Protein AF-0000000086032055 (afdb_homodimer)

pLDDT: mean 93.29, std 10.6, range [20.44, 98.81]

Solvent-accessible surface area (backbone atoms only — not comparable to full-atom values): 37393 Å² total; per-residue (Å²): 134,77,70,76,69,76,74,79,64,51,73,66,53,48,49,50,51,36,50,23,49,35,52,49,50,32,44,54,49,27,35,54,56,18,39,50,51,48,25,41,56,74,62,39,44,46,43,54,33,59,72,63,78,44,63,32,33,60,69,52,49,28,63,77,60,63,30,40,73,85,45,48,69,61,51,45,51,54,52,50,45,40,24,74,73,52,40,28,38,76,44,68,43,96,88,68,43,61,24,33,37,74,25,78,33,32,54,38,47,16,77,75,50,81,94,48,55,35,45,44,45,34,53,50,37,62,62,29,64,82,63,50,57,18,50,80,32,47,47,63,49,53,61,44,69,64,70,87,61,27,23,26,23,72,66,69,75,40,50,52,69,60,42,36,72,71,32,65,70,56,33,50,35,48,50,46,12,54,42,31,49,32,52,41,50,52,59,48,26,74,75,41,70,49,72,81,60,61,90,53,52,31,34,29,30,46,67,32,53,64,27,54,51,48,52,50,48,33,66,73,36,79,77,35,42,30,32,28,30,20,45,48,74,47,40,70,69,30,72,84,54,91,85,50,44,74,44,59,42,48,64,79,72,54,55,76,73,28,37,26,38,34,34,59,76,45,61,42,54,33,33,72,71,54,36,28,47,35,47,38,27,45,54,71,23,24,50,54,43,95,74,63,9,34,36,40,35,39,40,50,34,50,84,51,60,56,88,46,69,57,42,49,49,30,47,45,46,51,23,51,48,22,43,36,45,30,61,17,38,62,34,34,63,68,58,48,50,50,44,41,48,74,34,63,35,74,48,71,47,79,45,57,66,62,40,77,28,23,43,32,41,35,27,82,135,78,69,77,70,77,73,78,65,50,71,68,54,48,49,50,52,36,51,24,49,35,52,48,51,32,43,54,50,28,35,52,56,19,41,49,53,47,25,41,56,75,62,38,45,47,42,55,33,59,71,64,78,46,64,32,33,61,69,53,49,28,63,77,61,65,30,41,74,87,44,48,68,61,53,46,50,54,51,49,45,39,25,73,73,52,40,28,37,74,46,69,44,95,88,68,44,61,23,33,35,76,25,77,35,31,53,38,46,17,76,75,49,82,91,48,54,34,44,44,44,35,53,48,37,62,62,29,66,82,63,49,57,18,51,80,32,48,48,63,48,53,60,44,68,63,69,87,61,28,25,26,24,72,65,68,74,40,49,52,70,61,44,36,72,71,33,65,70,56,33,50,35,46,50,46,12,54,41,31,49,32,51,41,52,54,58,50,26,75,74,40,69,49,72,80,60,61,90,51,53,31,34,28,29,47,66,32,55,65,27,56,50,47,51,50,49,34,67,74,37,79,77,34,42,30,31,28,29,21,45,46,75,49,39,71,69,29,71,84,53,90,85,51,43,74,45,61,43,48,62,80,72,54,54,74,72,26,38,25,38,35,34,60,76,43,61,42,54,34,35,71,70,54,37,26,47,34,48,37,28,45,55,72,21,24,50,54,42,93,72,63,10,33,37,38,35,40,40,51,33,49,85,52,62,57,87,46,69,59,43,47,50,30,47,45,45,50,23,52,48,22,43,35,46,31,60,18,37,63,34,35,62,67,56,48,51,52,43,40,49,73,36,64,36,75,48,70,49,80,46,58,67,62,39,77,28,24,42,32,43,35,28,81

Organism: Dendrobium nobile (NCBI:txid94219)

Nearest PDB structures (foldseek):
  6cig-assembly1_A  TM=9.105E-01  e=5.305E-37  Medicago sativa
  5icc-assembly1_A  TM=9.388E-01  e=2.734E-35  Thalictrum flavum subsp. glaucum
  2qyo-assembly1_B  TM=8.296E-01  e=1.401E-36  unclassified
  1zg3-assembly1_A  TM=7.727E-01  e=5.125E-35  Medicago truncatula
  4pgh-assembly2_C  TM=8.711E-01  e=6.737E-31  Sorghum bicolor

Foldseek 3Di:
DPPPPPPPDDPVRVVVVVVVVVVVVCVVCCVVVLVLVLVCLVLQVLQQQVVVVDFAALVSSCVSSVPDPVCSVVVVVSQVVCCVVQQWPWDADPVRGITIHGGPNSVLQHPPDPQRQHQSLLSNLCSPCLLVVLVVCVVVQVPDPDLQDFSSCVVPVDAQVVVLVVDVVSVVSVLVNVLSVLSNLLSVCLPFVVVVCPPFQEEEEAQCFLCNNVVSSCVSDPNYQYEYEEAPVRQVPHDDDPRYHYDHDDLLPADAAGQEYEAEPHQQLADLVSLLSSVLRQVVRHDAVVVNHKYKYKFAAAPPLDDDPVLNVVQVVVQVSSRRRHSGGHHHPVSVVVSLVSSPWDDKDWANDSRRIIIMITGD/DPPPPPPPDDPVRVVVVVVVVVVVVCVVCCVVLLVLVLVCLVLQVLQQQVVVVDFAALVSSCVSSVPDPVCSVVVVVSQVVCCVVPQWPWDADPVRGITIHGGPNSVLQHPPDPQRQHQSLQSNLCSPCLLVVLVVCVVVQVPDPDLQDFSSCVVPVDAQVVVLVVDVVSVVSVLVNVLSVLSNLLVVCLPFVVVVCPPFQEEEEAQCFLCNNVVSSCVSDPNYQYEYEEAPVRQVVHDDDPRYHYDHDDLLPADAAGQEYEAEPHQQLADLVSLLSSVLRQVVRHDAVVVNHKYKYKFAAAP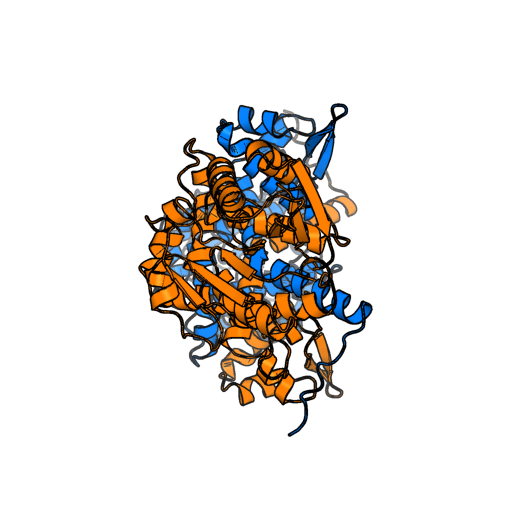PLDDDPVLNVVQVVVQVSSRRRHSGGHHHPVSVVVSLVSSPWDDKDWANDRRRIIIMITGD

Secondary structure (DSSP, 8-state):
----------HHHHHHHHHHHHHHHHHHTHHHHHHHHHHHHHTTHHHHHHHHSSPEEHHHHHHHHT--GGGHHHHHHHHHHHHHTTSEEEEE-TTS-EEEEE-HHHHTT-S-STTS---HHHHHHHTSHHHHGGGGGHHHHHHSS--SS-HHHHHHSS-HHHHHHH-HHHHHHHHHHHHHHHHHHHHHHTTSSGGGGTT--EEEEET-TTSHHHHHHHHHSTT-EEEEEE-HHHHHHSPPPTT-EEEE--TTT-----SEEEEES-GGGS-HHHHHHHHHHHHHHS--GGGT-EEEEEE-EETSS--SHHHHHHHHHHHHHHHHHSS---EEHHHHHHHHHHTT--EEEEEEEETTEEEEEEE-/----------HHHHHHHHHHHHHHHHHHTHHHHHHHHHHHHHTTHHHHHHHHSSPEEHHHHHHHHT--GGGHHHHHHHHHHHHHTTSEEEEE-TTS-EEEEE-HHHHTT-S-STTSPP-HHHHHHHTSHHHHGGGGGHHHHHHSS-SSS-HHHHHHSS-HHHHHHH-HHHHHHHHHHHHHHHHHHHHHHTTSSGGGGTT--EEEEET-TTSHHHHHHHHHSTT-EEEEEE-HHHHHHSPPPTT-EEEE--TTT-----SEEEEES-GGGS-HHHHHHHHHHHHHHS--GGGT-EEEEEE-EETSS--SHHHHHHHHHHHHHHHHHSS---EEHHHHHHHHHHTT--EEEEEEEETTEEEEEEE-

InterPro domains:
  IPR001077 O-methyltransferase, C-terminal domain [PF00891] (137-346)
  IPR012967 Caffeic acid 3-O-methyltransferase-like, dimerisation domain [PF08100] (25-111)
  IPR016461 O-methyltransferase-like [PIRSF005739] (13-364)
  IPR016461 O-methyltransferase-like [PS51683] (25-364)
  IPR016461 O-methyltransferase-like [PTHR11746] (20-349)
  IPR029063 S-adenosyl-L-methionine-dependent methyltransferase superfamily [G3DSA:3.40.50.150] (116-364)
  IPR029063 S-adenosyl-L-methionine-dependent methyltransferase superfamily [SSF53335] (116-363)
  IPR036388 Winged helix-like DNA-binding domain superfamily [G3DSA:1.10.10.10] (7-109)
  IPR036390 Winged helix DNA-binding domain superfamily [SSF46785] (15-111)

Structure (mmCIF, N/CA/C/O backbone):
data_AF-0000000086032055-model_v1
#
loop_
_entity.id
_entity.type
_entity.pdbx_description
1 polymer 'Uncharacterized protein'
#
loop_
_atom_site.group_PDB
_atom_site.id
_atom_site.type_symbol
_atom_site.label_atom_id
_atom_site.label_alt_id
_atom_site.label_comp_id
_atom_site.label_asym_id
_atom_site.label_entity_id
_atom_site.label_seq_id
_atom_site.pdbx_PDB_ins_code
_atom_site.Cartn_x
_atom_site.Cartn_y
_atom_site.Cartn_z
_atom_site.occupancy
_atom_site.B_iso_or_equiv
_atom_site.auth_seq_id
_atom_site.auth_comp_id
_atom_site.auth_asym_id
_atom_site.auth_atom_id
_atom_site.pdbx_PDB_model_num
ATOM 1 N N . MET A 1 1 ? -34 18.812 24.438 1 20.88 1 MET A N 1
ATOM 2 C CA . MET A 1 1 ? -32.844 19.719 24.406 1 20.88 1 MET A CA 1
ATOM 3 C C . MET A 1 1 ? -31.578 19 24.891 1 20.88 1 MET A C 1
ATOM 5 O O . MET A 1 1 ? -31.219 19.109 26.047 1 20.88 1 MET A O 1
ATOM 9 N N . THR A 1 2 ? -31.5 17.688 24.641 1 24.89 2 THR A N 1
ATOM 10 C CA . THR A 1 2 ? -30.547 16.734 25.188 1 24.89 2 THR A CA 1
ATOM 11 C C . THR A 1 2 ? -29.109 17.156 24.875 1 24.89 2 THR A C 1
ATOM 13 O O . THR A 1 2 ? -28.75 17.312 23.703 1 24.89 2 THR A O 1
ATOM 16 N N . THR A 1 3 ? -28.609 17.984 25.781 1 28.03 3 THR A N 1
ATOM 17 C CA . THR A 1 3 ? -27.234 18.484 25.812 1 28.03 3 THR A CA 1
ATOM 18 C C . THR A 1 3 ? -26.25 17.391 25.391 1 28.03 3 THR A C 1
ATOM 20 O O . THR A 1 3 ? -26.219 16.312 26 1 28.03 3 THR A O 1
ATOM 23 N N . LEU A 1 4 ? -26.125 17.25 24.094 1 32.19 4 LEU A N 1
ATOM 24 C CA . LEU A 1 4 ? -25.172 16.266 23.609 1 32.19 4 LEU A CA 1
ATOM 25 C C . LEU A 1 4 ? -23.938 16.219 24.516 1 32.19 4 LEU A C 1
ATOM 27 O O . LEU A 1 4 ? -23.219 17.203 24.656 1 32.19 4 LEU A O 1
ATOM 31 N N . ALA A 1 5 ? -24.141 15.523 25.516 1 39.66 5 ALA A N 1
ATOM 32 C CA . ALA A 1 5 ? -23.172 15.227 26.562 1 39.66 5 ALA A CA 1
ATOM 33 C C . ALA A 1 5 ? -21.766 15.055 25.969 1 39.66 5 ALA A C 1
ATOM 35 O O . ALA A 1 5 ? -21.547 14.164 25.141 1 39.66 5 ALA A O 1
ATOM 36 N N . SER A 1 6 ? -21 16.188 25.656 1 43.88 6 SER A N 1
ATOM 37 C CA . SER A 1 6 ? -19.578 16.109 25.359 1 43.88 6 SER A CA 1
ATOM 38 C C . SER A 1 6 ? -18.906 14.969 26.125 1 43.88 6 SER A C 1
ATOM 40 O O . SER A 1 6 ? -18.922 14.953 27.359 1 43.88 6 SER A O 1
ATOM 42 N N . ILE A 1 7 ? -18.969 13.852 25.734 1 47.12 7 ILE A N 1
ATOM 43 C CA . ILE A 1 7 ? -18.406 12.711 26.438 1 47.12 7 ILE A CA 1
ATOM 44 C C . ILE A 1 7 ? -16.953 12.984 26.797 1 47.12 7 ILE A C 1
ATOM 46 O O . ILE A 1 7 ? -16.125 13.219 25.906 1 47.12 7 ILE A O 1
ATOM 50 N N . ASN A 1 8 ? -16.641 13.492 27.953 1 58.19 8 ASN A N 1
ATOM 51 C CA . ASN A 1 8 ? -15.328 13.664 28.547 1 58.19 8 ASN A CA 1
ATOM 52 C C . ASN A 1 8 ? -14.492 12.391 28.453 1 58.19 8 ASN A C 1
ATOM 54 O O . ASN A 1 8 ? -14.781 11.398 29.125 1 58.19 8 ASN A O 1
ATOM 58 N N . LEU A 1 9 ? -13.781 12.281 27.391 1 68.5 9 LEU A N 1
ATOM 59 C CA . LEU A 1 9 ? -12.914 11.117 27.234 1 68.5 9 LEU A CA 1
ATOM 60 C C . LEU A 1 9 ? -11.797 11.133 28.281 1 68.5 9 LEU A C 1
ATOM 62 O O . LEU A 1 9 ? -11.297 12.203 28.641 1 68.5 9 LEU A O 1
ATOM 66 N N . THR A 1 10 ? -11.633 10.047 28.953 1 78.38 10 THR A N 1
ATOM 67 C CA . THR A 1 10 ? -10.461 9.891 29.812 1 78.38 10 THR A CA 1
ATOM 68 C C . THR A 1 10 ? -9.172 9.969 28.984 1 78.38 10 THR A C 1
ATOM 70 O O . THR A 1 10 ? -9.211 9.859 27.766 1 78.38 10 THR A O 1
ATOM 73 N N . ASP A 1 11 ? -8.102 10.227 29.609 1 78.69 11 ASP A N 1
ATOM 74 C CA . ASP A 1 11 ? -6.793 10.281 28.969 1 78.69 11 ASP A CA 1
ATOM 75 C C . ASP A 1 11 ? -6.504 8.992 28.203 1 78.69 11 ASP A C 1
ATOM 77 O O . ASP A 1 11 ? -5.953 9.023 27.109 1 78.69 11 ASP A O 1
ATOM 81 N N . GLY A 1 12 ? -6.922 7.906 28.844 1 80.62 12 GLY A N 1
ATOM 82 C CA . GLY A 1 12 ? -6.711 6.613 28.219 1 80.62 12 GLY A CA 1
ATOM 83 C C . GLY A 1 12 ? -7.516 6.438 26.938 1 80.62 12 GLY A C 1
ATOM 84 O O . GLY A 1 12 ? -7.008 5.91 25.953 1 80.62 12 GLY A O 1
ATOM 85 N N . GLU A 1 13 ? -8.703 6.969 26.969 1 85.06 13 GLU A N 1
ATOM 86 C CA . GLU A 1 13 ? -9.578 6.859 25.797 1 85.06 13 GLU A CA 1
ATOM 87 C C . GLU A 1 13 ? -9.07 7.723 24.641 1 85.06 13 GLU A C 1
ATOM 89 O O . GLU A 1 13 ? -9.141 7.32 23.484 1 85.06 13 GLU A O 1
ATOM 94 N N . VAL A 1 14 ? -8.57 8.867 25.047 1 87.38 14 VAL A N 1
ATOM 95 C CA . VAL A 1 14 ? -8.031 9.758 24.031 1 87.38 14 VAL A CA 1
ATOM 96 C C . VAL A 1 14 ? -6.816 9.109 23.375 1 87.38 14 VAL A C 1
ATOM 98 O O . VAL A 1 14 ? -6.672 9.148 22.156 1 87.38 14 VAL A O 1
ATOM 101 N N . GLN A 1 15 ? -6.023 8.477 24.172 1 87.88 15 GLN A N 1
ATOM 102 C CA . GLN A 1 15 ? -4.84 7.801 23.656 1 87.88 15 GLN A CA 1
ATOM 103 C C . GLN A 1 15 ? -5.219 6.664 22.719 1 87.88 15 GLN A C 1
ATOM 105 O O . GLN A 1 15 ? -4.559 6.445 21.688 1 87.88 15 GLN A O 1
ATOM 110 N N . ASP A 1 16 ? -6.266 5.98 23.094 1 89.38 16 ASP A N 1
ATOM 111 C CA . ASP A 1 16 ? -6.738 4.883 22.25 1 89.38 16 ASP A CA 1
ATOM 112 C C . ASP A 1 16 ? -7.203 5.391 20.891 1 89.38 16 ASP A C 1
ATOM 114 O O . ASP A 1 16 ? -6.938 4.762 19.859 1 89.38 16 ASP A O 1
ATOM 118 N N . ILE A 1 17 ? -7.883 6.492 20.922 1 90.5 17 ILE A N 1
ATOM 119 C CA . ILE A 1 17 ? -8.398 7.082 19.688 1 90.5 17 ILE A CA 1
ATOM 120 C C . ILE A 1 17 ? -7.242 7.555 18.812 1 90.5 17 ILE A C 1
ATOM 122 O O . ILE A 1 17 ? -7.258 7.367 17.594 1 90.5 17 ILE A O 1
ATOM 126 N N . LEU A 1 18 ? -6.238 8.109 19.453 1 91.38 18 LEU A N 1
ATOM 127 C CA . LEU A 1 18 ? -5.074 8.602 18.719 1 91.38 18 LEU A CA 1
ATOM 128 C C . LEU A 1 18 ? -4.285 7.445 18.109 1 91.38 18 LEU A C 1
ATOM 130 O O . LEU A 1 18 ? -3.781 7.551 17 1 91.38 18 LEU A O 1
ATOM 134 N N . GLU A 1 19 ? -4.211 6.395 18.844 1 92 19 GLU A N 1
ATOM 135 C CA . GLU A 1 19 ? -3.539 5.207 18.328 1 92 19 GLU A CA 1
ATOM 136 C C . GLU A 1 19 ? -4.309 4.605 17.156 1 92 19 GLU A C 1
ATOM 138 O O . GLU A 1 19 ? -3.705 4.168 16.172 1 92 19 GLU A O 1
ATOM 143 N N . ALA A 1 20 ? -5.637 4.562 17.266 1 93.62 20 ALA A N 1
ATOM 144 C CA . ALA A 1 20 ? -6.48 4.07 16.188 1 93.62 20 ALA A CA 1
ATOM 145 C C . ALA A 1 20 ? -6.301 4.914 14.922 1 93.62 20 ALA A C 1
ATOM 147 O O . ALA A 1 20 ? -6.25 4.383 13.812 1 93.62 20 ALA A O 1
ATOM 148 N N . GLN A 1 21 ? -6.203 6.207 15.094 1 93.62 21 GLN A N 1
ATOM 149 C CA . GLN A 1 21 ? -5.996 7.105 13.961 1 93.62 21 GLN A CA 1
ATOM 150 C C . GLN A 1 21 ? -4.652 6.852 13.297 1 93.62 21 GLN A C 1
ATOM 152 O O . GLN A 1 21 ? -4.547 6.883 12.062 1 93.62 21 GLN A O 1
ATOM 157 N N . ALA A 1 22 ? -3.602 6.617 14.133 1 94.81 22 ALA A N 1
ATOM 158 C CA . ALA A 1 22 ? -2.277 6.324 13.586 1 94.81 22 ALA A CA 1
ATOM 159 C C . ALA A 1 22 ? -2.305 5.062 12.727 1 94.81 22 ALA A C 1
ATOM 161 O O . ALA A 1 22 ? -1.715 5.027 11.648 1 94.81 22 ALA A O 1
ATOM 162 N N . VAL A 1 23 ? -2.996 4.051 13.18 1 95.69 23 VAL A N 1
ATOM 163 C CA . VAL A 1 23 ? -3.117 2.793 12.453 1 95.69 23 VAL A CA 1
ATOM 164 C C . VAL A 1 23 ? -3.885 3.02 11.148 1 95.69 23 VAL A C 1
ATOM 166 O O . VAL A 1 23 ? -3.488 2.523 10.094 1 95.69 23 VAL A O 1
ATOM 169 N N . LEU A 1 24 ? -4.977 3.781 11.242 1 97.12 24 LEU A N 1
ATOM 170 C CA . LEU A 1 24 ? -5.793 4.082 10.07 1 97.12 24 LEU A CA 1
ATOM 171 C C . LEU A 1 24 ? -4.969 4.793 9.008 1 97.12 24 LEU A C 1
ATOM 173 O O . LEU A 1 24 ? -4.996 4.41 7.832 1 97.12 24 LEU A O 1
ATOM 17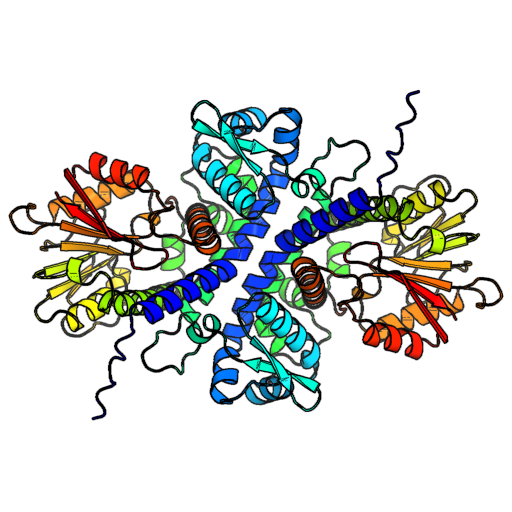7 N N . TRP A 1 25 ? -4.219 5.812 9.43 1 97.44 25 TRP A N 1
ATOM 178 C CA . TRP A 1 25 ? -3.412 6.578 8.492 1 97.44 25 TRP A CA 1
ATOM 179 C C . TRP A 1 25 ? -2.279 5.727 7.926 1 97.44 25 TRP A C 1
ATOM 181 O O . TRP A 1 25 ? -1.915 5.867 6.754 1 97.44 25 TRP A O 1
ATOM 191 N N . ASN A 1 26 ? -1.726 4.848 8.766 1 97.44 26 ASN A N 1
ATOM 192 C CA . ASN A 1 26 ? -0.678 3.939 8.312 1 97.44 26 ASN A CA 1
ATOM 193 C C . ASN A 1 26 ? -1.163 3.053 7.168 1 97.44 26 ASN A C 1
ATOM 195 O O . ASN A 1 26 ? -0.497 2.941 6.137 1 97.44 26 ASN A O 1
ATOM 199 N N . HIS A 1 27 ? -2.322 2.492 7.324 1 97.12 27 HIS A N 1
ATOM 200 C CA . HIS A 1 27 ? -2.887 1.618 6.301 1 97.12 27 HIS A CA 1
ATOM 201 C C . HIS A 1 27 ? -3.291 2.408 5.062 1 97.12 27 HIS A C 1
ATOM 203 O O . HIS A 1 27 ? -3.166 1.917 3.939 1 97.12 27 HIS A O 1
ATOM 209 N N . SER A 1 28 ? -3.781 3.623 5.273 1 98.12 28 SER A N 1
ATOM 210 C CA . SER A 1 28 ? -4.156 4.469 4.145 1 98.12 28 SER A CA 1
ATOM 211 C C . SER A 1 28 ? -2.949 4.777 3.262 1 98.12 28 SER A C 1
ATOM 213 O O . SER A 1 28 ? -3.035 4.695 2.033 1 98.12 28 SER A O 1
ATOM 215 N N . LEU A 1 29 ? -1.841 5.039 3.881 1 98.31 29 LEU A N 1
ATOM 216 C CA . LEU A 1 29 ? -0.67 5.48 3.133 1 98.31 29 LEU A CA 1
ATOM 217 C C . LEU A 1 29 ? 0.244 4.305 2.807 1 98.31 29 LEU A C 1
ATOM 219 O O . LEU A 1 29 ? 1.358 4.496 2.316 1 98.31 29 LEU A O 1
ATOM 223 N N . SER A 1 30 ? -0.226 3.066 2.994 1 97.12 30 SER A N 1
ATOM 224 C CA . SER A 1 30 ? 0.607 1.884 2.803 1 97.12 30 SER A CA 1
ATOM 225 C C . SER A 1 30 ? 1 1.715 1.34 1 97.12 30 SER A C 1
ATOM 227 O O . SER A 1 30 ? 1.981 1.036 1.029 1 97.12 30 SER A O 1
ATOM 229 N N . TYR A 1 31 ? 0.226 2.316 0.389 1 98.12 31 TYR A N 1
ATOM 230 C CA . TYR A 1 31 ? 0.587 2.232 -1.021 1 98.12 31 TYR A CA 1
ATOM 231 C C . TYR A 1 31 ? 1.96 2.848 -1.271 1 98.12 31 TYR A C 1
ATOM 233 O O . TYR A 1 31 ? 2.684 2.422 -2.174 1 98.12 31 TYR A O 1
ATOM 241 N N . ILE A 1 32 ? 2.381 3.787 -0.444 1 98.56 32 ILE A N 1
ATOM 242 C CA . ILE A 1 32 ? 3.678 4.438 -0.591 1 98.56 32 ILE A CA 1
ATOM 243 C C . ILE A 1 32 ? 4.793 3.439 -0.297 1 98.56 32 ILE A C 1
ATOM 245 O O . ILE A 1 32 ? 5.855 3.482 -0.924 1 98.56 32 ILE A O 1
ATOM 249 N N . LYS A 1 33 ? 4.559 2.469 0.644 1 98.06 33 LYS A N 1
ATOM 250 C CA . LYS A 1 33 ? 5.543 1.433 0.941 1 98.06 33 LYS A CA 1
ATOM 251 C C . LYS A 1 33 ? 5.855 0.597 -0.298 1 98.06 33 LYS A C 1
ATOM 253 O O . LYS A 1 33 ? 7.02 0.35 -0.61 1 98.06 33 LYS A O 1
ATOM 258 N N . SER A 1 34 ? 4.793 0.208 -1.018 1 98.5 34 SER A N 1
ATOM 259 C CA . SER A 1 34 ? 4.965 -0.559 -2.246 1 98.5 34 SER A CA 1
ATOM 260 C C . SER A 1 34 ? 5.762 0.229 -3.281 1 98.5 34 SER A C 1
ATOM 262 O O . SER A 1 34 ? 6.676 -0.309 -3.912 1 98.5 34 SER A O 1
ATOM 264 N N . MET A 1 35 ? 5.426 1.493 -3.393 1 98.62 35 MET A N 1
ATOM 265 C CA . MET A 1 35 ? 6.02 2.289 -4.465 1 98.62 35 MET A CA 1
ATOM 266 C C . MET A 1 35 ? 7.449 2.688 -4.121 1 98.62 35 MET A C 1
ATOM 268 O O . MET A 1 35 ? 8.289 2.836 -5.012 1 98.62 35 MET A O 1
ATOM 272 N N . CYS A 1 36 ? 7.727 2.846 -2.805 1 98.69 36 CYS A N 1
ATOM 273 C CA . CYS A 1 36 ? 9.109 3.045 -2.389 1 98.69 36 CYS A CA 1
ATOM 274 C C . CYS A 1 36 ? 9.953 1.812 -2.688 1 98.69 36 CYS A C 1
ATOM 276 O O . CYS A 1 36 ? 11.109 1.929 -3.084 1 98.69 36 CYS A O 1
ATOM 278 N N . LEU A 1 37 ? 9.359 0.645 -2.469 1 98.56 37 LEU A N 1
ATOM 279 C CA . LEU A 1 37 ? 10.047 -0.597 -2.809 1 98.56 37 LEU A CA 1
ATOM 280 C C . LEU A 1 37 ? 10.367 -0.649 -4.301 1 98.56 37 LEU A C 1
ATOM 282 O O . LEU A 1 37 ? 11.484 -1.004 -4.688 1 98.56 37 LEU A O 1
ATOM 286 N N . LYS A 1 38 ? 9.406 -0.312 -5.121 1 98.5 38 LYS A N 1
ATOM 287 C CA . LYS A 1 38 ? 9.625 -0.229 -6.562 1 98.5 38 LYS A CA 1
ATOM 288 C C . LYS A 1 38 ? 10.758 0.737 -6.887 1 98.5 38 LYS A C 1
ATOM 290 O O . LYS A 1 38 ? 11.625 0.427 -7.707 1 98.5 38 LYS A O 1
ATOM 295 N N . CYS A 1 39 ? 10.773 1.853 -6.242 1 98.56 39 CYS A N 1
ATOM 296 C CA . CYS A 1 39 ? 11.75 2.902 -6.488 1 98.56 39 CYS A CA 1
ATOM 297 C C . CYS A 1 39 ? 13.164 2.424 -6.152 1 98.56 39 CYS A C 1
ATOM 299 O O . CYS A 1 39 ? 14.094 2.631 -6.934 1 98.56 39 CYS A O 1
ATOM 301 N N . VAL A 1 40 ? 13.359 1.759 -5.008 1 98.25 40 VAL A N 1
ATOM 302 C CA . VAL A 1 40 ? 14.695 1.344 -4.598 1 98.25 40 VAL A CA 1
ATOM 303 C C . VAL A 1 40 ? 15.219 0.275 -5.555 1 98.25 40 VAL A C 1
ATOM 305 O O . VAL A 1 40 ? 16.422 0.199 -5.812 1 98.25 40 VAL A O 1
ATOM 308 N N . ILE A 1 41 ? 14.32 -0.561 -6.078 1 97.62 41 ILE A N 1
ATOM 309 C CA . ILE A 1 41 ? 14.711 -1.572 -7.055 1 97.62 41 ILE A CA 1
ATOM 310 C C . ILE A 1 41 ? 15.141 -0.895 -8.352 1 97.62 41 ILE A C 1
ATOM 312 O O . ILE A 1 41 ? 16.203 -1.206 -8.898 1 97.62 41 ILE A O 1
ATOM 316 N N . GLU A 1 42 ? 14.336 0.063 -8.82 1 97.81 42 GLU A N 1
ATOM 317 C CA . GLU A 1 42 ? 14.625 0.757 -10.07 1 97.81 42 GLU A CA 1
ATOM 318 C C . GLU A 1 42 ? 15.914 1.566 -9.977 1 97.81 42 GLU A C 1
ATOM 320 O O . GLU A 1 42 ? 16.641 1.71 -10.961 1 97.81 42 GLU A O 1
ATOM 325 N N . LEU A 1 43 ? 16.203 2.07 -8.805 1 97.94 43 LEU A N 1
ATOM 326 C CA . LEU A 1 43 ? 17.422 2.84 -8.586 1 97.94 43 LEU A CA 1
ATOM 327 C C . LEU A 1 43 ? 18.609 1.918 -8.344 1 97.94 43 LEU A C 1
ATOM 329 O O . LEU A 1 43 ? 19.75 2.377 -8.273 1 97.94 43 LEU A O 1
ATOM 333 N N . ARG A 1 44 ? 18.359 0.603 -8.109 1 96.88 44 ARG A N 1
ATOM 334 C CA . ARG A 1 44 ? 19.375 -0.422 -7.895 1 96.88 44 ARG A CA 1
ATOM 335 C C . ARG A 1 44 ? 20.078 -0.229 -6.555 1 96.88 44 ARG A C 1
ATOM 337 O O . ARG A 1 44 ? 21.281 -0.455 -6.441 1 96.88 44 ARG A O 1
ATOM 344 N N . ILE A 1 45 ? 19.359 0.203 -5.602 1 98 45 ILE A N 1
ATOM 345 C CA . ILE A 1 45 ? 19.906 0.491 -4.281 1 98 45 ILE A CA 1
ATOM 346 C C . ILE A 1 45 ? 20.391 -0.803 -3.629 1 98 45 ILE A C 1
ATOM 348 O O . ILE A 1 45 ? 21.453 -0.839 -3.027 1 98 45 ILE A O 1
ATOM 352 N N . PRO A 1 46 ? 19.609 -1.978 -3.699 1 96.94 46 PRO A N 1
ATOM 353 C CA . PRO A 1 46 ? 20.125 -3.217 -3.113 1 96.94 46 PRO A CA 1
ATOM 354 C C . PRO A 1 46 ? 21.484 -3.605 -3.662 1 96.94 46 PRO A C 1
ATOM 356 O O . PRO A 1 46 ? 22.375 -3.998 -2.898 1 96.94 46 PRO A O 1
ATOM 359 N N . ASP A 1 47 ? 21.688 -3.443 -4.938 1 95.75 47 ASP A N 1
ATOM 360 C CA . ASP A 1 47 ? 22.969 -3.754 -5.551 1 95.75 47 ASP A CA 1
ATOM 361 C C . ASP A 1 47 ? 24.062 -2.799 -5.066 1 95.75 47 ASP A C 1
ATOM 363 O O . ASP A 1 47 ? 25.203 -3.211 -4.844 1 95.75 47 ASP A O 1
ATOM 367 N N . ALA A 1 48 ? 23.719 -1.524 -5.004 1 96.75 48 ALA A N 1
ATOM 368 C CA . ALA A 1 48 ? 24.656 -0.526 -4.52 1 96.75 48 ALA A CA 1
ATOM 369 C C . ALA A 1 48 ? 25.141 -0.862 -3.109 1 96.75 48 ALA A C 1
ATOM 371 O O . ALA A 1 48 ? 26.328 -0.78 -2.814 1 96.75 48 ALA A O 1
ATOM 372 N N . ILE A 1 49 ? 24.203 -1.229 -2.227 1 96.81 49 ILE A N 1
ATOM 373 C CA . ILE A 1 49 ? 24.547 -1.581 -0.854 1 96.81 49 ILE A CA 1
ATOM 374 C C . ILE A 1 49 ? 25.438 -2.82 -0.847 1 96.81 49 ILE A C 1
ATOM 376 O O . ILE A 1 49 ? 26.453 -2.861 -0.143 1 96.81 49 ILE A O 1
ATOM 380 N N . HIS A 1 50 ? 25.062 -3.838 -1.609 1 94.06 50 HIS A N 1
ATOM 381 C CA . HIS A 1 50 ? 25.844 -5.066 -1.687 1 94.06 50 HIS A CA 1
ATOM 382 C C . HIS A 1 50 ? 27.281 -4.781 -2.121 1 94.06 50 HIS A C 1
ATOM 384 O O . HIS A 1 50 ? 28.219 -5.367 -1.584 1 94.06 50 HIS A O 1
ATOM 390 N N . SER A 1 51 ? 27.453 -3.922 -3.057 1 93.12 51 SER A N 1
ATOM 391 C CA . SER A 1 51 ? 28.75 -3.619 -3.641 1 93.12 51 SER A CA 1
ATOM 392 C C . SER A 1 51 ? 29.672 -2.943 -2.625 1 93.12 51 SER A C 1
ATOM 394 O O . SER A 1 51 ? 30.891 -3.033 -2.732 1 93.12 51 SER A O 1
ATOM 396 N N . GLN A 1 52 ? 29.094 -2.254 -1.677 1 91.62 52 GLN A N 1
ATOM 397 C CA . GLN A 1 52 ? 29.891 -1.571 -0.663 1 91.62 52 GLN A CA 1
ATOM 398 C C . GLN A 1 52 ? 30.531 -2.568 0.301 1 91.62 52 GLN A C 1
ATOM 400 O O . GLN A 1 52 ? 31.578 -2.297 0.877 1 91.62 52 GLN A O 1
ATOM 405 N N . GLY A 1 53 ? 29.891 -3.748 0.562 1 89.81 53 GLY A N 1
ATOM 406 C CA . GLY A 1 53 ? 30.406 -4.762 1.468 1 89.81 53 GLY A CA 1
ATOM 407 C C . GLY A 1 53 ? 30.219 -4.414 2.93 1 89.81 53 GLY A C 1
ATOM 408 O O . GLY A 1 53 ? 30.562 -5.199 3.814 1 89.81 53 GLY A O 1
ATOM 409 N N . MET A 1 54 ? 29.859 -3.256 3.232 1 91.94 54 MET A N 1
ATOM 410 C CA . MET A 1 54 ? 29.516 -2.742 4.555 1 91.94 54 MET A CA 1
ATOM 411 C C . MET A 1 54 ? 28.266 -1.881 4.5 1 91.94 54 MET A C 1
ATOM 413 O O . MET A 1 54 ? 27.797 -1.52 3.414 1 91.94 54 MET A O 1
ATOM 417 N N . PRO A 1 55 ? 27.641 -1.639 5.648 1 96.62 55 PRO A N 1
ATOM 418 C CA . PRO A 1 55 ? 26.484 -0.749 5.613 1 96.62 55 PRO A CA 1
ATOM 419 C C . PRO A 1 55 ? 26.766 0.567 4.895 1 96.62 55 PRO A C 1
ATOM 421 O O . PRO A 1 55 ? 27.812 1.191 5.129 1 96.62 55 PRO A O 1
ATOM 424 N N . ALA A 1 56 ? 25.953 0.944 4.02 1 97.62 56 ALA A N 1
ATOM 425 C CA . ALA A 1 56 ? 26.125 2.115 3.166 1 97.62 56 ALA A CA 1
ATOM 426 C C . ALA A 1 56 ? 25.453 3.342 3.766 1 97.62 56 ALA A C 1
ATOM 428 O O . ALA A 1 56 ? 24.297 3.27 4.203 1 97.62 56 ALA A O 1
ATOM 429 N N . THR A 1 57 ? 26.141 4.457 3.781 1 97.5 57 THR A N 1
ATOM 430 C CA . THR A 1 57 ? 25.531 5.723 4.164 1 97.5 57 THR A CA 1
ATOM 431 C C . THR A 1 57 ? 24.75 6.32 3.002 1 97.5 57 THR A C 1
ATOM 433 O O . THR A 1 57 ? 24.859 5.848 1.867 1 97.5 57 THR A O 1
ATOM 436 N N . ILE A 1 58 ? 23.969 7.355 3.316 1 97.62 58 ILE A N 1
ATOM 437 C CA . ILE A 1 58 ? 23.234 8.047 2.27 1 97.62 58 ILE A CA 1
ATOM 438 C C . ILE A 1 58 ? 24.203 8.656 1.264 1 97.62 58 ILE A C 1
ATOM 440 O O . ILE A 1 58 ? 23.969 8.586 0.053 1 97.62 58 ILE A O 1
ATOM 444 N N . SER A 1 59 ? 25.266 9.234 1.771 1 96.94 59 SER A N 1
ATOM 445 C CA . SER A 1 59 ? 26.266 9.836 0.904 1 96.94 59 SER A CA 1
ATOM 446 C C . SER A 1 59 ? 26.891 8.797 -0.027 1 96.94 59 SER A C 1
ATOM 448 O O . SER A 1 59 ? 27.141 9.078 -1.2 1 96.94 59 SER A O 1
ATOM 450 N N . ASP A 1 60 ? 27.156 7.566 0.482 1 97 60 ASP A N 1
ATOM 451 C CA . ASP A 1 60 ? 27.656 6.477 -0.341 1 97 60 ASP A CA 1
ATOM 452 C C . ASP A 1 60 ? 26.703 6.152 -1.482 1 97 60 ASP A C 1
ATOM 454 O O . ASP A 1 60 ? 27.125 5.996 -2.631 1 97 60 ASP A O 1
ATOM 458 N N . LEU A 1 61 ? 25.453 6.07 -1.172 1 97.94 61 LEU A N 1
ATOM 459 C CA . LEU A 1 61 ? 24.438 5.688 -2.146 1 97.94 61 LEU A CA 1
ATOM 460 C C . LEU A 1 61 ? 24.266 6.77 -3.211 1 97.94 61 LEU A C 1
ATOM 462 O O . LEU A 1 61 ? 24.188 6.461 -4.402 1 97.94 61 LEU A O 1
ATOM 466 N N . LEU A 1 62 ? 24.25 8.07 -2.779 1 97.62 62 LEU A N 1
ATOM 467 C CA . LEU A 1 62 ? 24.141 9.172 -3.725 1 97.62 62 LEU A CA 1
ATOM 468 C C . LEU A 1 62 ? 25.281 9.156 -4.734 1 97.62 62 LEU A C 1
ATOM 470 O O . LEU A 1 62 ? 25.047 9.281 -5.941 1 97.62 62 LEU A O 1
ATOM 474 N N . SER A 1 63 ? 26.438 8.961 -4.23 1 97.12 63 SER A N 1
ATOM 475 C CA . SER A 1 63 ? 27.625 8.969 -5.074 1 97.12 63 SER A CA 1
ATOM 476 C C . SER A 1 63 ? 27.641 7.777 -6.02 1 97.12 63 SER A C 1
ATOM 478 O O . SER A 1 63 ? 27.844 7.934 -7.227 1 97.12 63 SER A O 1
ATOM 480 N N . PHE A 1 64 ? 27.391 6.574 -5.52 1 96.38 64 PHE A N 1
ATOM 481 C CA . PHE A 1 64 ? 27.453 5.34 -6.297 1 96.38 64 PHE A CA 1
ATOM 482 C C . PHE A 1 64 ? 26.391 5.34 -7.398 1 96.38 64 PHE A C 1
ATOM 484 O O . PHE A 1 64 ? 26.641 4.84 -8.5 1 96.38 64 PHE A O 1
ATOM 491 N N . LEU A 1 65 ? 25.234 5.926 -7.121 1 97.12 65 LEU A N 1
ATOM 492 C CA . LEU A 1 65 ? 24.094 5.824 -8.023 1 97.12 65 LEU A CA 1
ATOM 493 C C . LEU A 1 65 ? 23.938 7.105 -8.836 1 97.12 65 LEU A C 1
ATOM 495 O O . LEU A 1 65 ? 23.016 7.219 -9.641 1 97.12 65 LEU A O 1
ATOM 499 N N . SER A 1 66 ? 24.766 8.094 -8.609 1 96.88 66 SER A N 1
ATOM 500 C CA . SER A 1 66 ? 24.719 9.383 -9.281 1 96.88 66 SER A CA 1
ATOM 501 C C . SER A 1 66 ? 23.359 10.07 -9.062 1 96.88 66 SER A C 1
ATOM 503 O O . SER A 1 66 ? 22.766 10.57 -10.008 1 96.88 66 SER A O 1
ATOM 505 N N . ILE A 1 67 ? 22.844 9.898 -7.875 1 97.25 67 ILE A N 1
ATOM 506 C CA . ILE A 1 67 ? 21.656 10.648 -7.449 1 97.25 67 ILE A CA 1
ATOM 507 C C . ILE A 1 67 ? 22.078 12.023 -6.938 1 97.25 67 ILE A C 1
ATOM 509 O O . ILE A 1 67 ? 23.031 12.133 -6.156 1 97.25 67 ILE A O 1
ATOM 513 N N . PRO A 1 68 ? 21.438 13.07 -7.402 1 97.12 68 PRO A N 1
ATOM 514 C CA . PRO A 1 68 ? 21.828 14.422 -6.992 1 97.12 68 PRO A CA 1
ATOM 515 C C . PRO A 1 68 ? 21.812 14.609 -5.477 1 97.12 68 PRO A C 1
ATOM 517 O O . PRO A 1 68 ? 20.906 14.109 -4.805 1 97.12 68 PRO A O 1
ATOM 520 N N . GLU A 1 69 ? 22.672 15.391 -4.957 1 96.19 69 GLU A N 1
ATOM 521 C CA . GLU A 1 69 ? 22.812 15.664 -3.529 1 96.19 69 GLU A CA 1
ATOM 522 C C . GLU A 1 69 ? 21.562 16.328 -2.975 1 96.19 69 GLU A C 1
ATOM 524 O O . GLU A 1 69 ? 21.234 16.172 -1.794 1 96.19 69 GLU A O 1
ATOM 529 N N . THR A 1 70 ? 20.859 17.047 -3.824 1 94.38 70 THR A N 1
ATOM 530 C CA . THR A 1 70 ? 19.656 17.75 -3.41 1 94.38 70 THR A CA 1
ATOM 531 C C . THR A 1 70 ? 18.578 16.766 -2.969 1 94.38 70 THR A C 1
ATOM 533 O O . THR A 1 70 ? 17.609 17.156 -2.326 1 94.38 70 THR A O 1
ATOM 536 N N . LYS A 1 71 ? 18.766 15.461 -3.301 1 96.19 71 LYS A N 1
ATOM 537 C CA . LYS A 1 71 ? 17.781 14.438 -2.957 1 96.19 71 LYS A CA 1
ATOM 538 C C . LYS A 1 71 ? 18.172 13.703 -1.677 1 96.19 71 LYS A C 1
ATOM 540 O O . LYS A 1 71 ? 17.453 12.797 -1.232 1 96.19 71 LYS A O 1
ATOM 545 N N . SER A 1 72 ? 19.266 14.102 -1.062 1 96.38 72 SER A N 1
ATOM 546 C CA . SER A 1 72 ? 19.859 13.383 0.058 1 96.38 72 SER A CA 1
ATOM 547 C C . SER A 1 72 ? 18.859 13.148 1.174 1 96.38 72 SER A C 1
ATOM 549 O O . SER A 1 72 ? 18.688 12.016 1.637 1 96.38 72 SER A O 1
ATOM 551 N N . ARG A 1 73 ? 18.141 14.164 1.587 1 95.12 73 ARG A N 1
ATOM 552 C CA . ARG A 1 73 ? 17.188 14.07 2.693 1 95.12 73 ARG A CA 1
ATOM 553 C C . ARG A 1 73 ? 16.047 13.133 2.348 1 95.12 73 ARG A C 1
ATOM 555 O O . ARG A 1 73 ? 15.617 12.328 3.18 1 95.12 73 ARG A O 1
ATOM 562 N N . HIS A 1 74 ? 15.539 13.234 1.146 1 95.81 74 HIS A N 1
ATOM 563 C CA . HIS A 1 74 ? 14.414 12.414 0.715 1 95.81 74 HIS A CA 1
ATOM 564 C C . HIS A 1 74 ? 14.805 10.945 0.615 1 95.81 74 HIS A C 1
ATOM 566 O O . HIS A 1 74 ? 14.031 10.062 0.984 1 95.81 74 HIS A O 1
ATOM 572 N N . LEU A 1 75 ? 16.031 10.703 0.082 1 97.81 75 LEU A N 1
ATOM 573 C CA . LEU A 1 75 ? 16.516 9.336 0.033 1 97.81 75 LEU A CA 1
ATOM 574 C C . LEU A 1 75 ? 16.641 8.75 1.437 1 97.81 75 LEU A C 1
ATOM 576 O O . LEU A 1 75 ? 16.297 7.59 1.664 1 97.81 75 LEU A O 1
ATOM 580 N N . ARG A 1 76 ? 17.125 9.531 2.373 1 97.62 76 ARG A N 1
ATOM 581 C CA . ARG A 1 76 ? 17.281 9.086 3.754 1 97.62 76 ARG A CA 1
ATOM 582 C C . ARG A 1 76 ? 15.945 8.656 4.34 1 97.62 76 ARG A C 1
ATOM 584 O O . ARG A 1 76 ? 15.852 7.609 4.984 1 97.62 76 ARG A O 1
ATOM 591 N N . ILE A 1 77 ? 14.891 9.461 4.133 1 97.94 77 ILE A N 1
ATOM 592 C CA . ILE A 1 77 ? 13.57 9.18 4.688 1 97.94 77 ILE A CA 1
ATOM 593 C C . ILE A 1 77 ? 13.023 7.891 4.078 1 97.94 77 ILE A C 1
ATOM 595 O O . ILE A 1 77 ? 12.445 7.062 4.785 1 97.94 77 ILE A O 1
ATOM 599 N N . MET A 1 78 ? 13.195 7.707 2.766 1 98.38 78 MET A N 1
ATOM 600 C CA . MET A 1 78 ? 12.742 6.492 2.098 1 98.38 78 MET A CA 1
ATOM 601 C C . MET A 1 78 ? 13.453 5.266 2.658 1 98.38 78 MET A C 1
ATOM 603 O O . MET A 1 78 ? 12.812 4.25 2.943 1 98.38 78 MET A O 1
ATOM 607 N N . MET A 1 79 ? 14.789 5.387 2.832 1 98.5 79 MET A N 1
ATOM 608 C CA . MET A 1 79 ? 15.57 4.277 3.367 1 98.5 79 MET A CA 1
ATOM 609 C C . MET A 1 79 ? 15.172 3.975 4.809 1 98.5 79 MET A C 1
ATOM 611 O O . MET A 1 79 ? 15.102 2.812 5.207 1 98.5 79 MET A O 1
ATOM 615 N N . ARG A 1 80 ? 14.898 5.008 5.594 1 97.19 80 ARG A N 1
ATOM 616 C CA . ARG A 1 80 ? 14.445 4.828 6.969 1 97.19 80 ARG A CA 1
ATOM 617 C C . ARG A 1 80 ? 13.117 4.09 7.016 1 97.19 80 ARG A C 1
ATOM 619 O O . ARG A 1 80 ? 12.93 3.178 7.824 1 97.19 80 ARG A O 1
ATOM 626 N N . LEU A 1 81 ? 12.172 4.508 6.207 1 97.94 81 LEU A N 1
ATOM 627 C CA . LEU A 1 81 ? 10.867 3.848 6.16 1 97.94 81 LEU A CA 1
ATOM 628 C C . LEU A 1 81 ? 11.023 2.365 5.844 1 97.94 81 LEU A C 1
ATOM 630 O O . LEU A 1 81 ? 10.469 1.515 6.539 1 97.94 81 LEU A O 1
ATOM 634 N N . LEU A 1 82 ? 11.82 2.053 4.777 1 98.31 82 LEU A N 1
ATOM 635 C CA . LEU A 1 82 ? 11.969 0.675 4.324 1 98.31 82 LEU A CA 1
ATOM 636 C C . LEU A 1 82 ? 12.75 -0.152 5.336 1 98.31 82 LEU A C 1
ATOM 638 O O . LEU A 1 82 ? 12.602 -1.375 5.391 1 98.31 82 LEU A O 1
ATOM 642 N N . SER A 1 83 ? 13.602 0.498 6.16 1 97.62 83 SER A N 1
ATOM 643 C CA . SER A 1 83 ? 14.258 -0.194 7.266 1 97.62 83 SER A CA 1
ATOM 644 C C . SER A 1 83 ? 13.281 -0.471 8.406 1 97.62 83 SER A C 1
ATOM 646 O O . SER A 1 83 ? 13.328 -1.532 9.031 1 97.62 83 SER A O 1
ATOM 648 N N . CYS A 1 84 ? 12.375 0.506 8.664 1 95 84 CYS A N 1
ATOM 649 C CA . CYS A 1 84 ? 11.375 0.346 9.719 1 95 84 CYS A CA 1
ATOM 650 C C . CYS A 1 84 ? 10.484 -0.857 9.445 1 95 84 CYS A C 1
ATOM 652 O O . CYS A 1 84 ? 10.047 -1.534 10.375 1 95 84 CYS A O 1
ATOM 654 N N . VAL A 1 85 ? 10.289 -1.162 8.148 1 94.81 85 VAL A N 1
ATOM 655 C CA . VAL A 1 85 ? 9.359 -2.238 7.832 1 94.81 85 VAL A CA 1
ATOM 656 C C . VAL A 1 85 ? 10.133 -3.512 7.496 1 94.81 85 VAL A C 1
ATOM 658 O O . VAL A 1 85 ? 9.57 -4.465 6.961 1 94.81 85 VAL A O 1
ATOM 661 N N . GLY A 1 86 ? 11.453 -3.486 7.645 1 95.62 86 GLY A N 1
ATOM 662 C CA . GLY A 1 86 ? 12.234 -4.711 7.629 1 95.62 86 GLY A CA 1
ATOM 663 C C . GLY A 1 86 ? 12.812 -5.035 6.262 1 95.62 86 GLY A C 1
ATOM 664 O O . GLY A 1 86 ? 13.336 -6.125 6.047 1 95.62 86 GLY A O 1
ATOM 665 N N . ILE A 1 87 ? 12.727 -4.133 5.281 1 97.88 87 ILE A N 1
ATOM 666 C CA . ILE A 1 87 ? 13.281 -4.363 3.951 1 97.88 87 ILE A CA 1
ATOM 667 C C . ILE A 1 87 ? 14.805 -4.199 3.99 1 97.88 87 ILE A C 1
ATOM 669 O O . ILE A 1 87 ? 15.531 -4.965 3.355 1 97.88 87 ILE A O 1
ATOM 673 N N . PHE A 1 88 ? 15.258 -3.176 4.707 1 98.31 88 PHE A N 1
ATOM 674 C CA . PHE A 1 88 ? 16.672 -2.965 4.969 1 98.31 88 PHE A CA 1
ATOM 675 C C . PHE A 1 88 ? 16.953 -2.955 6.469 1 98.31 88 PHE A C 1
ATOM 677 O O . PHE A 1 88 ? 16.016 -3.012 7.277 1 98.31 88 PHE A O 1
ATOM 684 N N . LYS A 1 89 ? 18.172 -2.977 6.836 1 97.88 89 LYS A N 1
ATOM 685 C CA . LYS A 1 89 ? 18.609 -2.785 8.211 1 97.88 89 LYS A CA 1
ATOM 686 C C . LYS A 1 89 ? 19.297 -1.43 8.391 1 97.88 89 LYS A C 1
ATOM 688 O O . LYS A 1 89 ? 20.047 -0.99 7.523 1 97.88 89 LYS A O 1
ATOM 693 N N . SER A 1 90 ? 18.922 -0.802 9.43 1 96.81 90 SER A N 1
ATOM 694 C CA . SER A 1 90 ? 19.531 0.49 9.734 1 96.81 90 SER A CA 1
ATOM 695 C C . SER A 1 90 ? 20.578 0.363 10.828 1 96.81 90 SER A C 1
ATOM 697 O O . SER A 1 90 ? 20.406 -0.407 11.773 1 96.81 90 SER A O 1
ATOM 699 N N . HIS A 1 91 ? 21.641 1.105 10.641 1 96.06 91 HIS A N 1
ATOM 700 C CA . HIS A 1 91 ? 22.75 1.182 11.578 1 96.06 91 HIS A CA 1
ATOM 701 C C . HIS A 1 91 ? 23.141 2.629 11.852 1 96.06 91 HIS A C 1
ATOM 703 O O . HIS A 1 91 ? 22.781 3.529 11.094 1 96.06 91 HIS A O 1
ATOM 709 N N . ILE A 1 92 ? 23.781 2.789 12.961 1 94.62 92 ILE A N 1
ATOM 710 C CA . ILE A 1 92 ? 24.422 4.066 13.242 1 94.62 92 ILE A CA 1
ATOM 711 C C . ILE A 1 92 ? 25.938 3.889 13.234 1 94.62 92 ILE A C 1
ATOM 713 O O . ILE A 1 92 ? 26.484 3.064 13.969 1 94.62 92 ILE A O 1
ATOM 717 N N . THR A 1 93 ? 26.562 4.594 12.422 1 92.25 93 THR A N 1
ATOM 718 C CA . THR A 1 93 ? 28.016 4.516 12.336 1 92.25 93 THR A CA 1
ATOM 719 C C . THR A 1 93 ? 28.672 5.102 13.594 1 92.25 93 THR A C 1
ATOM 721 O O . THR A 1 93 ? 28 5.789 14.367 1 92.25 93 THR A O 1
ATOM 724 N N . PRO A 1 94 ? 29.938 4.812 13.727 1 90.94 94 PRO A N 1
ATOM 725 C CA . PRO A 1 94 ? 30.641 5.395 14.875 1 90.94 94 PRO A CA 1
ATOM 726 C C . PRO A 1 94 ? 30.594 6.922 14.883 1 90.94 94 PRO A C 1
ATOM 728 O O . PRO A 1 94 ? 30.625 7.543 15.945 1 90.94 94 PRO A O 1
ATOM 731 N N . SER A 1 95 ? 30.469 7.559 13.758 1 91.25 95 SER A N 1
ATOM 732 C CA . SER A 1 95 ? 30.406 9.008 13.641 1 91.25 95 SER A CA 1
ATOM 733 C C . SER A 1 95 ? 28.984 9.523 13.852 1 91.25 95 SER A C 1
ATOM 735 O O . SER A 1 95 ? 28.734 10.727 13.766 1 91.25 95 SER A O 1
ATOM 737 N N . GLY A 1 96 ? 28.031 8.602 14.023 1 91.31 96 GLY A N 1
ATOM 738 C CA . GLY A 1 96 ? 26.672 9 14.328 1 91.31 96 GLY A CA 1
ATOM 739 C C . GLY A 1 96 ? 25.797 9.109 13.094 1 91.31 96 GLY A C 1
ATOM 740 O O . GLY A 1 96 ? 24.641 9.57 13.172 1 91.31 96 GLY A O 1
ATOM 741 N N . GLU A 1 97 ? 26.328 8.672 12.047 1 92 97 GLU A N 1
ATOM 742 C CA . GLU A 1 97 ? 25.578 8.742 10.797 1 92 97 GLU A CA 1
ATOM 743 C C . GLU A 1 97 ? 24.75 7.48 10.578 1 92 97 GLU A C 1
ATOM 745 O O . GLU A 1 97 ? 25.172 6.383 10.953 1 92 97 GLU A O 1
ATOM 750 N N . GLU A 1 98 ? 23.625 7.672 10.008 1 95.25 98 GLU A N 1
ATOM 751 C CA . GLU A 1 98 ? 22.797 6.52 9.68 1 95.25 98 GLU A CA 1
ATOM 752 C C . GLU A 1 98 ? 23.328 5.793 8.445 1 95.25 98 GLU A C 1
ATOM 754 O O . GLU A 1 98 ? 23.75 6.43 7.473 1 95.25 98 GLU A O 1
ATOM 759 N N . ALA A 1 99 ? 23.391 4.508 8.477 1 98.06 99 ALA A N 1
ATOM 760 C CA . ALA A 1 99 ? 23.812 3.65 7.367 1 98.06 99 ALA A CA 1
ATOM 761 C C . ALA A 1 99 ? 22.859 2.465 7.211 1 98.06 99 ALA A C 1
ATOM 763 O O . ALA A 1 99 ? 22.094 2.152 8.125 1 98.06 99 ALA A O 1
ATOM 764 N N . PHE A 1 100 ? 22.906 1.864 6.043 1 98.5 100 PHE A N 1
ATOM 765 C CA . PHE A 1 100 ? 21.922 0.838 5.734 1 98.5 100 PHE A CA 1
ATOM 766 C C . PHE A 1 100 ? 22.594 -0.399 5.148 1 98.5 100 PHE A C 1
ATOM 768 O O . PHE A 1 100 ? 23.531 -0.288 4.359 1 98.5 100 PHE A O 1
ATOM 775 N N . SER A 1 101 ? 22.141 -1.556 5.543 1 98.25 101 SER A N 1
ATOM 776 C CA . SER A 1 101 ? 22.609 -2.822 4.988 1 98.25 101 SER A CA 1
ATOM 777 C C . SER A 1 101 ? 21.438 -3.678 4.508 1 98.25 101 SER A C 1
ATOM 779 O O . SER A 1 101 ? 20.281 -3.322 4.715 1 98.25 101 SER A O 1
ATOM 781 N N . LEU A 1 102 ? 21.781 -4.754 3.852 1 96.38 102 LEU A N 1
ATOM 782 C CA . LEU A 1 102 ? 20.75 -5.652 3.328 1 96.38 102 LEU A CA 1
ATOM 783 C C . LEU A 1 102 ? 20.141 -6.492 4.445 1 96.38 102 LEU A C 1
ATOM 785 O O . LEU A 1 102 ? 20.844 -6.906 5.371 1 96.38 102 LEU A O 1
ATOM 789 N N . SER A 1 103 ? 18.891 -6.668 4.484 1 96.44 103 SER A N 1
ATOM 790 C CA . SER A 1 103 ? 18.188 -7.676 5.27 1 96.44 103 SER A CA 1
ATOM 791 C C . SER A 1 103 ? 18 -8.961 4.477 1 96.44 103 SER A C 1
ATOM 793 O O . SER A 1 103 ? 18.328 -9.016 3.285 1 96.44 103 SER A O 1
ATOM 795 N N . PRO A 1 104 ? 17.516 -10.039 5.102 1 93.75 104 PRO A N 1
ATOM 796 C CA . PRO A 1 104 ? 17.172 -11.234 4.324 1 93.75 104 PRO A CA 1
ATOM 797 C C . PRO A 1 104 ? 16.188 -10.945 3.193 1 93.75 104 PRO A C 1
ATOM 799 O O . PRO A 1 104 ? 16.25 -11.578 2.139 1 93.75 104 PRO A O 1
ATOM 802 N N . VAL A 1 105 ? 15.352 -9.922 3.359 1 96.12 105 VAL A N 1
ATOM 803 C CA . VAL A 1 105 ? 14.352 -9.57 2.363 1 96.12 105 VAL A CA 1
ATOM 804 C C . VAL A 1 105 ? 15.016 -8.875 1.178 1 96.12 105 VAL A C 1
ATOM 806 O O . VAL A 1 105 ? 14.836 -9.289 0.029 1 96.12 105 VAL A O 1
ATOM 809 N N . SER A 1 106 ? 15.828 -7.859 1.436 1 96.44 106 SER A N 1
ATOM 810 C CA . SER A 1 106 ? 16.422 -7.094 0.348 1 96.44 106 SER A CA 1
ATOM 811 C C . SER A 1 106 ? 17.547 -7.871 -0.321 1 96.44 106 SER A C 1
ATOM 813 O O . SER A 1 106 ? 17.984 -7.531 -1.428 1 96.44 106 SER A O 1
ATOM 815 N N . GLN A 1 107 ? 18.047 -8.922 0.293 1 93.81 107 GLN A N 1
ATOM 816 C CA . GLN A 1 107 ? 19.016 -9.805 -0.36 1 93.81 107 GLN A CA 1
ATOM 817 C C . GLN A 1 107 ? 18.391 -10.477 -1.586 1 93.81 107 GLN A C 1
ATOM 819 O O . GLN A 1 107 ? 19.094 -10.742 -2.566 1 93.81 107 GLN A O 1
ATOM 824 N N . LEU A 1 108 ? 17.109 -10.672 -1.551 1 93.94 108 LEU A N 1
ATOM 825 C CA . LEU A 1 108 ? 16.391 -11.297 -2.664 1 93.94 108 LEU A CA 1
ATOM 826 C C . LEU A 1 108 ? 16.344 -10.359 -3.867 1 93.94 108 LEU A C 1
ATOM 828 O O . LEU A 1 108 ? 16 -10.789 -4.973 1 93.94 108 LEU A O 1
ATOM 832 N N . LEU A 1 109 ? 16.734 -9.07 -3.668 1 95.62 109 LEU A N 1
ATOM 833 C CA . LEU A 1 109 ? 16.594 -8.062 -4.715 1 95.62 109 LEU A CA 1
ATOM 834 C C . LEU A 1 109 ? 17.938 -7.75 -5.352 1 95.62 109 LEU A C 1
ATOM 836 O O . LEU A 1 109 ? 18.031 -6.898 -6.238 1 95.62 109 LEU A O 1
ATOM 840 N N . THR A 1 110 ? 18.969 -8.367 -4.922 1 92.62 110 THR A N 1
ATOM 841 C CA . THR A 1 110 ? 20.297 -8.133 -5.469 1 92.62 110 THR A CA 1
ATOM 842 C C . THR A 1 110 ? 20.547 -9.016 -6.688 1 92.62 110 THR A C 1
ATOM 844 O O . THR A 1 110 ? 20.062 -10.148 -6.746 1 92.62 110 THR A O 1
ATOM 847 N N . THR A 1 111 ? 21.203 -8.461 -7.676 1 83.5 111 THR A N 1
ATOM 848 C CA . THR A 1 111 ? 21.562 -9.219 -8.867 1 83.5 111 THR A CA 1
ATOM 849 C C . THR A 1 111 ? 22.891 -9.945 -8.672 1 83.5 111 THR A C 1
ATOM 851 O O . THR A 1 111 ? 23.281 -10.781 -9.484 1 83.5 111 THR A O 1
ATOM 854 N N . ALA A 1 112 ? 23.609 -9.578 -7.727 1 68.19 112 ALA A N 1
ATOM 855 C CA . ALA A 1 112 ? 24.984 -10.039 -7.547 1 68.19 112 ALA A CA 1
ATOM 856 C C . ALA A 1 112 ? 25.016 -11.414 -6.875 1 68.19 112 ALA A C 1
ATOM 858 O O . ALA A 1 112 ? 26.047 -12.086 -6.887 1 68.19 112 ALA A O 1
ATOM 859 N N . PHE A 1 113 ? 24.031 -11.711 -6.168 1 57.84 113 PHE A N 1
ATOM 860 C CA . PHE A 1 113 ? 24.156 -12.953 -5.418 1 57.84 113 PHE A CA 1
ATOM 861 C C . PHE A 1 113 ? 24.156 -14.156 -6.355 1 57.84 113 PHE A C 1
ATOM 863 O O . PHE A 1 113 ? 23.203 -14.344 -7.121 1 57.84 113 PHE A O 1
ATOM 870 N N . PRO A 1 114 ? 25.344 -14.727 -6.492 1 54.72 114 PRO A N 1
ATOM 871 C CA . PRO A 1 114 ? 25.391 -15.938 -7.32 1 54.72 114 PRO A CA 1
ATOM 872 C C . PRO A 1 114 ? 24.391 -17 -6.879 1 54.72 114 PRO A C 1
ATOM 874 O O . PRO A 1 114 ? 24.234 -17.234 -5.68 1 54.72 114 PRO A O 1
ATOM 877 N N . GLY A 1 115 ? 23.594 -17.531 -7.695 1 53.66 115 GLY A N 1
ATOM 878 C CA . GLY A 1 115 ? 22.75 -18.688 -7.422 1 53.66 115 GLY A CA 1
ATOM 879 C C . GLY A 1 115 ? 21.359 -18.328 -6.957 1 53.66 115 GLY A C 1
ATOM 880 O O . GLY A 1 115 ? 20.469 -19.172 -6.879 1 53.66 115 GLY A O 1
ATOM 881 N N . SER A 1 116 ? 21.281 -17.062 -6.387 1 59.09 116 SER A N 1
ATOM 882 C CA . SER A 1 116 ? 19.906 -16.781 -5.98 1 59.09 116 SER A CA 1
ATOM 883 C C . SER A 1 116 ? 19.25 -15.812 -6.945 1 59.09 116 SER A C 1
ATOM 885 O O . SER A 1 116 ? 19.812 -14.773 -7.293 1 59.09 116 SER A O 1
ATOM 887 N N . PRO A 1 117 ? 18.234 -16.328 -7.441 1 71.81 117 PRO A N 1
ATOM 888 C CA . PRO A 1 117 ? 17.578 -15.5 -8.453 1 71.81 117 PRO A CA 1
ATOM 889 C C . PRO A 1 117 ? 17.062 -14.18 -7.895 1 71.81 117 PRO A C 1
ATOM 891 O O . PRO A 1 117 ? 16.547 -14.133 -6.773 1 71.81 117 PRO A O 1
ATOM 894 N N . CYS A 1 118 ? 17.453 -13.164 -8.516 1 89.69 118 CYS A N 1
ATOM 895 C CA . CYS A 1 118 ? 16.953 -11.82 -8.227 1 89.69 118 CYS A CA 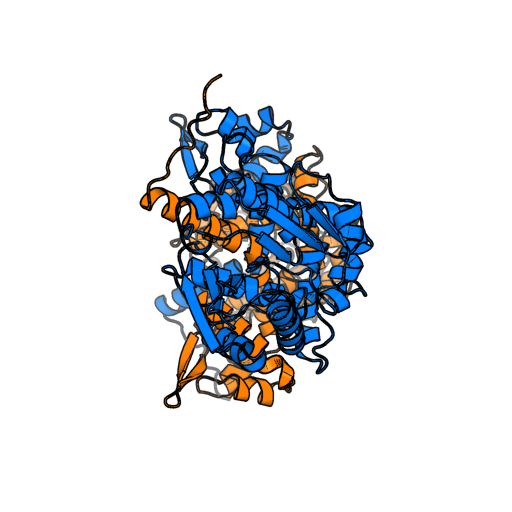1
ATOM 896 C C . CYS A 1 118 ? 15.453 -11.734 -8.461 1 89.69 118 CYS A C 1
ATOM 898 O O . CYS A 1 118 ? 14.969 -12.07 -9.539 1 89.69 118 CYS A O 1
ATOM 900 N N . SER A 1 119 ? 14.719 -11.32 -7.422 1 94.5 119 SER A N 1
ATOM 901 C CA . SER A 1 119 ? 13.258 -11.258 -7.48 1 94.5 119 SER A CA 1
ATOM 902 C C . SER A 1 119 ? 12.789 -9.914 -8.023 1 94.5 119 SER A C 1
ATOM 904 O O . SER A 1 119 ? 11.586 -9.695 -8.18 1 94.5 119 SER A O 1
ATOM 906 N N . SER A 1 120 ? 13.68 -8.977 -8.391 1 96.19 120 SER A N 1
ATOM 907 C CA . SER A 1 120 ? 13.359 -7.598 -8.758 1 96.19 120 SER A CA 1
ATOM 908 C C . SER A 1 120 ? 12.391 -7.551 -9.938 1 96.19 120 SER A C 1
ATOM 910 O O . SER A 1 120 ? 11.422 -6.793 -9.914 1 96.19 120 SER A O 1
ATOM 912 N N . PRO A 1 121 ? 12.617 -8.422 -10.984 1 95.56 121 PRO A N 1
ATOM 913 C CA . PRO A 1 121 ? 11.695 -8.32 -12.117 1 95.56 121 PRO A CA 1
ATOM 914 C C . PRO A 1 121 ? 10.25 -8.641 -11.734 1 95.56 121 PRO A C 1
ATOM 916 O O . PRO A 1 121 ? 9.32 -8.031 -12.273 1 95.56 121 PRO A O 1
ATOM 919 N N . PHE A 1 122 ? 10.062 -9.594 -10.836 1 97 122 PHE A N 1
ATOM 920 C CA . PHE A 1 122 ? 8.719 -9.961 -10.398 1 97 122 PHE A CA 1
ATOM 921 C C . PHE A 1 122 ? 8.047 -8.789 -9.688 1 97 122 PHE A C 1
ATOM 923 O O . PHE A 1 122 ? 6.879 -8.492 -9.945 1 97 122 PHE A O 1
ATOM 930 N N . ILE A 1 123 ? 8.797 -8.117 -8.82 1 98 123 ILE A N 1
ATOM 931 C CA . ILE A 1 123 ? 8.266 -6.988 -8.062 1 98 123 ILE A CA 1
ATOM 932 C C . ILE A 1 123 ? 7.945 -5.836 -9.008 1 98 123 ILE A C 1
ATOM 934 O O . ILE A 1 123 ? 6.902 -5.191 -8.883 1 98 123 ILE A O 1
ATOM 938 N N . LEU A 1 124 ? 8.828 -5.57 -9.984 1 97.75 124 LEU A N 1
ATOM 939 C CA . LEU A 1 124 ? 8.602 -4.504 -10.945 1 97.75 124 LEU A CA 1
ATOM 940 C C . LEU A 1 124 ? 7.352 -4.785 -11.781 1 97.75 124 LEU A C 1
ATOM 942 O O . LEU A 1 124 ? 6.598 -3.865 -12.109 1 97.75 124 LEU A O 1
ATOM 946 N N . PHE A 1 125 ? 7.137 -6.047 -12.078 1 97.88 125 PHE A N 1
ATOM 947 C CA . PHE A 1 125 ? 5.93 -6.445 -12.797 1 97.88 125 PHE A CA 1
ATOM 94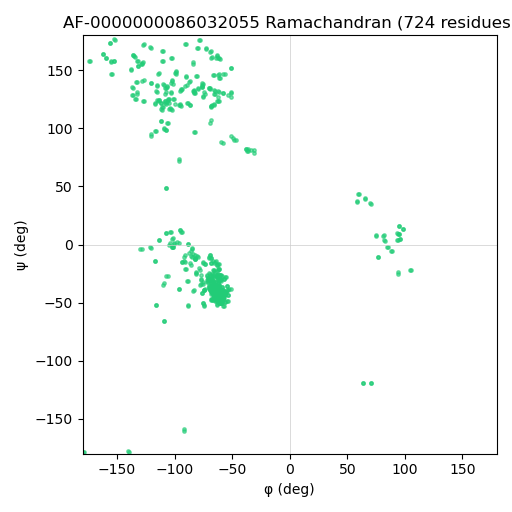8 C C . PHE A 1 125 ? 4.688 -6.172 -11.961 1 97.88 125 PHE A C 1
ATOM 950 O O . PHE A 1 125 ? 3.75 -5.52 -12.422 1 97.88 125 PHE A O 1
ATOM 957 N N . LEU A 1 126 ? 4.691 -6.59 -10.672 1 98 126 LEU A N 1
ATOM 958 C CA . LEU A 1 126 ? 3.545 -6.453 -9.773 1 98 126 LEU A CA 1
ATOM 959 C C . LEU A 1 126 ? 3.174 -4.984 -9.594 1 98 126 LEU A C 1
ATOM 961 O O . LEU A 1 126 ? 2.002 -4.656 -9.391 1 98 126 LEU A O 1
ATOM 965 N N . LEU A 1 127 ? 4.191 -4.109 -9.688 1 98.38 127 LEU A N 1
ATOM 966 C CA . LEU A 1 127 ? 3.967 -2.719 -9.305 1 98.38 127 LEU A CA 1
ATOM 967 C C . LEU A 1 127 ? 3.924 -1.816 -10.531 1 98.38 127 LEU A C 1
ATOM 969 O O . LEU A 1 127 ? 3.996 -0.592 -10.414 1 98.38 127 LEU A O 1
ATOM 973 N N . ASP A 1 128 ? 3.879 -2.467 -11.734 1 98.19 128 ASP A N 1
ATOM 974 C CA . ASP A 1 128 ? 3.65 -1.688 -12.953 1 98.19 128 ASP A CA 1
ATOM 975 C C . ASP A 1 128 ? 2.291 -0.993 -12.906 1 98.19 128 ASP A C 1
ATOM 977 O O . ASP A 1 128 ? 1.324 -1.54 -12.375 1 98.19 128 ASP A O 1
ATOM 981 N N . HIS A 1 129 ? 2.221 0.208 -13.516 1 97.25 129 HIS A N 1
ATOM 982 C CA . HIS A 1 129 ? 1.009 1.014 -13.414 1 97.25 129 HIS A CA 1
ATOM 983 C C . HIS A 1 129 ? -0.192 0.277 -14 1 97.25 129 HIS A C 1
ATOM 985 O O . HIS A 1 129 ? -1.318 0.445 -13.523 1 97.25 129 HIS A O 1
ATOM 991 N N . HIS A 1 130 ? -0.019 -0.592 -15.023 1 97.69 130 HIS A N 1
ATOM 992 C CA . HIS A 1 130 ? -1.123 -1.345 -15.602 1 97.69 130 HIS A CA 1
ATOM 993 C C . HIS A 1 130 ? -1.765 -2.271 -14.578 1 97.69 130 HIS A C 1
ATOM 995 O O . HIS A 1 130 ? -2.963 -2.549 -14.648 1 97.69 130 HIS A O 1
ATOM 1001 N N . LEU A 1 131 ? -0.947 -2.805 -13.641 1 98.25 131 LEU A N 1
ATOM 1002 C CA . LEU A 1 131 ? -1.464 -3.746 -12.648 1 98.25 131 LEU A CA 1
ATOM 1003 C C . LEU A 1 131 ? -1.984 -3.012 -11.422 1 98.25 131 LEU A C 1
ATOM 1005 O O . LEU A 1 131 ? -2.947 -3.455 -10.789 1 98.25 131 LEU A O 1
ATOM 1009 N N . VAL A 1 132 ? -1.405 -1.842 -11.055 1 98.44 132 VAL A N 1
ATOM 1010 C CA . VAL A 1 132 ? -1.73 -1.128 -9.828 1 98.44 132 VAL A CA 1
ATOM 1011 C C . VAL A 1 132 ? -2.971 -0.262 -10.047 1 98.44 132 VAL A C 1
ATOM 1013 O O . VAL A 1 132 ? -3.865 -0.224 -9.195 1 98.44 132 VAL A O 1
ATOM 1016 N N . ASP A 1 133 ? -3.146 0.398 -11.188 1 97.69 133 ASP A N 1
ATOM 1017 C CA . ASP A 1 133 ? -4.141 1.441 -11.43 1 97.69 133 ASP A CA 1
ATOM 1018 C C . ASP A 1 133 ? -5.559 0.877 -11.367 1 97.69 133 ASP A C 1
ATOM 1020 O O . ASP A 1 133 ? -6.48 1.555 -10.906 1 97.69 133 ASP A O 1
ATOM 1024 N N . PRO A 1 134 ? -5.777 -0.396 -11.742 1 98.38 134 PRO A N 1
ATOM 1025 C CA . PRO A 1 134 ? -7.133 -0.953 -11.742 1 98.38 134 PRO A CA 1
ATOM 1026 C C . PRO A 1 134 ? -7.758 -0.967 -10.344 1 98.38 134 PRO A C 1
ATOM 1028 O O . PRO A 1 134 ? -8.969 -1.133 -10.211 1 98.38 134 PRO A O 1
ATOM 1031 N N . CYS A 1 135 ? -6.934 -0.814 -9.297 1 97.62 135 CYS A N 1
ATOM 1032 C CA . CYS A 1 135 ? -7.445 -0.84 -7.934 1 97.62 135 CYS A CA 1
ATOM 1033 C C . CYS A 1 135 ? -8.422 0.306 -7.695 1 97.62 135 CYS A C 1
ATOM 1035 O O . CYS A 1 135 ? -9.258 0.239 -6.789 1 97.62 135 CYS A O 1
ATOM 1037 N N . HIS A 1 136 ? -8.352 1.376 -8.508 1 97.5 136 HIS A N 1
ATOM 1038 C CA . HIS A 1 136 ? -9.258 2.512 -8.375 1 97.5 136 HIS A CA 1
ATOM 1039 C C . HIS A 1 136 ? -10.68 2.129 -8.773 1 97.5 136 HIS A C 1
ATOM 1041 O O . HIS A 1 136 ? -11.625 2.873 -8.5 1 97.5 136 HIS A O 1
ATOM 1047 N N . GLN A 1 137 ? -10.891 0.91 -9.352 1 97.94 137 GLN A N 1
ATOM 1048 C CA . GLN A 1 137 ? -12.195 0.5 -9.875 1 97.94 137 GLN A CA 1
ATOM 1049 C C . GLN A 1 137 ? -12.914 -0.426 -8.898 1 97.94 137 GLN A C 1
ATOM 1051 O O . GLN A 1 137 ? -14.031 -0.866 -9.156 1 97.94 137 GLN A O 1
ATOM 1056 N N . LEU A 1 138 ? -12.344 -0.733 -7.75 1 98 138 LEU A N 1
ATOM 1057 C CA . LEU A 1 138 ? -12.828 -1.789 -6.871 1 98 138 LEU A CA 1
ATOM 1058 C C . LEU A 1 138 ? -14.266 -1.513 -6.438 1 98 138 LEU A C 1
ATOM 1060 O O . LEU A 1 138 ? -15.133 -2.381 -6.559 1 98 138 LEU A O 1
ATOM 1064 N N . SER A 1 139 ? -14.531 -0.299 -5.941 1 97.56 139 SER A N 1
ATOM 1065 C CA . SER A 1 139 ? -15.859 0.004 -5.43 1 97.56 139 SER A CA 1
ATOM 1066 C C . SER A 1 139 ? -16.906 -0.091 -6.531 1 97.56 139 SER A C 1
ATOM 1068 O O . SER A 1 139 ? -18 -0.626 -6.312 1 97.56 139 SER A O 1
ATOM 1070 N N . HIS A 1 140 ? -16.547 0.465 -7.676 1 96.69 140 HIS A N 1
ATOM 1071 C CA . HIS A 1 140 ? -17.453 0.367 -8.82 1 96.69 140 HIS A CA 1
ATOM 1072 C C . HIS A 1 140 ? -17.688 -1.088 -9.203 1 96.69 140 HIS A C 1
ATOM 1074 O O . HIS A 1 140 ? -18.828 -1.479 -9.469 1 96.69 140 HIS A O 1
ATOM 1080 N N . TRP A 1 141 ? -16.656 -1.878 -9.211 1 97.75 141 TRP A N 1
ATOM 1081 C CA . TRP A 1 141 ? -16.75 -3.281 -9.594 1 97.75 141 TRP A CA 1
ATOM 1082 C C . TRP A 1 141 ? -17.672 -4.051 -8.656 1 97.75 141 TRP A C 1
ATOM 1084 O O . TRP A 1 141 ? -18.453 -4.895 -9.094 1 97.75 141 TRP A O 1
ATOM 1094 N N . PHE A 1 142 ? -17.625 -3.779 -7.371 1 97.56 142 PHE A N 1
ATOM 1095 C CA . PHE A 1 142 ? -18.438 -4.492 -6.391 1 97.56 142 PHE A CA 1
ATOM 1096 C C . PHE A 1 142 ? -19.906 -4.16 -6.562 1 97.56 142 PHE A C 1
ATOM 1098 O O . PHE A 1 142 ? -20.781 -4.883 -6.066 1 97.56 142 PHE A O 1
ATOM 1105 N N . ARG A 1 143 ? -20.25 -3.119 -7.266 1 95.94 143 ARG A N 1
ATOM 1106 C CA . ARG A 1 143 ? -21.625 -2.682 -7.402 1 95.94 143 ARG A CA 1
ATOM 1107 C C . ARG A 1 143 ? -22.266 -3.275 -8.648 1 95.94 143 ARG A C 1
ATOM 1109 O O . ARG A 1 143 ? -23.484 -3.211 -8.82 1 95.94 143 ARG A O 1
ATOM 1116 N N . ILE A 1 144 ? -21.469 -3.795 -9.523 1 93.38 144 ILE A N 1
ATOM 1117 C CA . ILE A 1 144 ? -22.031 -4.344 -10.75 1 93.38 144 ILE A CA 1
ATOM 1118 C C . ILE A 1 144 ? -22.172 -5.859 -10.625 1 93.38 144 ILE A C 1
ATOM 1120 O O . ILE A 1 144 ? -21.312 -6.52 -10.031 1 93.38 144 ILE A O 1
ATOM 1124 N N . SER A 1 145 ? -23.141 -6.402 -11.219 1 88.56 145 SER A N 1
ATOM 1125 C CA . SER A 1 145 ? -23.438 -7.82 -11.062 1 88.56 145 SER A CA 1
ATOM 1126 C C . SER A 1 145 ? -22.562 -8.68 -11.961 1 88.56 145 SER A C 1
ATOM 1128 O O . SER A 1 145 ? -22.328 -9.859 -11.672 1 88.56 145 SER A O 1
ATOM 1130 N N . ASP A 1 146 ? -22.094 -8.062 -13.016 1 85.12 146 ASP A N 1
ATOM 1131 C CA . ASP A 1 146 ? -21.266 -8.789 -13.969 1 85.12 146 ASP A CA 1
ATOM 1132 C C . ASP A 1 146 ? -19.922 -9.164 -13.359 1 85.12 146 ASP A C 1
ATOM 1134 O O . ASP A 1 146 ? -19.156 -8.297 -12.938 1 85.12 146 ASP A O 1
ATOM 1138 N N . THR A 1 147 ? -19.625 -10.477 -13.273 1 81.31 147 THR A N 1
ATOM 1139 C CA . THR A 1 147 ? -18.359 -10.914 -12.719 1 81.31 147 THR A CA 1
ATOM 1140 C C . THR A 1 147 ? -17.391 -11.312 -13.836 1 81.31 147 THR A C 1
ATOM 1142 O O . THR A 1 147 ? -16.25 -11.688 -13.57 1 81.31 147 THR A O 1
ATOM 1145 N N . SER A 1 148 ? -17.875 -11.234 -15.07 1 88 148 SER A N 1
ATOM 1146 C CA . SER A 1 148 ? -16.984 -11.555 -16.172 1 88 148 SER A CA 1
ATOM 1147 C C . SER A 1 148 ? -16.047 -10.391 -16.484 1 88 148 SER A C 1
ATOM 1149 O O . SER A 1 148 ? -14.984 -10.586 -17.078 1 88 148 SER A O 1
ATOM 1151 N N . THR A 1 149 ? -16.438 -9.266 -16.062 1 94.31 149 THR A N 1
ATOM 1152 C CA . THR A 1 149 ? -15.586 -8.094 -16.203 1 94.31 149 THR A CA 1
ATOM 1153 C C . THR A 1 149 ? -14.773 -7.859 -14.938 1 94.31 149 THR A C 1
ATOM 1155 O O . THR A 1 149 ? -15.305 -7.93 -13.828 1 94.31 149 THR A O 1
ATOM 1158 N N . THR A 1 150 ? -13.508 -7.637 -15.094 1 97.25 150 THR A N 1
ATOM 1159 C CA . THR A 1 150 ? -12.617 -7.418 -13.961 1 97.25 150 THR A CA 1
ATOM 1160 C C . THR A 1 150 ? -12.312 -5.934 -13.797 1 97.25 150 THR A C 1
ATOM 1162 O O . THR A 1 150 ? -12.5 -5.145 -14.727 1 97.25 150 THR A O 1
ATOM 1165 N N . PRO A 1 151 ? -11.852 -5.52 -12.617 1 98.19 151 PRO A N 1
ATOM 1166 C CA . PRO A 1 151 ? -11.375 -4.145 -12.461 1 98.19 151 PRO A CA 1
ATOM 1167 C C . PRO A 1 151 ? -10.297 -3.775 -13.477 1 98.19 151 PRO A C 1
ATOM 1169 O O . PRO A 1 151 ? -10.242 -2.633 -13.938 1 98.19 151 PRO A O 1
ATOM 1172 N N . PHE A 1 152 ? -9.445 -4.691 -13.82 1 98.5 152 PHE A N 1
ATOM 1173 C CA . PHE A 1 152 ? -8.414 -4.469 -14.828 1 98.5 152 PHE A CA 1
ATOM 1174 C C . PHE A 1 152 ? -9.031 -4.086 -16.172 1 98.5 152 PHE A C 1
ATOM 1176 O O . PHE A 1 152 ? -8.633 -3.098 -16.781 1 98.5 152 PHE A O 1
ATOM 1183 N N . GLU A 1 153 ? -10.016 -4.883 -16.578 1 97.94 153 GLU A N 1
ATOM 1184 C CA . GLU A 1 153 ? -10.695 -4.605 -17.828 1 97.94 153 GLU A CA 1
ATOM 1185 C C . GLU A 1 153 ? -11.43 -3.271 -17.781 1 97.94 153 GLU A C 1
ATOM 1187 O O . GLU A 1 153 ? -11.492 -2.551 -18.781 1 97.94 153 GLU A O 1
ATOM 1192 N N . MET A 1 154 ? -12.016 -2.959 -16.688 1 97.38 154 MET A N 1
ATOM 1193 C CA . MET A 1 154 ? -12.703 -1.68 -16.516 1 97.38 154 MET A CA 1
ATOM 1194 C C . MET A 1 154 ? -11.727 -0.517 -16.672 1 97.38 154 MET A C 1
ATOM 1196 O O . MET A 1 154 ? -12.078 0.521 -17.234 1 97.38 154 MET A O 1
ATOM 1200 N N . ALA A 1 155 ? -10.523 -0.683 -16.172 1 97.62 155 ALA A N 1
ATOM 1201 C CA . ALA A 1 155 ? -9.523 0.384 -16.172 1 97.62 155 ALA A CA 1
ATOM 1202 C C . ALA A 1 155 ? -8.891 0.544 -17.547 1 97.62 155 ALA A C 1
ATOM 1204 O O . ALA A 1 155 ? -8.578 1.661 -17.969 1 97.62 155 ALA A O 1
ATOM 1205 N N . HIS A 1 156 ? -8.719 -0.55 -18.266 1 97.94 156 HIS A N 1
ATOM 1206 C CA . HIS A 1 156 ? -7.867 -0.485 -19.453 1 97.94 156 HIS A CA 1
ATOM 1207 C C . HIS A 1 156 ? -8.664 -0.785 -20.719 1 97.94 156 HIS A C 1
ATOM 1209 O O . HIS A 1 156 ? -8.172 -0.584 -21.828 1 97.94 156 HIS A O 1
ATOM 1215 N N . GLY A 1 157 ? -9.875 -1.329 -20.594 1 97.31 157 GLY A N 1
ATOM 1216 C CA . GLY A 1 157 ? -10.734 -1.628 -21.719 1 97.31 157 GLY A CA 1
ATOM 1217 C C . GLY A 1 157 ? -10.398 -2.951 -22.391 1 97.31 157 GLY A C 1
ATOM 1218 O O . GLY A 1 157 ? -10.953 -3.279 -23.438 1 97.31 157 GLY A O 1
ATOM 1219 N N . LYS A 1 158 ? -9.453 -3.705 -21.875 1 97.38 158 LYS A N 1
ATOM 1220 C CA . LYS A 1 158 ? -9.039 -5.023 -22.344 1 97.38 158 LYS A CA 1
ATOM 1221 C C . LYS A 1 158 ? -8.805 -5.98 -21.188 1 97.38 158 LYS A C 1
ATOM 1223 O O . LYS A 1 158 ? -8.406 -5.562 -20.094 1 97.38 158 LYS A O 1
ATOM 1228 N N . LYS A 1 159 ? -9.023 -7.246 -21.469 1 97 159 LYS A N 1
ATOM 1229 C CA . LYS A 1 159 ? -8.703 -8.266 -20.469 1 97 159 LYS A CA 1
ATOM 1230 C C . LYS A 1 159 ? -7.191 -8.375 -20.266 1 97 159 LYS A C 1
ATOM 1232 O O . LYS A 1 159 ? -6.414 -7.984 -21.141 1 97 159 LYS A O 1
ATOM 1237 N N . PHE A 1 160 ? -6.82 -8.93 -19.188 1 97.38 160 PHE A N 1
ATOM 1238 C CA . PHE A 1 160 ? -5.43 -8.961 -18.75 1 97.38 160 PHE A CA 1
ATOM 1239 C C . PHE A 1 160 ? -4.543 -9.617 -19.797 1 97.38 160 PHE A C 1
ATOM 1241 O O . PHE A 1 160 ? -3.547 -9.031 -20.234 1 97.38 160 PHE A O 1
ATOM 1248 N N . TRP A 1 161 ? -4.879 -10.805 -20.25 1 94.25 161 TRP A N 1
ATOM 1249 C CA . TRP A 1 161 ? -4.043 -11.555 -21.172 1 94.25 161 TRP A CA 1
ATOM 1250 C C . TRP A 1 161 ? -4.07 -10.922 -22.562 1 94.25 161 TRP A C 1
ATOM 1252 O O . TRP A 1 161 ? -3.076 -10.969 -23.297 1 94.25 161 TRP A O 1
ATOM 1262 N N . ASP A 1 162 ? -5.188 -10.312 -22.953 1 94.75 162 ASP A N 1
ATOM 1263 C CA . ASP A 1 162 ? -5.277 -9.609 -24.234 1 94.75 162 ASP A CA 1
ATOM 1264 C C . ASP A 1 162 ? -4.344 -8.398 -24.25 1 94.75 162 ASP A C 1
ATOM 1266 O O . ASP A 1 162 ? -3.627 -8.18 -25.234 1 94.75 162 ASP A O 1
ATOM 1270 N N . LEU A 1 163 ? -4.355 -7.668 -23.156 1 96.38 163 LEU A N 1
ATOM 1271 C CA . LEU A 1 163 ? -3.518 -6.473 -23.109 1 96.38 163 LEU A CA 1
ATOM 1272 C C . LEU A 1 163 ? -2.041 -6.848 -23.078 1 96.38 163 LEU A C 1
ATOM 1274 O O . LEU A 1 163 ? -1.223 -6.227 -23.766 1 96.38 163 LEU A O 1
ATOM 1278 N N . THR A 1 164 ? -1.675 -7.801 -22.219 1 94 164 THR A N 1
ATOM 1279 C CA . THR A 1 164 ? -0.285 -8.234 -22.125 1 94 164 THR A CA 1
ATOM 1280 C C . THR A 1 164 ? 0.216 -8.758 -23.469 1 94 164 THR A C 1
ATOM 1282 O O . THR A 1 164 ? 1.377 -8.555 -23.828 1 94 164 THR A O 1
ATOM 1285 N N . GLY A 1 165 ? -0.629 -9.445 -24.25 1 90.81 165 GLY A N 1
ATOM 1286 C CA . GLY A 1 165 ? -0.264 -9.914 -25.578 1 90.81 165 GLY A CA 1
ATOM 1287 C C . GLY A 1 165 ? -0.097 -8.789 -26.578 1 90.81 165 GLY A C 1
ATOM 1288 O O . GLY A 1 165 ? 0.725 -8.883 -27.5 1 90.81 165 GLY A O 1
ATOM 1289 N N . ALA A 1 166 ? -0.826 -7.715 -26.391 1 93 166 ALA A N 1
ATOM 1290 C CA . ALA A 1 166 ? -0.86 -6.625 -27.359 1 93 166 ALA A CA 1
ATOM 1291 C C . ALA A 1 166 ? 0.221 -5.59 -27.062 1 93 166 ALA A C 1
ATOM 1293 O O . ALA A 1 166 ? 0.605 -4.812 -27.938 1 93 166 ALA A O 1
ATOM 1294 N N . GLN A 1 167 ? 0.71 -5.535 -25.875 1 95.06 167 GLN A N 1
ATOM 1295 C CA . GLN A 1 167 ? 1.687 -4.531 -25.453 1 95.06 167 GLN A CA 1
ATOM 1296 C C . GLN A 1 167 ? 3.041 -5.168 -25.172 1 95.06 167 GLN A C 1
ATOM 1298 O O . GLN A 1 167 ? 3.26 -5.699 -24.078 1 95.06 167 GLN A O 1
ATOM 1303 N N . PRO A 1 168 ? 3.986 -5.008 -25.984 1 93.25 168 PRO A N 1
ATOM 1304 C CA . PRO A 1 168 ? 5.273 -5.699 -25.875 1 93.25 168 PRO A CA 1
ATOM 1305 C C . PRO A 1 168 ? 6.008 -5.387 -24.578 1 93.25 168 PRO A C 1
ATOM 1307 O O . PRO A 1 168 ? 6.613 -6.277 -23.969 1 93.25 168 PRO A O 1
ATOM 1310 N N . GLU A 1 169 ? 5.973 -4.117 -24.156 1 94.69 169 GLU A N 1
ATOM 1311 C CA . GLU A 1 169 ? 6.68 -3.744 -22.922 1 94.69 169 GLU A CA 1
ATOM 1312 C C . GLU A 1 169 ? 6.09 -4.449 -21.703 1 94.69 169 GLU A C 1
ATOM 1314 O O . GLU A 1 169 ? 6.828 -4.934 -20.844 1 94.69 169 GLU A O 1
ATOM 1319 N N . LEU A 1 170 ? 4.781 -4.48 -21.672 1 95.5 170 LEU A N 1
ATOM 1320 C CA . LEU A 1 170 ? 4.109 -5.164 -20.578 1 95.5 170 LEU A CA 1
ATOM 1321 C C . LEU A 1 170 ? 4.359 -6.668 -20.625 1 95.5 170 LEU A C 1
ATOM 1323 O O . LEU A 1 170 ? 4.559 -7.309 -19.594 1 95.5 170 LEU A O 1
ATOM 1327 N N . ASN A 1 171 ? 4.34 -7.211 -21.812 1 93.75 171 ASN A N 1
ATOM 1328 C CA . ASN A 1 171 ? 4.629 -8.625 -22.016 1 93.75 171 ASN A CA 1
ATOM 1329 C C . ASN A 1 171 ? 6.035 -8.984 -21.547 1 93.75 171 ASN A C 1
ATOM 1331 O O . ASN A 1 171 ? 6.246 -10.031 -20.938 1 93.75 171 ASN A O 1
ATOM 1335 N N . ASP A 1 172 ? 6.953 -8.133 -21.891 1 93.44 172 ASP A N 1
ATOM 1336 C CA . ASP A 1 172 ? 8.336 -8.344 -21.469 1 93.44 172 ASP A CA 1
ATOM 1337 C C . ASP A 1 172 ? 8.453 -8.336 -19.953 1 93.44 172 ASP A C 1
ATOM 1339 O O . ASP A 1 172 ? 9.156 -9.172 -19.375 1 93.44 172 ASP A O 1
ATOM 1343 N N . LEU A 1 173 ? 7.781 -7.402 -19.297 1 94.94 173 LEU A N 1
ATOM 1344 C CA . LEU A 1 173 ? 7.77 -7.328 -17.828 1 94.94 173 LEU A CA 1
ATOM 1345 C C . LEU A 1 173 ? 7.184 -8.602 -17.234 1 94.94 173 LEU A C 1
ATOM 1347 O O . LEU A 1 173 ? 7.723 -9.141 -16.266 1 94.94 173 LEU A O 1
ATOM 1351 N N . LEU A 1 174 ? 6.09 -9.078 -17.781 1 95 174 LEU A N 1
ATOM 1352 C CA . LEU A 1 174 ? 5.445 -10.305 -17.312 1 95 174 LEU A CA 1
ATOM 1353 C C . LEU A 1 174 ? 6.391 -11.5 -17.453 1 95 174 LEU A C 1
ATOM 1355 O O . LEU A 1 174 ? 6.574 -12.258 -16.5 1 95 174 LEU A O 1
ATOM 1359 N N . ASN A 1 175 ? 7.012 -11.625 -18.594 1 91.94 175 ASN A N 1
ATOM 1360 C CA . ASN A 1 175 ? 7.902 -12.75 -18.859 1 91.94 175 ASN A CA 1
ATOM 1361 C C . ASN A 1 175 ? 9.109 -12.742 -17.922 1 91.94 175 ASN A C 1
ATOM 1363 O O . ASN A 1 175 ? 9.492 -13.781 -17.375 1 91.94 175 ASN A O 1
ATOM 1367 N N . LYS A 1 176 ? 9.711 -11.57 -17.75 1 92.25 176 LYS A N 1
ATOM 1368 C CA . LYS A 1 176 ? 10.852 -11.453 -16.844 1 92.25 176 LYS A CA 1
ATOM 1369 C C . LYS A 1 176 ? 10.438 -11.75 -15.406 1 92.25 176 LYS A C 1
ATOM 1371 O O . LYS A 1 176 ? 11.172 -12.422 -14.672 1 92.25 176 LYS A O 1
ATOM 1376 N N . GLY A 1 177 ? 9.273 -11.234 -15.023 1 94.88 177 GLY A N 1
ATOM 1377 C CA . GLY A 1 177 ? 8.766 -11.477 -13.688 1 94.88 177 GLY A CA 1
ATOM 1378 C C . GLY A 1 177 ? 8.477 -12.945 -13.414 1 94.88 177 GLY A C 1
ATOM 1379 O O . GLY A 1 177 ? 8.977 -13.508 -12.445 1 94.88 177 GLY A O 1
ATOM 1380 N N . MET A 1 178 ? 7.715 -13.602 -14.305 1 93.44 178 MET A N 1
ATOM 1381 C CA . MET A 1 178 ? 7.387 -15.016 -14.141 1 93.44 178 MET A CA 1
ATOM 1382 C C . MET A 1 178 ? 8.633 -15.883 -14.25 1 93.44 178 MET A C 1
ATOM 1384 O O . MET A 1 178 ? 8.75 -16.906 -13.578 1 93.44 178 MET A O 1
ATOM 1388 N N . GLY A 1 179 ? 9.547 -15.43 -15.125 1 90.56 179 GLY A N 1
ATOM 1389 C CA . GLY A 1 179 ? 10.797 -16.156 -15.289 1 90.56 179 GLY A CA 1
ATOM 1390 C C . GLY A 1 179 ? 11.625 -16.219 -14.016 1 90.56 179 GLY A C 1
ATOM 1391 O O . GLY A 1 179 ? 12.07 -17.281 -13.609 1 90.56 179 GLY A O 1
ATOM 1392 N N . CYS A 1 180 ? 11.828 -15.094 -13.398 1 91.38 180 CYS A N 1
ATOM 1393 C CA . CYS A 1 180 ? 12.641 -15.086 -12.188 1 91.38 180 CYS A CA 1
ATOM 1394 C C . CYS A 1 180 ? 11.969 -15.867 -11.07 1 91.38 180 CYS A C 1
ATOM 1396 O O . CYS A 1 180 ? 12.641 -16.5 -10.258 1 91.38 180 CYS A O 1
ATOM 1398 N N . ASP A 1 181 ? 10.648 -15.789 -11.023 1 92.69 181 ASP A N 1
ATOM 1399 C CA . ASP A 1 181 ? 9.906 -16.578 -10.039 1 92.69 181 ASP A CA 1
ATOM 1400 C C . ASP A 1 181 ? 10.102 -18.078 -10.281 1 92.69 181 ASP A C 1
ATOM 1402 O O . ASP A 1 181 ? 10.219 -18.859 -9.336 1 92.69 181 ASP A O 1
ATOM 1406 N N . SER A 1 182 ? 10.078 -18.453 -11.539 1 92.06 182 SER A N 1
ATOM 1407 C CA . SER A 1 182 ? 10.297 -19.859 -11.891 1 92.06 182 SER A CA 1
ATOM 1408 C C . SER A 1 182 ? 11.656 -20.344 -11.398 1 92.06 182 SER A C 1
ATOM 1410 O O . SER A 1 182 ? 11.766 -21.438 -10.828 1 92.06 182 SER A O 1
ATOM 1412 N N . VAL A 1 183 ? 12.625 -19.531 -11.602 1 89.12 183 VAL A N 1
ATOM 1413 C CA . VAL A 1 183 ? 13.969 -19.891 -11.172 1 89.12 183 VAL A CA 1
ATOM 1414 C C . VAL A 1 183 ? 14.008 -20.031 -9.648 1 89.12 183 VAL A C 1
ATOM 1416 O O . VAL A 1 183 ? 14.578 -20.969 -9.117 1 89.12 183 VAL A O 1
ATOM 1419 N N . PHE A 1 184 ? 13.391 -19.125 -9 1 90 184 PHE A N 1
ATOM 1420 C CA . PHE A 1 184 ? 13.328 -19.141 -7.543 1 90 184 PHE A CA 1
ATOM 1421 C C . PHE A 1 184 ? 12.656 -20.422 -7.043 1 90 184 PHE A C 1
ATOM 1423 O O . PHE A 1 184 ? 13.195 -21.109 -6.184 1 90 184 PHE A O 1
ATOM 1430 N N . VAL A 1 185 ? 11.516 -20.75 -7.562 1 91.06 185 VAL A N 1
ATOM 1431 C CA . VAL A 1 185 ? 10.727 -21.906 -7.125 1 91.06 185 VAL A CA 1
ATOM 1432 C C . VAL A 1 185 ? 11.5 -23.188 -7.398 1 91.06 185 VAL A C 1
ATOM 1434 O O . VAL A 1 185 ? 11.516 -24.094 -6.562 1 91.06 185 VAL A O 1
ATOM 1437 N N . MET A 1 186 ? 12.086 -23.266 -8.539 1 90.38 186 MET A N 1
ATOM 1438 C CA . MET A 1 186 ? 12.812 -24.484 -8.898 1 90.38 186 MET A CA 1
ATOM 1439 C C . MET A 1 186 ? 14.047 -24.656 -8.023 1 90.38 186 MET A C 1
ATOM 1441 O O . MET A 1 186 ? 14.438 -25.781 -7.715 1 90.38 186 MET A O 1
ATOM 1445 N N . ASP A 1 187 ? 14.625 -23.547 -7.598 1 88.31 187 ASP A N 1
ATOM 1446 C CA . ASP A 1 187 ? 15.75 -23.625 -6.672 1 88.31 187 ASP A CA 1
ATOM 1447 C C . ASP A 1 187 ? 15.297 -24.156 -5.309 1 88.31 187 ASP A C 1
ATOM 1449 O O . ASP A 1 187 ? 16 -24.953 -4.684 1 88.31 187 ASP A O 1
ATOM 1453 N N . VAL A 1 188 ? 14.188 -23.734 -4.891 1 88.25 188 VAL A N 1
ATOM 1454 C CA . VAL A 1 188 ? 13.625 -24.172 -3.617 1 88.25 188 VAL A CA 1
ATOM 1455 C C . VAL A 1 188 ? 13.242 -25.656 -3.707 1 88.25 188 VAL A C 1
ATOM 1457 O O . VAL A 1 188 ? 13.445 -26.406 -2.762 1 88.25 188 VAL A O 1
ATOM 1460 N N . LEU A 1 189 ? 12.742 -26.016 -4.828 1 88.25 189 LEU A N 1
ATOM 1461 C CA . LEU A 1 189 ? 12.258 -27.359 -5.051 1 88.25 189 LEU A CA 1
ATOM 1462 C C . LEU A 1 189 ? 13.391 -28.375 -4.934 1 88.25 189 LEU A C 1
ATOM 1464 O O . LEU A 1 189 ? 13.156 -29.547 -4.605 1 88.25 189 LEU A O 1
ATOM 1468 N N . LYS A 1 190 ? 14.562 -27.953 -5.203 1 85.94 190 LYS A N 1
ATOM 1469 C CA . LYS A 1 190 ? 15.727 -28.844 -5.062 1 85.94 190 LYS A CA 1
ATOM 1470 C C . LYS A 1 190 ? 15.883 -29.312 -3.623 1 85.94 190 LYS A C 1
ATOM 1472 O O . LYS A 1 190 ? 16.438 -30.375 -3.375 1 85.94 190 LYS A O 1
ATOM 1477 N N . HIS A 1 191 ? 15.305 -28.562 -2.768 1 85.69 191 HIS A N 1
ATOM 1478 C CA . HIS A 1 191 ? 15.492 -28.844 -1.352 1 85.69 191 HIS A CA 1
ATOM 1479 C C . HIS A 1 191 ? 14.219 -29.391 -0.72 1 85.69 191 HIS A C 1
ATOM 1481 O O . HIS A 1 191 ? 14.273 -30.188 0.222 1 85.69 191 HIS A O 1
ATOM 1487 N N . VAL A 1 192 ? 13.148 -28.891 -1.244 1 85.38 192 VAL A N 1
ATOM 1488 C CA . VAL A 1 192 ? 11.867 -29.281 -0.662 1 85.38 192 VAL A CA 1
ATOM 1489 C C . VAL A 1 192 ? 10.875 -29.625 -1.772 1 85.38 192 VAL A C 1
ATOM 1491 O O . VAL A 1 192 ? 10.75 -28.875 -2.748 1 85.38 192 VAL A O 1
ATOM 1494 N N . GLY A 1 193 ? 10.281 -30.797 -1.753 1 86.12 193 GLY A N 1
ATOM 1495 C CA . GLY A 1 193 ? 9.227 -31.172 -2.684 1 86.12 193 GLY A CA 1
ATOM 1496 C C . GLY A 1 193 ? 9.742 -31.891 -3.916 1 86.12 193 GLY A C 1
ATOM 1497 O O . GLY A 1 193 ? 8.977 -32.188 -4.832 1 86.12 193 GLY A O 1
ATOM 1498 N N . ARG A 1 194 ? 10.969 -32.125 -3.904 1 89.19 194 ARG A N 1
ATOM 1499 C CA . ARG A 1 194 ? 11.609 -32.781 -5.039 1 89.19 194 ARG A CA 1
ATOM 1500 C C . ARG A 1 194 ? 10.969 -34.125 -5.328 1 89.19 194 ARG A C 1
ATOM 1502 O O . ARG A 1 194 ? 10.898 -34.562 -6.484 1 89.19 194 ARG A O 1
ATOM 1509 N N . GLU A 1 195 ? 10.477 -34.719 -4.336 1 91.31 195 GLU A N 1
ATOM 1510 C CA . GLU A 1 195 ? 9.93 -36.062 -4.438 1 91.31 195 GLU A CA 1
ATOM 1511 C C . GLU A 1 195 ? 8.727 -36.125 -5.379 1 91.31 195 GLU A C 1
ATOM 1513 O O . GLU A 1 195 ? 8.43 -37.156 -5.965 1 91.31 195 GLU A O 1
ATOM 1518 N N . ALA A 1 196 ? 8.039 -35 -5.543 1 93.12 196 ALA A N 1
ATOM 1519 C CA . ALA A 1 196 ? 6.867 -34.938 -6.41 1 93.12 196 ALA A CA 1
ATOM 1520 C C . ALA A 1 196 ? 7.242 -35.219 -7.863 1 93.12 196 ALA A C 1
ATOM 1522 O O . ALA A 1 196 ? 6.398 -35.625 -8.664 1 93.12 196 ALA A O 1
ATOM 1523 N N . PHE A 1 197 ? 8.516 -35.125 -8.227 1 94.88 197 PHE A N 1
ATOM 1524 C CA . PHE A 1 197 ? 8.945 -35.219 -9.617 1 94.88 197 PHE A CA 1
ATOM 1525 C C . PHE A 1 197 ? 9.773 -36.469 -9.867 1 94.88 197 PHE A C 1
ATOM 1527 O O . PHE A 1 197 ? 10.273 -36.656 -10.969 1 94.88 197 PHE A O 1
ATOM 1534 N N . ASN A 1 198 ? 9.898 -37.25 -8.883 1 92.5 198 ASN A N 1
ATOM 1535 C CA . ASN A 1 198 ? 10.703 -38.438 -9.016 1 92.5 198 ASN A CA 1
ATOM 1536 C C . ASN A 1 198 ? 10.055 -39.469 -9.961 1 92.5 198 ASN A C 1
ATOM 1538 O O . ASN A 1 198 ? 8.836 -39.625 -9.938 1 92.5 198 ASN A O 1
ATOM 1542 N N . GLY A 1 199 ? 10.844 -40 -10.828 1 91.69 199 GLY A N 1
ATOM 1543 C CA . GLY A 1 199 ? 10.414 -41.125 -11.641 1 91.69 199 GLY A CA 1
ATOM 1544 C C . GLY A 1 199 ? 9.586 -40.719 -12.844 1 91.69 199 GLY A C 1
ATOM 1545 O O . GLY A 1 199 ? 9.008 -41.562 -13.523 1 91.69 199 GLY A O 1
ATOM 1546 N N . ILE A 1 200 ? 9.484 -39.469 -13.109 1 95.31 200 ILE A N 1
ATOM 1547 C CA . ILE A 1 200 ? 8.695 -38.969 -14.234 1 95.31 200 ILE A CA 1
ATOM 1548 C C . ILE A 1 200 ? 9.516 -39.062 -15.516 1 95.31 200 ILE A C 1
ATOM 1550 O O . ILE A 1 200 ? 10.68 -38.656 -15.547 1 95.31 200 ILE A O 1
ATOM 1554 N N . GLY A 1 201 ? 8.953 -39.625 -16.562 1 96.81 201 GLY A N 1
ATOM 1555 C CA . GLY A 1 201 ? 9.625 -39.719 -17.844 1 96.81 201 GLY A CA 1
ATOM 1556 C C . GLY A 1 201 ? 9.391 -38.5 -18.719 1 96.81 201 GLY A C 1
ATOM 1557 O O . GLY A 1 201 ? 10.336 -37.875 -19.219 1 96.81 201 GLY A O 1
ATOM 1558 N N . THR A 1 202 ? 8.125 -38.156 -18.922 1 98.31 202 THR A N 1
ATOM 1559 C CA . THR A 1 202 ? 7.773 -37 -19.75 1 98.31 202 THR A CA 1
ATOM 1560 C C . THR A 1 202 ? 6.852 -36.062 -18.984 1 98.31 202 THR A C 1
ATOM 1562 O O . THR A 1 202 ? 6.008 -36.5 -18.203 1 98.31 202 THR A O 1
ATOM 1565 N N . LEU A 1 203 ? 7.078 -34.812 -19.188 1 98.56 203 LEU A N 1
ATOM 1566 C CA . LEU A 1 203 ? 6.309 -33.75 -18.516 1 98.56 203 LEU A CA 1
ATOM 1567 C C . LEU A 1 203 ? 5.918 -32.656 -19.484 1 98.56 203 LEU A C 1
ATOM 1569 O O . LEU A 1 203 ? 6.742 -32.188 -20.281 1 98.56 203 LEU A O 1
ATOM 1573 N N . VAL A 1 204 ? 4.66 -32.281 -19.531 1 98.75 204 VAL A N 1
ATOM 1574 C CA . VAL A 1 204 ? 4.219 -31.125 -20.281 1 98.75 204 VAL A CA 1
ATOM 1575 C C . VAL A 1 204 ? 3.949 -29.969 -19.312 1 98.75 204 VAL A C 1
ATOM 1577 O O . VAL A 1 204 ? 3.139 -30.094 -18.391 1 98.75 204 VAL A O 1
ATOM 1580 N N . ASP A 1 205 ? 4.715 -28.906 -19.453 1 98.62 205 ASP A N 1
ATOM 1581 C CA . ASP A 1 205 ? 4.512 -27.672 -18.703 1 98.62 205 ASP A CA 1
ATOM 1582 C C . ASP A 1 205 ? 3.439 -26.797 -19.359 1 98.62 205 ASP A C 1
ATOM 1584 O O . ASP A 1 205 ? 3.729 -26.047 -20.281 1 98.62 205 ASP A O 1
ATOM 1588 N N . VAL A 1 206 ? 2.211 -26.891 -18.859 1 98.62 206 VAL A N 1
ATOM 1589 C CA . VAL A 1 206 ? 1.057 -26.203 -19.422 1 98.62 206 VAL A CA 1
ATOM 1590 C C . VAL A 1 206 ? 1.104 -24.719 -19.062 1 98.62 206 VAL A C 1
ATOM 1592 O O . VAL A 1 206 ? 1.177 -24.375 -17.891 1 98.62 206 VAL A O 1
ATOM 1595 N N . GLY A 1 207 ? 1.002 -23.859 -20.094 1 97.25 207 GLY A N 1
ATOM 1596 C CA . GLY A 1 207 ? 1.244 -22.453 -19.859 1 97.25 207 GLY A CA 1
ATOM 1597 C C . GLY A 1 207 ? 2.676 -22.141 -19.453 1 97.25 207 GLY A C 1
ATOM 1598 O O . GLY A 1 207 ? 2.916 -21.312 -18.578 1 97.25 207 GLY A O 1
ATOM 1599 N N . GLY A 1 208 ? 3.613 -22.781 -20.031 1 96.69 208 GLY A N 1
ATOM 1600 C CA . GLY A 1 208 ? 4.992 -22.797 -19.578 1 96.69 208 GLY A CA 1
ATOM 1601 C C . GLY A 1 208 ? 5.773 -21.562 -19.984 1 96.69 208 GLY A C 1
ATOM 1602 O O . GLY A 1 208 ? 6.891 -21.359 -19.516 1 96.69 208 GLY A O 1
ATOM 1603 N N . GLY A 1 209 ? 5.203 -20.734 -20.859 1 94.31 209 GLY A N 1
ATOM 1604 C CA . GLY A 1 209 ? 5.812 -19.469 -21.234 1 94.31 209 GLY A CA 1
ATOM 1605 C C . GLY A 1 209 ? 7.145 -19.641 -21.938 1 94.31 209 GLY A C 1
ATOM 1606 O O . GLY A 1 209 ? 7.234 -20.359 -22.938 1 94.31 209 GLY A O 1
ATOM 1607 N N . THR A 1 210 ? 8.211 -19.078 -21.328 1 92.19 210 THR A N 1
ATOM 1608 C CA . THR A 1 210 ? 9.523 -19.078 -21.969 1 92.19 210 THR A CA 1
ATOM 1609 C C . THR A 1 210 ? 10.258 -20.391 -21.688 1 92.19 210 THR A C 1
ATOM 1611 O O . THR A 1 210 ? 11.32 -20.641 -22.266 1 92.19 210 THR A O 1
ATOM 1614 N N . GLY A 1 211 ? 9.734 -21.172 -20.781 1 95.62 211 GLY A N 1
ATOM 1615 C CA . GLY A 1 211 ? 10.242 -22.531 -20.625 1 95.62 211 GLY A CA 1
ATOM 1616 C C . GLY A 1 211 ? 11.242 -22.656 -19.484 1 95.62 211 GLY A C 1
ATOM 1617 O O . GLY A 1 211 ? 11.898 -23.703 -19.344 1 95.62 211 GLY A O 1
ATOM 1618 N N . LEU A 1 212 ? 11.359 -21.688 -18.609 1 92.62 212 LEU A N 1
ATOM 1619 C CA . LEU A 1 212 ? 12.391 -21.688 -17.562 1 92.62 212 LEU A CA 1
ATOM 1620 C C . LEU A 1 212 ? 12.109 -22.781 -16.531 1 92.62 212 LEU A C 1
ATOM 1622 O O . LEU A 1 212 ? 13.039 -23.422 -16.047 1 92.62 212 LEU A O 1
ATOM 1626 N N . THR A 1 213 ? 10.867 -22.984 -16.188 1 95.62 213 THR A N 1
ATOM 1627 C CA . THR A 1 213 ? 10.516 -24.078 -15.273 1 95.62 213 THR A CA 1
ATOM 1628 C C . THR A 1 213 ? 10.891 -25.422 -15.875 1 95.62 213 THR A C 1
ATOM 1630 O O . THR A 1 213 ? 11.539 -26.234 -15.219 1 95.62 213 THR A O 1
ATOM 1633 N N . ALA A 1 214 ? 10.5 -25.641 -17.109 1 96.38 214 ALA A N 1
ATOM 1634 C CA . ALA A 1 214 ? 10.797 -26.891 -17.812 1 96.38 214 ALA A CA 1
ATOM 1635 C C . ALA A 1 214 ? 12.297 -27.141 -17.891 1 96.38 214 ALA A C 1
ATOM 1637 O O . ALA A 1 214 ? 12.766 -28.25 -17.656 1 96.38 214 ALA A O 1
ATOM 1638 N N . ALA A 1 215 ? 12.992 -26.094 -18.219 1 94.5 215 ALA A N 1
ATOM 1639 C CA . ALA A 1 215 ? 14.445 -26.203 -18.344 1 94.5 215 ALA A CA 1
ATOM 1640 C C . ALA A 1 215 ? 15.078 -26.578 -17 1 94.5 215 ALA A C 1
ATOM 1642 O O . AL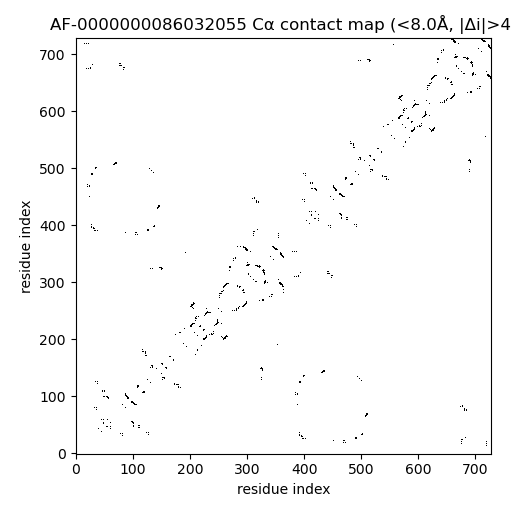A A 1 215 ? 15.984 -27.422 -16.953 1 94.5 215 ALA A O 1
ATOM 1643 N N . ALA A 1 216 ? 14.664 -25.953 -15.953 1 92.44 216 ALA A N 1
ATOM 1644 C CA . ALA A 1 216 ? 15.195 -26.219 -14.625 1 92.44 216 ALA A CA 1
ATOM 1645 C C . ALA A 1 216 ? 14.906 -27.656 -14.203 1 92.44 216 ALA A C 1
ATOM 1647 O O . ALA A 1 216 ? 15.766 -28.328 -13.633 1 92.44 216 ALA A O 1
ATOM 1648 N N . LEU A 1 217 ? 13.734 -28.141 -14.453 1 95.25 217 LEU A N 1
ATOM 1649 C CA . LEU A 1 217 ? 13.359 -29.516 -14.109 1 95.25 217 LEU A CA 1
ATOM 1650 C C . LEU A 1 217 ? 14.188 -30.516 -14.898 1 95.25 217 LEU A C 1
ATOM 1652 O O . LEU A 1 217 ? 14.68 -31.5 -14.344 1 95.25 217 LEU A O 1
ATOM 1656 N N . ALA A 1 218 ? 14.312 -30.219 -16.188 1 95.38 218 ALA A N 1
ATOM 1657 C CA . ALA A 1 218 ? 15.094 -31.125 -17.031 1 95.38 218 ALA A CA 1
ATOM 1658 C C . ALA A 1 218 ? 16.531 -31.203 -16.562 1 95.38 218 ALA A C 1
ATOM 1660 O O . ALA A 1 218 ? 17.172 -32.25 -16.656 1 95.38 218 ALA A O 1
ATOM 1661 N N . LYS A 1 219 ? 17.031 -30.094 -16.109 1 92.06 219 LYS A N 1
ATOM 1662 C CA . LYS A 1 219 ? 18.391 -30.062 -15.586 1 92.06 219 LYS A CA 1
ATOM 1663 C C . LYS A 1 219 ? 18.5 -30.828 -14.281 1 92.06 219 LYS A C 1
ATOM 1665 O O . LYS A 1 219 ? 19.484 -31.547 -14.062 1 92.06 219 LYS A O 1
ATOM 1670 N N . GLU A 1 220 ? 17.578 -30.75 -13.438 1 92.06 220 GLU A N 1
ATOM 1671 C CA . GLU A 1 220 ? 17.578 -31.359 -12.109 1 92.06 220 GLU A CA 1
ATOM 1672 C C . GLU A 1 220 ? 17.328 -32.875 -12.195 1 92.06 220 GLU A C 1
ATOM 1674 O O . GLU A 1 220 ? 17.828 -33.625 -11.375 1 92.06 220 GLU A O 1
ATOM 1679 N N . PHE A 1 221 ? 16.531 -33.312 -13.148 1 94.06 221 PHE A N 1
ATOM 1680 C CA . PHE A 1 221 ? 16.156 -34.719 -13.305 1 94.06 221 PHE A CA 1
ATOM 1681 C C . PHE A 1 221 ? 16.594 -35.219 -14.664 1 94.06 221 PHE A C 1
ATOM 1683 O O . PHE A 1 221 ? 15.797 -35.25 -15.609 1 94.06 221 PHE A O 1
ATOM 1690 N N . PRO A 1 222 ? 17.75 -35.812 -14.586 1 90.81 222 PRO A N 1
ATOM 1691 C CA . PRO A 1 222 ? 18.234 -36.312 -15.867 1 90.81 222 PRO A CA 1
ATOM 1692 C C . PRO A 1 222 ? 17.328 -37.375 -16.469 1 90.81 222 PRO A C 1
ATOM 1694 O O . PRO A 1 222 ? 16.859 -38.281 -15.75 1 90.81 222 PRO A O 1
ATOM 1697 N N . GLY A 1 223 ? 17 -37.281 -17.641 1 92.94 223 GLY A N 1
ATOM 1698 C CA . GLY A 1 223 ? 16.141 -38.219 -18.312 1 92.94 223 GLY A CA 1
ATOM 1699 C C . GLY A 1 223 ? 14.727 -37.688 -18.516 1 92.94 223 GLY A C 1
ATOM 1700 O O . GLY A 1 223 ? 13.969 -38.219 -19.328 1 92.94 223 GLY A O 1
ATOM 1701 N N . LEU A 1 224 ? 14.391 -36.719 -17.688 1 96.38 224 LEU A N 1
ATOM 1702 C CA . LEU A 1 224 ? 13.078 -36.094 -17.844 1 96.38 224 LEU A CA 1
ATOM 1703 C C . LEU A 1 224 ? 12.992 -35.312 -19.141 1 96.38 224 LEU A C 1
ATOM 1705 O O . LEU A 1 224 ? 13.828 -34.438 -19.406 1 96.38 224 LEU A O 1
ATOM 1709 N N . LYS A 1 225 ? 12.07 -35.688 -19.969 1 97.94 225 LYS A N 1
ATOM 1710 C CA . LYS A 1 225 ? 11.797 -34.938 -21.188 1 97.94 225 LYS A CA 1
ATOM 1711 C C . LYS A 1 225 ? 10.656 -33.969 -21 1 97.94 225 LYS A C 1
ATOM 1713 O O . LYS A 1 225 ? 9.523 -34.344 -20.719 1 97.94 225 LYS A O 1
ATOM 1718 N N . CYS A 1 226 ? 10.938 -32.719 -21.188 1 98 226 CYS A N 1
ATOM 1719 C CA . CYS A 1 226 ? 9.953 -31.672 -20.906 1 98 226 CYS A CA 1
ATOM 1720 C C . CYS A 1 226 ? 9.453 -31.031 -22.203 1 98 226 CYS A C 1
ATOM 1722 O O . CYS A 1 226 ? 10.234 -30.812 -23.125 1 98 226 CYS A O 1
ATOM 1724 N N . THR A 1 227 ? 8.227 -30.797 -22.297 1 98.38 227 THR A N 1
ATOM 1725 C CA . THR A 1 227 ? 7.566 -30.016 -23.344 1 98.38 227 THR A CA 1
ATOM 1726 C C . THR A 1 227 ? 6.949 -28.75 -22.75 1 98.38 227 THR A C 1
ATOM 1728 O O . THR A 1 227 ? 6.176 -28.812 -21.797 1 98.38 227 THR A O 1
ATOM 1731 N N . VAL A 1 228 ? 7.344 -27.609 -23.297 1 98.44 228 VAL A N 1
ATOM 1732 C CA . VAL A 1 228 ? 6.695 -26.344 -22.953 1 98.44 228 VAL A CA 1
ATOM 1733 C C . VAL A 1 228 ? 5.48 -26.125 -23.859 1 98.44 228 VAL A C 1
ATOM 1735 O O . VAL A 1 228 ? 5.609 -26.094 -25.078 1 98.44 228 VAL A O 1
ATOM 1738 N N . PHE A 1 229 ? 4.34 -26.016 -23.281 1 98.56 229 PHE A N 1
ATOM 1739 C CA . PHE A 1 229 ? 3.098 -25.828 -24.016 1 98.56 229 PHE A CA 1
ATOM 1740 C C . PHE A 1 229 ? 2.463 -24.484 -23.656 1 98.56 229 PHE A C 1
ATOM 1742 O O . PHE A 1 229 ? 2.16 -24.219 -22.5 1 98.56 229 PHE A O 1
ATOM 1749 N N . ASP A 1 230 ? 2.25 -23.641 -24.594 1 97.19 230 ASP A N 1
ATOM 1750 C CA . ASP A 1 230 ? 1.621 -22.328 -24.453 1 97.19 230 ASP A CA 1
ATOM 1751 C C . ASP A 1 230 ? 1.022 -21.859 -25.766 1 97.19 230 ASP A C 1
ATOM 1753 O O . ASP A 1 230 ? 1.089 -22.562 -26.781 1 97.19 230 ASP A O 1
ATOM 1757 N N . LEU A 1 231 ? 0.311 -20.766 -25.766 1 94.56 231 LEU A N 1
ATOM 1758 C CA . LEU A 1 231 ? -0.222 -20.203 -27.016 1 94.56 231 LEU A CA 1
ATOM 1759 C C . LEU A 1 231 ? 0.876 -20.062 -28.062 1 94.56 231 LEU A C 1
ATOM 1761 O O . LEU A 1 231 ? 2.035 -19.812 -27.719 1 94.56 231 LEU A O 1
ATOM 1765 N N . PRO A 1 232 ? 0.556 -20.125 -29.312 1 93.94 232 PRO A N 1
ATOM 1766 C CA . PRO A 1 232 ? 1.555 -20.078 -30.391 1 93.94 232 PRO A CA 1
ATOM 1767 C C . PRO A 1 232 ? 2.424 -18.828 -30.344 1 93.94 232 PRO A C 1
ATOM 1769 O O . PRO A 1 232 ? 3.648 -18.922 -30.469 1 93.94 232 PRO A O 1
ATOM 1772 N N . HIS A 1 233 ? 1.828 -17.75 -30.125 1 88.44 233 HIS A N 1
ATOM 1773 C CA . HIS A 1 233 ? 2.602 -16.516 -30.156 1 88.44 233 HIS A CA 1
ATOM 1774 C C . HIS A 1 233 ? 3.594 -16.453 -29 1 88.44 233 HIS A C 1
ATOM 1776 O O . HIS A 1 233 ? 4.656 -15.828 -29.125 1 88.44 233 HIS A O 1
ATOM 1782 N N . VAL A 1 234 ? 3.295 -17.125 -27.875 1 90.56 234 VAL A N 1
ATOM 1783 C CA . VAL A 1 234 ? 4.164 -17.141 -26.703 1 90.56 234 VAL A CA 1
ATOM 1784 C C . VAL A 1 234 ? 5.371 -18.031 -26.969 1 90.56 234 VAL A C 1
ATOM 1786 O O . VAL A 1 234 ? 6.516 -17.609 -26.828 1 90.56 234 VAL A O 1
ATOM 1789 N N . VAL A 1 235 ? 5.168 -19.297 -27.406 1 93.31 235 VAL A N 1
ATOM 1790 C CA . VAL A 1 235 ? 6.25 -20.25 -27.578 1 93.31 235 VAL A CA 1
ATOM 1791 C C . VAL A 1 235 ? 7.113 -19.844 -28.781 1 93.31 235 VAL A C 1
ATOM 1793 O O . VAL A 1 235 ? 8.328 -20.062 -28.781 1 93.31 235 VAL A O 1
ATOM 1796 N N . ASN A 1 236 ? 6.488 -19.156 -29.781 1 90.88 236 ASN A N 1
ATOM 1797 C CA . ASN A 1 236 ? 7.238 -18.75 -30.953 1 90.88 236 ASN A CA 1
ATOM 1798 C C . ASN A 1 236 ? 8.219 -17.625 -30.641 1 90.88 236 ASN A C 1
ATOM 1800 O O . ASN A 1 236 ? 9.266 -17.5 -31.281 1 90.88 236 ASN A O 1
ATOM 1804 N N . SER A 1 237 ? 7.867 -16.844 -29.672 1 87 237 SER A N 1
ATOM 1805 C CA . SER A 1 237 ? 8.711 -15.703 -29.328 1 87 237 SER A CA 1
ATOM 1806 C C . SER A 1 237 ? 9.734 -16.062 -28.266 1 87 237 SER A C 1
ATOM 1808 O O . SER A 1 237 ? 10.656 -15.297 -27.984 1 87 237 SER A O 1
ATOM 1810 N N . ALA A 1 238 ? 9.586 -17.266 -27.688 1 90.81 238 ALA A N 1
ATOM 1811 C CA . ALA A 1 238 ? 10.477 -17.688 -26.609 1 90.81 238 ALA A CA 1
ATOM 1812 C C . ALA A 1 238 ? 11.836 -18.109 -27.156 1 90.81 238 ALA A C 1
ATOM 1814 O O . ALA A 1 238 ? 11.914 -18.719 -28.219 1 90.81 238 ALA A O 1
ATOM 1815 N N . LYS A 1 239 ? 12.945 -17.734 -26.484 1 89.75 239 LYS A N 1
ATOM 1816 C CA . LYS A 1 239 ? 14.258 -18.281 -26.812 1 89.75 239 LYS A CA 1
ATOM 1817 C C . LYS A 1 239 ? 14.312 -19.781 -26.5 1 89.75 239 LYS A C 1
ATOM 1819 O O . LYS A 1 239 ? 14.18 -20.188 -25.344 1 89.75 239 LYS A O 1
ATOM 1824 N N . LYS A 1 240 ? 14.578 -20.547 -27.516 1 92.88 240 LYS A N 1
ATOM 1825 C CA . LYS A 1 240 ? 14.539 -22 -27.359 1 92.88 240 LYS A CA 1
ATOM 1826 C C . LYS A 1 240 ? 15.758 -22.5 -26.594 1 92.88 240 LYS A C 1
ATOM 1828 O O . LYS A 1 240 ? 16.875 -22.062 -26.828 1 92.88 240 LYS A O 1
ATOM 1833 N N . MET A 1 241 ? 15.43 -23.312 -25.625 1 93.38 241 MET A N 1
ATOM 1834 C CA . MET A 1 241 ? 16.484 -23.922 -24.844 1 93.38 241 MET A CA 1
ATOM 1835 C C . MET A 1 241 ? 16.781 -25.344 -25.312 1 93.38 241 MET A C 1
ATOM 1837 O O . MET A 1 241 ? 15.859 -26.062 -25.719 1 93.38 241 MET A O 1
ATOM 1841 N N . GLU A 1 242 ? 17.984 -25.734 -25.156 1 90.06 242 GLU A N 1
ATOM 1842 C CA . GLU A 1 242 ? 18.406 -27.047 -25.641 1 90.06 242 GLU A CA 1
ATOM 1843 C C . GLU A 1 242 ? 17.703 -28.156 -24.859 1 90.06 242 GLU A C 1
ATOM 1845 O O . GLU A 1 242 ? 17.625 -28.109 -23.625 1 90.06 242 GLU A O 1
ATOM 1850 N N . GLY A 1 243 ? 17.188 -29.109 -25.609 1 91.62 243 GLY A N 1
ATOM 1851 C CA . GLY A 1 243 ? 16.609 -30.297 -24.984 1 91.62 243 GLY A CA 1
ATOM 1852 C C . GLY A 1 243 ? 15.172 -30.109 -24.562 1 91.62 243 GLY A C 1
ATOM 1853 O O . GLY A 1 243 ? 14.555 -31.031 -24.016 1 91.62 243 GLY A O 1
ATOM 1854 N N . ILE A 1 244 ? 14.656 -28.938 -24.766 1 96.44 244 ILE A N 1
ATOM 1855 C CA . ILE A 1 244 ? 13.273 -28.656 -24.391 1 96.44 244 ILE A CA 1
ATOM 1856 C C . ILE A 1 244 ? 12.406 -28.531 -25.641 1 96.44 244 ILE A C 1
ATOM 1858 O O . ILE A 1 244 ? 12.781 -27.844 -26.594 1 96.44 244 ILE A O 1
ATOM 1862 N N . GLN A 1 245 ? 11.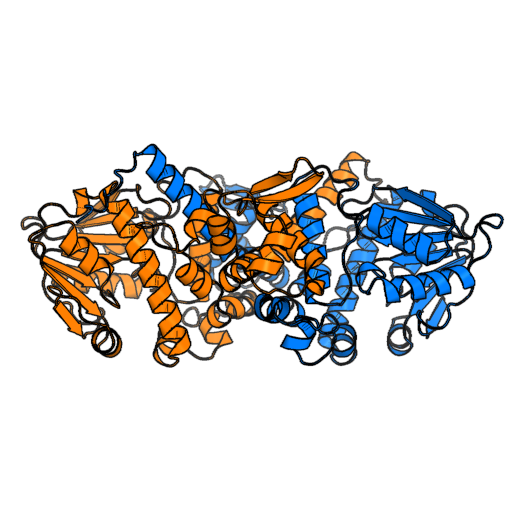375 -29.172 -25.688 1 97.19 245 GLN A N 1
ATOM 1863 C CA . GLN A 1 245 ? 10.422 -29.078 -26.797 1 97.19 245 GLN A CA 1
ATOM 1864 C C . GLN A 1 245 ? 9.398 -27.984 -26.547 1 97.19 245 GLN A C 1
ATOM 1866 O O . GLN A 1 245 ? 8.898 -27.828 -25.422 1 97.19 245 GLN A O 1
ATOM 1871 N N . TYR A 1 246 ? 9.086 -27.188 -27.562 1 97.88 246 TYR A N 1
ATOM 1872 C CA . TYR A 1 246 ? 8.07 -26.141 -27.5 1 97.88 246 TYR A CA 1
ATOM 1873 C C . TYR A 1 246 ? 6.906 -26.453 -28.438 1 97.88 246 TYR A C 1
ATOM 1875 O O . TYR A 1 246 ? 7.105 -26.703 -29.625 1 97.88 246 TYR A O 1
ATOM 1883 N N . VAL A 1 247 ? 5.758 -26.484 -27.938 1 98 247 VAL A N 1
ATOM 1884 C CA . VAL A 1 247 ? 4.562 -26.781 -28.719 1 98 247 VAL A CA 1
ATOM 1885 C C . VAL A 1 247 ? 3.525 -25.672 -28.516 1 98 247 VAL A C 1
ATOM 1887 O O . VAL A 1 247 ? 3.156 -25.359 -27.375 1 98 247 VAL A O 1
ATOM 1890 N N . GLY A 1 248 ? 3.055 -25.031 -29.594 1 97.44 248 GLY A N 1
ATOM 1891 C CA . GLY A 1 248 ? 2.002 -24.016 -29.547 1 97.44 248 GLY A CA 1
ATOM 1892 C C . GLY A 1 248 ? 0.607 -24.625 -29.562 1 97.44 248 GLY A C 1
ATOM 1893 O O . GLY A 1 248 ? 0.332 -25.547 -30.328 1 97.44 248 GLY A O 1
ATOM 1894 N N . GLY A 1 249 ? -0.253 -24.188 -28.672 1 97.31 249 GLY A N 1
ATOM 1895 C CA . GLY A 1 249 ? -1.636 -24.625 -28.625 1 97.31 249 GLY A CA 1
ATOM 1896 C C . GLY A 1 249 ? -2.443 -23.953 -27.531 1 97.31 249 GLY A C 1
ATOM 1897 O O . GLY A 1 249 ? -1.947 -23.062 -26.844 1 97.31 249 GLY A O 1
ATOM 1898 N N . ASP A 1 250 ? -3.686 -24.344 -27.438 1 97.38 250 ASP A N 1
ATOM 1899 C CA . ASP A 1 250 ? -4.641 -23.797 -26.469 1 97.38 250 ASP A CA 1
ATOM 1900 C C . ASP A 1 250 ? -4.984 -24.828 -25.406 1 97.38 250 ASP A C 1
ATOM 1902 O O . ASP A 1 250 ? -5.566 -25.875 -25.703 1 97.38 250 ASP A O 1
ATOM 1906 N N . MET A 1 251 ? -4.668 -24.5 -24.156 1 97.94 251 MET A N 1
ATOM 1907 C CA . MET A 1 251 ? -4.82 -25.469 -23.078 1 97.94 251 MET A CA 1
ATOM 1908 C C . MET A 1 251 ? -6.289 -25.797 -22.844 1 97.94 251 MET A C 1
ATOM 1910 O O . MET A 1 251 ? -6.609 -26.766 -22.141 1 97.94 251 MET A O 1
ATOM 1914 N N . PHE A 1 252 ? -7.227 -25 -23.391 1 97.94 252 PHE A N 1
ATOM 1915 C CA . PHE A 1 252 ? -8.656 -25.266 -23.25 1 97.94 252 PHE A CA 1
ATOM 1916 C C . PHE A 1 252 ? -9.125 -26.266 -24.297 1 97.94 252 PHE A C 1
ATOM 1918 O O . PHE A 1 252 ? -10.242 -26.781 -24.219 1 97.94 252 PHE A O 1
ATOM 1925 N N . LEU A 1 253 ? -8.32 -26.609 -25.219 1 97.25 253 LEU A N 1
ATOM 1926 C CA . LEU A 1 253 ? -8.719 -27.5 -26.312 1 97.25 253 LEU A CA 1
ATOM 1927 C C . LEU A 1 253 ? -8.062 -28.859 -26.172 1 97.25 253 LEU A C 1
ATOM 1929 O O . LEU A 1 253 ? -8.75 -29.859 -25.938 1 97.25 253 LEU A O 1
ATOM 1933 N N . GLU A 1 254 ? -6.746 -28.875 -26.297 1 96.94 254 GLU A N 1
ATOM 1934 C CA . GLU A 1 254 ? -6.027 -30.141 -26.203 1 96.94 254 GLU A CA 1
ATOM 1935 C C . GLU A 1 254 ? -4.586 -29.938 -25.766 1 96.94 254 GLU A C 1
ATOM 1937 O O . GLU A 1 254 ? -3.955 -28.938 -26.125 1 96.94 254 GLU A O 1
ATOM 1942 N N . LEU A 1 255 ? -4.094 -30.938 -25 1 98.44 255 LEU A N 1
ATOM 1943 C CA . LEU A 1 255 ? -2.709 -30.922 -24.547 1 98.44 255 LEU A CA 1
ATOM 1944 C C . LEU A 1 255 ? -1.908 -32.062 -25.172 1 98.44 255 LEU A C 1
ATOM 1946 O O . LEU A 1 255 ? -2.463 -33.094 -25.5 1 98.44 255 LEU A O 1
ATOM 1950 N N . PRO A 1 256 ? -0.628 -31.797 -25.406 1 98.12 256 PRO A N 1
ATOM 1951 C CA . PRO A 1 256 ? 0.209 -32.938 -25.781 1 98.12 256 PRO A CA 1
ATOM 1952 C C . PRO A 1 256 ? 0.268 -34 -24.703 1 98.12 256 PRO A C 1
ATOM 1954 O O . PRO A 1 256 ? 0.276 -33.688 -23.516 1 98.12 256 PRO A O 1
ATOM 1957 N N . PRO A 1 257 ? 0.303 -35.25 -25.141 1 98.19 257 PRO A N 1
ATOM 1958 C CA . PRO A 1 257 ? 0.375 -36.312 -24.141 1 98.19 257 PRO A CA 1
ATOM 1959 C C . PRO A 1 257 ? 1.688 -36.312 -23.375 1 98.19 257 PRO A C 1
ATOM 1961 O O . PRO A 1 257 ? 2.746 -36.031 -23.938 1 98.19 257 PRO A O 1
ATOM 1964 N N . ALA A 1 258 ? 1.701 -36.656 -22.109 1 98.56 258 ALA A N 1
ATOM 1965 C CA . ALA A 1 258 ? 2.852 -36.812 -21.219 1 98.56 258 ALA A CA 1
ATOM 1966 C C . ALA A 1 258 ? 2.486 -37.625 -19.984 1 98.56 258 ALA A C 1
ATOM 1968 O O . ALA A 1 258 ? 1.304 -37.844 -19.688 1 98.56 258 ALA A O 1
ATOM 1969 N N . ASP A 1 259 ? 3.475 -38.094 -19.297 1 98.19 259 ASP A N 1
ATOM 1970 C CA . ASP A 1 259 ? 3.219 -38.781 -18.031 1 98.19 259 ASP A CA 1
ATOM 1971 C C . ASP A 1 259 ? 2.605 -37.844 -17 1 98.19 259 ASP A C 1
ATOM 1973 O O . ASP A 1 259 ? 1.756 -38.25 -16.203 1 98.19 259 ASP A O 1
ATOM 1977 N N . VAL A 1 260 ? 3.098 -36.594 -17.047 1 98.5 260 VAL A N 1
ATOM 1978 C CA . VAL A 1 260 ? 2.674 -35.625 -16.047 1 98.5 260 VAL A CA 1
ATOM 1979 C C . VAL A 1 260 ? 2.371 -34.281 -16.719 1 98.5 260 VAL A C 1
ATOM 1981 O O . VAL A 1 260 ? 3.102 -33.875 -17.609 1 98.5 260 VAL A O 1
ATOM 1984 N N . ALA A 1 261 ? 1.29 -33.688 -16.359 1 98.81 261 ALA A N 1
ATOM 1985 C CA . ALA A 1 261 ? 0.997 -32.312 -16.703 1 98.81 261 ALA A CA 1
ATOM 1986 C C . ALA A 1 261 ? 1.28 -31.375 -15.523 1 98.81 261 ALA A C 1
ATOM 1988 O O . ALA A 1 261 ? 0.819 -31.625 -14.406 1 98.81 261 ALA A O 1
ATOM 1989 N N . LEU A 1 262 ? 2.094 -30.375 -15.75 1 98.69 262 LEU A N 1
ATOM 1990 C CA . LEU A 1 262 ? 2.449 -29.406 -14.711 1 98.69 262 LEU A CA 1
ATOM 1991 C C . LEU A 1 262 ? 1.729 -28.078 -14.938 1 98.69 262 LEU A C 1
ATOM 1993 O O . LEU A 1 262 ? 1.761 -27.531 -16.047 1 98.69 262 LEU A O 1
ATOM 1997 N N . LEU A 1 263 ? 1.011 -27.594 -13.953 1 98.69 263 LEU A N 1
ATOM 1998 C CA . LEU A 1 263 ? 0.384 -26.281 -13.938 1 98.69 263 LEU A CA 1
ATOM 1999 C C . LEU A 1 263 ? 0.96 -25.422 -12.82 1 98.69 263 LEU A C 1
ATOM 2001 O O . LEU A 1 263 ? 0.566 -25.562 -11.656 1 98.69 263 LEU A O 1
ATOM 2005 N N . LYS A 1 264 ? 1.902 -24.562 -13.148 1 97.62 264 LYS A N 1
ATOM 2006 C CA . LYS A 1 264 ? 2.479 -23.641 -12.172 1 97.62 264 LYS A CA 1
ATOM 2007 C C . LYS A 1 264 ? 1.95 -22.234 -12.383 1 97.62 264 LYS A C 1
ATOM 2009 O O . LYS A 1 264 ? 2.234 -21.594 -13.406 1 97.62 264 LYS A O 1
ATOM 2014 N N . TRP A 1 265 ? 1.226 -21.672 -11.398 1 96.81 265 TRP A N 1
ATOM 2015 C CA . TRP A 1 265 ? 0.675 -20.328 -11.492 1 96.81 265 TRP A CA 1
ATOM 2016 C C . TRP A 1 265 ? -0.275 -20.219 -12.68 1 96.81 265 TRP A C 1
ATOM 2018 O O . TRP A 1 265 ? -0.194 -19.25 -13.461 1 96.81 265 TRP A O 1
ATOM 2028 N N . ILE A 1 266 ? -1.115 -21.234 -12.828 1 98.19 266 ILE A N 1
ATOM 2029 C CA . ILE A 1 266 ? -2.016 -21.234 -13.977 1 98.19 266 ILE A CA 1
ATOM 2030 C C . ILE A 1 266 ? -3.463 -21.156 -13.5 1 98.19 266 ILE A C 1
ATOM 2032 O O . ILE A 1 266 ? -4.203 -20.234 -13.883 1 98.19 266 ILE A O 1
ATOM 2036 N N . LEU A 1 267 ? -3.818 -22.047 -12.586 1 98.56 267 LEU A N 1
ATOM 2037 C CA . LEU A 1 267 ? -5.234 -22.219 -12.289 1 98.56 267 LEU A CA 1
ATOM 2038 C C . LEU A 1 267 ? -5.785 -21.031 -11.516 1 98.56 267 LEU A C 1
ATOM 2040 O O . LEU A 1 267 ? -6.973 -20.719 -11.617 1 98.56 267 LEU A O 1
ATOM 2044 N N . HIS A 1 268 ? -4.961 -20.328 -10.773 1 97.88 268 HIS A N 1
ATOM 2045 C CA . HIS A 1 268 ? -5.445 -19.172 -10.031 1 97.88 268 HIS A CA 1
ATOM 2046 C C . HIS A 1 268 ? -5.836 -18.031 -10.977 1 97.88 268 HIS A C 1
ATOM 2048 O O . HIS A 1 268 ? -6.504 -17.078 -10.57 1 97.88 268 HIS A O 1
ATOM 2054 N N . ASP A 1 269 ? -5.496 -18.109 -12.258 1 97.56 269 ASP A N 1
ATOM 2055 C CA . ASP A 1 269 ? -5.797 -17.078 -13.242 1 97.56 269 ASP A CA 1
ATOM 2056 C C . ASP A 1 269 ? -7.227 -17.219 -13.766 1 97.56 269 ASP A C 1
ATOM 2058 O O . ASP A 1 269 ? -7.746 -16.312 -14.414 1 97.56 269 ASP A O 1
ATOM 2062 N N . TRP A 1 270 ? -7.914 -18.328 -13.492 1 97.69 270 TRP A N 1
ATOM 2063 C CA . TRP A 1 270 ? -9.109 -18.672 -14.258 1 97.69 270 TRP A CA 1
ATOM 2064 C C . TRP A 1 270 ? -10.289 -18.953 -13.328 1 97.69 270 TRP A C 1
ATOM 2066 O O . TRP A 1 270 ? -10.094 -19.344 -12.172 1 97.69 270 TRP A O 1
ATOM 2076 N N . SER A 1 271 ? -11.484 -18.797 -13.875 1 96.19 271 SER A N 1
ATOM 2077 C CA . SER A 1 271 ? -12.703 -19.125 -13.148 1 96.19 271 SER A CA 1
ATOM 2078 C C . SER A 1 271 ? -12.758 -20.625 -12.828 1 96.19 271 SER A C 1
ATOM 2080 O O . SER A 1 271 ? -12.023 -21.406 -13.414 1 96.19 271 SER A O 1
ATOM 2082 N N . ASP A 1 272 ? -13.602 -20.984 -11.898 1 96.81 272 ASP A N 1
ATOM 2083 C CA . ASP A 1 272 ? -13.75 -22.391 -11.547 1 96.81 272 ASP A CA 1
ATOM 2084 C C . ASP A 1 272 ? -14.164 -23.234 -12.758 1 96.81 272 ASP A C 1
ATOM 2086 O O . ASP A 1 272 ? -13.664 -24.328 -12.961 1 96.81 272 ASP A O 1
ATOM 2090 N N . GLU A 1 273 ? -15.062 -22.656 -13.547 1 96.62 273 GLU A N 1
ATOM 2091 C CA . GLU A 1 273 ? -15.508 -23.359 -14.742 1 96.62 273 GLU A CA 1
ATOM 2092 C C . GLU A 1 273 ? -14.352 -23.594 -15.711 1 96.62 273 GLU A C 1
ATOM 2094 O O . GLU A 1 273 ? -14.203 -24.688 -16.25 1 96.62 273 GLU A O 1
ATOM 2099 N N . ASP A 1 274 ? -13.57 -22.625 -15.906 1 97.62 274 ASP A N 1
ATOM 2100 C CA . ASP A 1 274 ? -12.43 -22.734 -16.812 1 97.62 274 ASP A CA 1
ATOM 2101 C C . ASP A 1 274 ? -11.375 -23.688 -16.234 1 97.62 274 ASP A C 1
ATOM 2103 O O . ASP A 1 274 ? -10.734 -24.422 -16.984 1 97.62 274 ASP A O 1
ATOM 2107 N N . CYS A 1 275 ? -11.172 -23.641 -14.961 1 98.62 275 CYS A N 1
ATOM 2108 C CA . CYS A 1 275 ? -10.227 -24.547 -14.32 1 98.62 275 CYS A CA 1
ATOM 2109 C C . CYS A 1 275 ? -10.625 -26 -14.531 1 98.62 275 CYS A C 1
ATOM 2111 O O . CYS A 1 275 ? -9.781 -26.844 -14.789 1 98.62 275 CYS A O 1
ATOM 2113 N N . VAL A 1 276 ? -11.906 -26.281 -14.352 1 98.69 276 VAL A N 1
ATOM 2114 C CA . VAL A 1 276 ? -12.406 -27.625 -14.57 1 98.69 276 VAL A CA 1
ATOM 2115 C C . VAL A 1 276 ? -12.117 -28.062 -16 1 98.69 276 VAL A C 1
ATOM 2117 O O . VAL A 1 276 ? -11.648 -29.188 -16.234 1 98.69 276 VAL A O 1
ATOM 2120 N N . ARG A 1 277 ? -12.32 -27.188 -16.953 1 98.5 277 ARG A N 1
ATOM 2121 C CA . ARG A 1 277 ? -12.047 -27.484 -18.359 1 98.5 277 ARG A CA 1
ATOM 2122 C C . ARG A 1 277 ? -10.57 -27.781 -18.578 1 98.5 277 ARG A C 1
ATOM 2124 O O . ARG A 1 277 ? -10.211 -28.75 -19.25 1 98.5 277 ARG A O 1
ATOM 2131 N N . ILE A 1 278 ? -9.688 -26.969 -18.016 1 98.75 278 ILE A N 1
ATOM 2132 C CA . ILE A 1 278 ? -8.242 -27.141 -18.141 1 98.75 278 ILE A CA 1
ATOM 2133 C C . ILE A 1 278 ? -7.84 -28.484 -17.531 1 98.75 278 ILE A C 1
ATOM 2135 O O . ILE A 1 278 ? -7.09 -29.25 -18.156 1 98.75 278 ILE A O 1
ATOM 2139 N N . LEU A 1 279 ? -8.344 -28.766 -16.359 1 98.81 279 LEU A N 1
ATOM 2140 C CA . LEU A 1 279 ? -8 -30 -15.648 1 98.81 279 LEU A CA 1
ATOM 2141 C C . LEU A 1 279 ? -8.484 -31.219 -16.422 1 98.81 279 LEU A C 1
ATOM 2143 O O . LEU A 1 279 ? -7.824 -32.25 -16.422 1 98.81 279 LEU A O 1
ATOM 2147 N N . GLN A 1 280 ? -9.641 -31.125 -17.062 1 98.69 280 GLN A N 1
ATOM 2148 C CA . GLN A 1 280 ? -10.148 -32.219 -17.875 1 98.69 280 GLN A CA 1
ATOM 2149 C C . GLN A 1 280 ? -9.227 -32.5 -19.062 1 98.69 280 GLN A C 1
ATOM 2151 O O . GLN A 1 280 ? -8.984 -33.656 -19.422 1 98.69 280 GLN A O 1
ATOM 2156 N N . ARG A 1 281 ? -8.75 -31.406 -19.719 1 98.62 281 ARG A N 1
ATOM 2157 C CA . ARG A 1 281 ? -7.785 -31.562 -20.797 1 98.62 281 ARG A CA 1
ATOM 2158 C C . ARG A 1 281 ? -6.504 -32.219 -20.297 1 98.62 281 ARG A C 1
ATOM 2160 O O . ARG A 1 281 ? -5.918 -33.062 -20.984 1 98.62 281 ARG A O 1
ATOM 2167 N N . CYS A 1 282 ? -6.066 -31.859 -19.094 1 98.75 282 CYS A N 1
ATOM 2168 C CA . CYS A 1 282 ? -4.898 -32.469 -18.484 1 98.75 282 CYS A CA 1
ATOM 2169 C C . CYS A 1 282 ? -5.133 -33.969 -18.266 1 98.75 282 CYS A C 1
ATOM 2171 O O . CYS A 1 282 ? -4.262 -34.781 -18.562 1 98.75 282 CYS A O 1
ATOM 2173 N N . LYS A 1 283 ? -6.277 -34.281 -17.719 1 98.38 283 LYS A N 1
ATOM 2174 C CA . LYS A 1 283 ? -6.613 -35.688 -17.438 1 98.38 283 LYS A CA 1
ATOM 2175 C C . LYS A 1 283 ? -6.574 -36.531 -18.719 1 98.38 283 LYS A C 1
ATOM 2177 O O . LYS A 1 283 ? -6.113 -37.656 -18.703 1 98.38 283 LYS A O 1
ATOM 2182 N N . GLU A 1 284 ? -7.059 -35.938 -19.828 1 98.31 284 GLU A N 1
ATOM 2183 C CA . GLU A 1 284 ? -7.07 -36.625 -21.109 1 98.31 284 GLU A CA 1
ATOM 2184 C C . GLU A 1 284 ? -5.652 -36.844 -21.625 1 98.31 284 GLU A C 1
ATOM 2186 O O . GLU A 1 284 ? -5.398 -37.812 -22.359 1 98.31 284 GLU A O 1
ATOM 2191 N N . ALA A 1 285 ? -4.758 -36.031 -21.219 1 98.38 285 ALA A N 1
ATOM 2192 C CA . ALA A 1 285 ? -3.416 -36.031 -21.797 1 98.38 285 ALA A CA 1
ATOM 2193 C C . ALA A 1 285 ? -2.479 -36.938 -21.016 1 98.38 285 ALA A C 1
ATOM 2195 O O . ALA A 1 285 ? -1.395 -37.281 -21.484 1 98.38 285 ALA A O 1
ATOM 2196 N N . ILE A 1 286 ? -2.857 -37.344 -19.828 1 98.38 286 ILE A N 1
ATOM 2197 C CA . ILE A 1 286 ? -1.959 -38.156 -19 1 98.38 286 ILE A CA 1
ATOM 2198 C C . ILE A 1 286 ? -2.477 -39.562 -18.891 1 98.38 286 ILE A C 1
ATOM 2200 O O . ILE A 1 286 ? -3.672 -39.812 -19.062 1 98.38 286 ILE A O 1
ATOM 2204 N N . PRO A 1 287 ? -1.602 -40.562 -18.578 1 97.69 287 PRO A N 1
ATOM 2205 C CA . PRO A 1 287 ? -2.057 -41.938 -18.359 1 97.69 287 PRO A CA 1
ATOM 2206 C C . PRO A 1 287 ? -2.805 -42.094 -17.031 1 97.69 287 PRO A C 1
ATOM 2208 O O . PRO A 1 287 ? -2.852 -41.156 -16.219 1 97.69 287 PRO A O 1
ATOM 2211 N N . PRO A 1 288 ? -3.426 -43.25 -16.875 1 96.5 288 PRO A N 1
ATOM 2212 C CA . PRO A 1 288 ? -4.074 -43.5 -15.586 1 96.5 288 PRO A CA 1
ATOM 2213 C C . PRO A 1 288 ? -3.086 -43.562 -14.422 1 96.5 288 PRO A C 1
ATOM 2215 O O . PRO A 1 288 ? -1.88 -43.688 -14.633 1 96.5 288 PRO A O 1
ATOM 2218 N N . LYS A 1 289 ? -3.656 -43.375 -13.305 1 94.75 289 LYS A N 1
ATOM 2219 C CA . LYS A 1 289 ? -2.846 -43.344 -12.086 1 94.75 289 LYS A CA 1
ATOM 2220 C C . LYS A 1 289 ? -1.941 -44.562 -11.992 1 94.75 289 LYS A C 1
ATOM 2222 O O . LYS A 1 289 ? -0.77 -44.469 -11.625 1 94.75 289 LYS A O 1
ATOM 2227 N N . GLU A 1 290 ? -2.385 -45.719 -12.383 1 94.12 290 GLU A N 1
ATOM 2228 C CA . GLU A 1 290 ? -1.671 -47 -12.289 1 94.12 290 GLU A CA 1
ATOM 2229 C C . GLU A 1 290 ? -0.437 -47 -13.188 1 94.12 290 GLU A C 1
ATOM 2231 O O . GLU A 1 290 ? 0.509 -47.75 -12.945 1 94.12 290 GLU A O 1
ATOM 2236 N N . LYS A 1 291 ? -0.492 -46.125 -14.148 1 95.56 291 LYS A N 1
ATOM 2237 C CA . LYS A 1 291 ? 0.636 -46.062 -15.07 1 95.56 291 LYS A CA 1
ATOM 2238 C C . LYS A 1 291 ? 1.509 -44.844 -14.766 1 95.56 291 LYS A C 1
ATOM 2240 O O . LYS A 1 291 ? 2.346 -44.438 -15.578 1 95.56 291 LYS A O 1
ATOM 2245 N N . GLY A 1 292 ? 1.243 -44.188 -13.617 1 93.62 292 GLY A N 1
ATOM 2246 C CA . GLY A 1 292 ? 2.098 -43.125 -13.141 1 93.62 292 GLY A CA 1
ATOM 2247 C C . GLY A 1 292 ? 1.599 -41.75 -13.531 1 93.62 292 GLY A C 1
ATOM 2248 O O . GLY A 1 292 ? 2.264 -40.75 -13.273 1 93.62 292 GLY A O 1
ATOM 2249 N N . GLY A 1 293 ? 0.417 -41.688 -14.156 1 96.5 293 GLY A N 1
ATOM 2250 C CA . GLY A 1 293 ? -0.124 -40.406 -14.586 1 96.5 293 GLY A CA 1
ATOM 2251 C C . GLY A 1 293 ? -0.576 -39.531 -13.43 1 96.5 293 GLY A C 1
ATOM 2252 O O . GLY A 1 293 ? -1.185 -40.031 -12.477 1 96.5 293 GLY A O 1
ATOM 2253 N N . LYS A 1 294 ? -0.234 -38.25 -13.438 1 97.69 294 LYS A N 1
ATOM 2254 C CA . LYS A 1 294 ? -0.741 -37.312 -12.469 1 97.69 294 LYS A CA 1
ATOM 2255 C C . LYS A 1 294 ? -0.604 -35.875 -12.984 1 97.69 294 LYS A C 1
ATOM 2257 O O . LYS A 1 294 ? 0.122 -35.625 -13.945 1 97.69 294 LYS A O 1
ATOM 2262 N N . VAL A 1 295 ? -1.342 -35.031 -12.414 1 98.69 295 VAL A N 1
ATOM 2263 C CA . VAL A 1 295 ? -1.211 -33.594 -12.609 1 98.69 295 VAL A CA 1
ATOM 2264 C C . VAL A 1 295 ? -0.518 -32.969 -11.398 1 98.69 295 VAL A C 1
ATOM 2266 O O . VAL A 1 295 ? -0.811 -33.312 -10.258 1 98.69 295 VAL A O 1
ATOM 2269 N N . ILE A 1 296 ? 0.465 -32.188 -11.625 1 98.38 296 ILE A N 1
ATOM 2270 C CA . ILE A 1 296 ? 1.104 -31.438 -10.547 1 98.38 296 ILE A CA 1
ATOM 2271 C C . ILE A 1 296 ? 0.728 -29.953 -10.648 1 98.38 296 ILE A C 1
ATOM 2273 O O . ILE A 1 296 ? 0.934 -29.328 -11.688 1 98.38 296 ILE A O 1
ATOM 2277 N N . VAL A 1 297 ? 0.122 -29.438 -9.617 1 98.38 297 VAL A N 1
ATOM 2278 C CA . VAL A 1 297 ? -0.229 -28.031 -9.523 1 98.38 297 VAL A CA 1
ATOM 2279 C C . VAL A 1 297 ? 0.676 -27.328 -8.508 1 98.38 297 VAL A C 1
ATOM 2281 O O . VAL A 1 297 ? 0.853 -27.828 -7.391 1 98.38 297 VAL A O 1
ATOM 2284 N N . ILE A 1 298 ? 1.355 -26.312 -8.906 1 97 298 ILE A N 1
ATOM 2285 C CA . ILE A 1 298 ? 2.092 -25.469 -7.977 1 97 298 ILE A CA 1
ATOM 2286 C C . ILE A 1 298 ? 1.397 -24.109 -7.855 1 97 298 ILE A C 1
ATOM 2288 O O . ILE A 1 298 ? 1.523 -23.266 -8.734 1 97 298 ILE A O 1
ATOM 2292 N N . ASP A 1 299 ? 0.636 -23.891 -6.859 1 97 299 ASP A N 1
ATOM 2293 C CA . ASP A 1 299 ? -0.171 -22.719 -6.562 1 97 299 ASP A CA 1
ATOM 2294 C C . ASP A 1 299 ? -0.361 -22.547 -5.059 1 97 299 ASP A C 1
ATOM 2296 O O . ASP A 1 299 ? 0.134 -23.344 -4.27 1 97 299 ASP A O 1
ATOM 2300 N N . MET A 1 300 ? -0.986 -21.516 -4.695 1 96.94 300 MET A N 1
ATOM 2301 C CA . MET A 1 300 ? -1.246 -21.281 -3.279 1 96.94 300 MET A CA 1
ATOM 2302 C C . MET A 1 300 ? -2.426 -22.109 -2.795 1 96.94 300 MET A C 1
ATOM 2304 O O . MET A 1 300 ? -3.406 -22.297 -3.521 1 96.94 300 MET A O 1
ATOM 2308 N N . VAL A 1 301 ? -2.297 -22.719 -1.707 1 97.62 301 VAL A N 1
ATOM 2309 C CA . VAL A 1 301 ? -3.408 -23.25 -0.927 1 97.62 301 VAL A CA 1
ATOM 2310 C C . VAL A 1 301 ? -3.621 -22.406 0.321 1 97.62 301 VAL A C 1
ATOM 2312 O O . VAL A 1 301 ? -2.926 -22.578 1.325 1 97.62 301 VAL A O 1
ATOM 2315 N N . VAL A 1 302 ? -4.566 -21.531 0.223 1 96.44 302 VAL A N 1
ATOM 2316 C CA . VAL A 1 302 ? -4.746 -20.5 1.24 1 96.44 302 VAL A CA 1
ATOM 2317 C C . VAL A 1 302 ? -4.965 -21.156 2.604 1 96.44 302 VAL A C 1
ATOM 2319 O O . VAL A 1 302 ? -5.785 -22.062 2.74 1 96.44 302 VAL A O 1
ATOM 2322 N N . GLY A 1 303 ? -4.246 -20.734 3.578 1 93.12 303 GLY A N 1
ATOM 2323 C CA . GLY A 1 303 ? -4.395 -21.219 4.945 1 93.12 303 GLY A CA 1
ATOM 2324 C C . GLY A 1 303 ? -3.543 -22.438 5.246 1 93.12 303 GLY A C 1
ATOM 2325 O O . GLY A 1 303 ? -3.445 -22.859 6.398 1 93.12 303 GLY A O 1
ATOM 2326 N N . VAL A 1 304 ? -2.896 -22.953 4.242 1 89.06 304 VAL A N 1
ATOM 2327 C CA . VAL A 1 304 ? -2.123 -24.172 4.434 1 89.06 304 VAL A CA 1
ATOM 2328 C C . VAL A 1 304 ? -0.631 -23.844 4.438 1 89.06 304 VAL A C 1
ATOM 2330 O O . VAL A 1 304 ? -0.154 -23.094 3.586 1 89.06 304 VAL A O 1
ATOM 2333 N N . GLY A 1 305 ? 0.082 -24.453 5.406 1 77.75 305 GLY A N 1
ATOM 2334 C CA . GLY A 1 305 ? 1.531 -24.344 5.461 1 77.75 305 GLY A CA 1
ATOM 2335 C C . GLY A 1 305 ? 2.01 -23 5.965 1 77.75 305 GLY A C 1
ATOM 2336 O O . GLY A 1 305 ? 3.166 -22.625 5.754 1 77.75 305 GLY A O 1
ATOM 2337 N N . ILE A 1 306 ? 1.061 -22.234 6.43 1 77.62 306 ILE A N 1
ATOM 2338 C CA . ILE A 1 306 ? 1.479 -20.891 6.84 1 77.62 306 ILE A CA 1
ATOM 2339 C C . ILE A 1 306 ? 1.609 -20.844 8.359 1 77.62 306 ILE A C 1
ATOM 2341 O O . ILE A 1 306 ? 0.814 -21.453 9.078 1 77.62 306 ILE A O 1
ATOM 2345 N N . ASN A 1 307 ? 2.701 -20.172 8.719 1 76.69 307 ASN A N 1
ATOM 2346 C CA . ASN A 1 307 ? 2.971 -20.109 10.148 1 76.69 307 ASN A CA 1
ATOM 2347 C C . ASN A 1 307 ? 3.008 -18.672 10.664 1 76.69 307 ASN A C 1
ATOM 2349 O O . ASN A 1 307 ? 3.23 -18.453 11.852 1 76.69 307 ASN A O 1
ATOM 2353 N N . THR A 1 308 ? 2.865 -17.781 9.805 1 86.62 308 THR A N 1
ATOM 2354 C CA . THR A 1 308 ? 2.912 -16.391 10.25 1 86.62 308 THR A CA 1
ATOM 2355 C C . THR A 1 308 ? 1.709 -15.617 9.727 1 86.62 308 THR A C 1
ATOM 2357 O O . THR A 1 308 ? 1.113 -15.992 8.719 1 86.62 308 THR A O 1
ATOM 2360 N N . GLN A 1 309 ? 1.362 -14.609 10.383 1 90.88 309 GLN A N 1
ATOM 2361 C CA . GLN A 1 309 ? 0.303 -13.711 9.938 1 90.88 309 GLN A CA 1
ATOM 2362 C C . GLN A 1 309 ? 0.654 -13.062 8.602 1 90.88 309 GLN A C 1
ATOM 2364 O O . GLN A 1 309 ? -0.219 -12.852 7.762 1 90.88 309 GLN A O 1
ATOM 2369 N N . THR A 1 310 ? 1.916 -12.82 8.469 1 93.19 310 THR A N 1
ATOM 2370 C CA . THR A 1 310 ? 2.385 -12.203 7.234 1 93.19 310 THR A CA 1
ATOM 2371 C C . THR A 1 310 ? 2.119 -13.109 6.039 1 93.19 310 THR A C 1
ATOM 2373 O O . THR A 1 310 ? 1.699 -12.641 4.977 1 93.19 310 THR A O 1
ATOM 2376 N N . SER A 1 311 ? 2.338 -14.375 6.207 1 94.44 311 SER A N 1
ATOM 2377 C CA . SER A 1 311 ? 2.121 -15.32 5.117 1 94.44 311 SER A CA 1
ATOM 2378 C C . SER A 1 311 ? 0.644 -15.406 4.75 1 94.44 311 SER A C 1
ATOM 2380 O O . SER A 1 311 ? 0.294 -15.438 3.568 1 94.44 311 SER A O 1
ATOM 2382 N N . LEU A 1 312 ? -0.197 -15.445 5.773 1 95.12 312 LEU A N 1
ATOM 2383 C CA . LEU A 1 312 ? -1.628 -15.484 5.492 1 95.12 312 LEU A CA 1
ATOM 2384 C C . LEU A 1 312 ? -2.082 -14.211 4.789 1 95.12 312 LEU A C 1
ATOM 2386 O O . LEU A 1 312 ? -2.795 -14.273 3.785 1 95.12 312 LEU A O 1
ATOM 2390 N N . GLU A 1 313 ? -1.669 -13.055 5.289 1 96.5 313 GLU A N 1
ATOM 2391 C CA . GLU A 1 313 ? -1.975 -11.773 4.656 1 96.5 313 GLU A CA 1
ATOM 2392 C C . GLU A 1 313 ? -1.558 -11.773 3.189 1 96.5 313 GLU A C 1
ATOM 2394 O O . GLU A 1 313 ? -2.303 -11.297 2.328 1 96.5 313 GLU A O 1
ATOM 2399 N N . THR A 1 314 ? -0.372 -12.312 2.984 1 97.5 314 THR A N 1
ATOM 2400 C CA . THR A 1 314 ? 0.174 -12.297 1.633 1 97.5 314 THR A CA 1
ATOM 2401 C C . THR A 1 314 ? -0.652 -13.18 0.705 1 97.5 314 THR A C 1
ATOM 2403 O O . THR A 1 314 ? -0.907 -12.82 -0.445 1 97.5 314 THR A O 1
ATOM 2406 N N . GLN A 1 315 ? -1.109 -14.344 1.188 1 97.5 315 GLN A N 1
ATOM 2407 C CA . GLN A 1 315 ? -1.978 -15.195 0.38 1 97.5 315 GLN A CA 1
ATOM 2408 C C . GLN A 1 315 ? -3.293 -14.492 0.059 1 97.5 315 GLN A C 1
ATOM 2410 O O . GLN A 1 315 ? -3.795 -14.586 -1.063 1 97.5 315 GLN A O 1
ATOM 2415 N N . LEU A 1 316 ? -3.85 -13.766 1.012 1 97.94 316 LEU A N 1
ATOM 2416 C CA . LEU A 1 316 ? -5.09 -13.031 0.792 1 97.94 316 LEU A CA 1
ATOM 2417 C C . LEU A 1 316 ? -4.879 -11.898 -0.205 1 97.94 316 LEU A C 1
ATOM 2419 O O . LEU A 1 316 ? -5.754 -11.617 -1.029 1 97.94 316 LEU A O 1
ATOM 2423 N N . LEU A 1 317 ? -3.717 -11.281 -0.11 1 98.56 317 LEU A N 1
ATOM 2424 C CA . LEU A 1 317 ? -3.385 -10.219 -1.06 1 98.56 317 LEU A CA 1
ATOM 2425 C C . LEU A 1 317 ? -3.316 -10.773 -2.48 1 98.56 317 LEU A C 1
ATOM 2427 O O . LEU A 1 317 ? -3.812 -10.141 -3.418 1 98.56 317 LEU A O 1
ATOM 2431 N N . PHE A 1 318 ? -2.736 -11.914 -2.627 1 98.38 318 PHE A N 1
ATOM 2432 C CA . PHE A 1 318 ? -2.686 -12.531 -3.947 1 98.38 318 PHE A CA 1
ATOM 2433 C C . PHE A 1 318 ? -4.086 -12.883 -4.438 1 98.38 318 PHE A C 1
ATOM 2435 O O . PHE A 1 318 ? -4.371 -12.789 -5.633 1 98.38 318 PHE A O 1
ATOM 2442 N N . ASP A 1 319 ? -4.926 -13.344 -3.523 1 98.44 319 ASP A N 1
ATOM 2443 C CA . ASP A 1 319 ? -6.312 -13.625 -3.885 1 98.44 319 ASP A CA 1
ATOM 2444 C C . ASP A 1 319 ? -6.996 -12.383 -4.445 1 98.44 319 ASP A C 1
ATOM 2446 O O . ASP A 1 319 ? -7.613 -12.438 -5.512 1 98.44 319 ASP A O 1
ATOM 2450 N N . LEU A 1 320 ? -6.809 -11.289 -3.777 1 98.5 320 LEU A N 1
ATOM 2451 C CA . LEU A 1 320 ? -7.398 -10.023 -4.215 1 98.5 320 LEU A CA 1
ATOM 2452 C C . LEU A 1 320 ? -6.77 -9.555 -5.523 1 98.5 320 LEU A C 1
ATOM 2454 O O . LEU A 1 320 ? -7.449 -8.984 -6.375 1 98.5 320 LEU A O 1
ATOM 2458 N N . GLU A 1 321 ? -5.512 -9.773 -5.648 1 98.5 321 GLU A N 1
ATOM 2459 C CA . GLU A 1 321 ? -4.855 -9.414 -6.898 1 98.5 321 GLU A CA 1
ATOM 2460 C C . GLU A 1 321 ? -5.457 -10.172 -8.078 1 98.5 321 GLU A C 1
ATOM 2462 O O . GLU A 1 321 ? -5.648 -9.602 -9.156 1 98.5 321 GLU A O 1
ATOM 2467 N N . MET A 1 322 ? -5.742 -11.484 -7.914 1 98.06 322 MET A N 1
ATOM 2468 C CA . MET A 1 322 ? -6.387 -12.258 -8.969 1 98.06 322 MET A CA 1
ATOM 2469 C C . MET A 1 322 ? -7.758 -11.688 -9.312 1 98.06 322 MET A C 1
ATOM 2471 O O . MET A 1 322 ? -8.109 -11.547 -10.484 1 98.06 322 MET A O 1
ATOM 2475 N N . MET A 1 323 ? -8.492 -11.32 -8.266 1 96.31 323 MET A N 1
ATOM 2476 C CA . MET A 1 323 ? -9.797 -10.688 -8.469 1 96.31 323 MET A CA 1
ATOM 2477 C C . MET A 1 323 ? -9.664 -9.43 -9.32 1 96.31 323 MET A C 1
ATOM 2479 O O . MET A 1 323 ? -10.508 -9.164 -10.18 1 96.31 323 MET A O 1
ATOM 2483 N N . ILE A 1 324 ? -8.641 -8.648 -9.117 1 98.19 324 ILE A N 1
ATOM 2484 C CA . ILE A 1 324 ? -8.445 -7.363 -9.773 1 98.19 324 ILE A CA 1
ATOM 2485 C C . ILE A 1 324 ? -8.031 -7.582 -11.227 1 98.19 324 ILE A C 1
ATOM 2487 O O . ILE A 1 324 ? -8.531 -6.91 -12.133 1 98.19 324 ILE A O 1
ATOM 2491 N N . LEU A 1 325 ? -7.191 -8.578 -11.477 1 98.19 325 LEU A N 1
ATOM 2492 C CA . LEU A 1 325 ? -6.527 -8.703 -12.773 1 98.19 325 LEU A CA 1
ATOM 2493 C C . LEU A 1 325 ? -7.285 -9.672 -13.68 1 98.19 325 LEU A C 1
ATOM 2495 O O . LEU A 1 325 ? -7.391 -9.438 -14.883 1 98.19 325 LEU A O 1
ATOM 2499 N N . VAL A 1 326 ? -7.793 -10.75 -13.062 1 97.69 326 VAL A N 1
ATOM 2500 C CA . VAL A 1 326 ? -8.352 -11.844 -13.844 1 97.69 326 VAL A CA 1
ATOM 2501 C C . VAL A 1 326 ? -9.617 -12.367 -13.172 1 97.69 326 VAL A C 1
ATOM 2503 O O . VAL A 1 326 ? -10.109 -11.773 -12.211 1 97.69 326 VAL A O 1
ATOM 2506 N N . THR A 1 327 ? -10.234 -13.383 -13.734 1 95.56 327 THR A N 1
ATOM 2507 C CA . THR A 1 327 ? -11.477 -13.922 -13.203 1 95.56 327 THR A CA 1
ATOM 2508 C C . THR A 1 327 ? -11.203 -15.086 -12.25 1 95.56 327 THR A C 1
ATOM 2510 O O . THR A 1 327 ? -12.117 -15.828 -11.891 1 95.56 327 THR A O 1
ATOM 2513 N N . GLY A 1 328 ? -9.938 -15.266 -11.891 1 96.69 328 GLY A N 1
ATOM 2514 C CA . GLY A 1 328 ? -9.531 -16.375 -11.039 1 96.69 328 GLY A CA 1
ATOM 2515 C C . GLY A 1 328 ? -9.523 -16.016 -9.562 1 96.69 328 GLY A C 1
ATOM 2516 O O . GLY A 1 328 ? -10.281 -15.148 -9.125 1 96.69 328 GLY A O 1
ATOM 2517 N N . LYS A 1 329 ? -8.797 -16.75 -8.727 1 97.62 329 LYS A N 1
ATOM 2518 C CA . LYS A 1 329 ? -8.711 -16.609 -7.273 1 97.62 329 LYS A CA 1
ATOM 2519 C C . LYS A 1 329 ? -7.656 -17.547 -6.691 1 97.62 329 LYS A C 1
ATOM 2521 O O . LYS A 1 329 ? -7.195 -18.469 -7.367 1 97.62 329 LYS A O 1
ATOM 2526 N N . GLU A 1 330 ? -7.16 -17.219 -5.516 1 98.19 330 GLU A N 1
ATOM 2527 C CA . GLU A 1 330 ? -6.473 -18.234 -4.719 1 98.19 330 GLU A CA 1
ATOM 2528 C C . GLU A 1 330 ? -7.469 -19.109 -3.967 1 98.19 330 GLU A C 1
ATOM 2530 O O . GLU A 1 330 ? -8.516 -18.625 -3.516 1 98.19 330 GLU A O 1
ATOM 2535 N N . ARG A 1 331 ? -7.145 -20.328 -3.824 1 98.12 331 ARG A N 1
ATOM 2536 C CA . ARG A 1 331 ? -8.125 -21.281 -3.311 1 98.12 331 ARG A CA 1
ATOM 2537 C C . ARG A 1 331 ? -7.625 -21.938 -2.027 1 98.12 331 ARG A C 1
ATOM 2539 O O . ARG A 1 331 ? -6.43 -22.203 -1.883 1 98.12 331 ARG A O 1
ATOM 2546 N N . ASP A 1 332 ? -8.547 -22.094 -1.062 1 96.38 332 ASP A N 1
ATOM 2547 C CA . ASP A 1 332 ? -8.227 -22.969 0.071 1 96.38 332 ASP A CA 1
ATOM 2548 C C . ASP A 1 332 ? -8.367 -24.438 -0.303 1 96.38 332 ASP A C 1
ATOM 2550 O O . ASP A 1 332 ? -8.711 -24.766 -1.441 1 96.38 332 ASP A O 1
ATOM 2554 N N . GLU A 1 333 ? -8.039 -25.312 0.593 1 97.12 333 GLU A N 1
ATOM 2555 C CA . GLU A 1 333 ? -8.008 -26.734 0.271 1 97.12 333 GLU A CA 1
ATOM 2556 C C . GLU A 1 333 ? -9.375 -27.234 -0.172 1 97.12 333 GLU A C 1
ATOM 2558 O O . GLU A 1 333 ? -9.484 -28.031 -1.104 1 97.12 333 GLU A O 1
ATOM 2563 N N . ASN A 1 334 ? -10.445 -26.75 0.46 1 96.81 334 ASN A N 1
ATOM 2564 C CA . ASN A 1 334 ? -11.789 -27.188 0.087 1 96.81 334 ASN A CA 1
ATOM 2565 C C . ASN A 1 334 ? -12.133 -26.766 -1.338 1 96.81 334 ASN A C 1
ATOM 2567 O O . ASN A 1 334 ? -12.727 -27.547 -2.09 1 96.81 334 ASN A O 1
ATOM 2571 N N . GLU A 1 335 ? -11.805 -25.578 -1.66 1 97.5 335 GLU A N 1
ATOM 2572 C CA . GLU A 1 335 ? -12.062 -25.094 -3.01 1 97.5 335 GLU A CA 1
ATOM 2573 C C . GLU A 1 335 ? -11.266 -25.875 -4.047 1 97.5 335 GLU A C 1
ATOM 2575 O O . GLU A 1 335 ? -11.773 -26.156 -5.137 1 97.5 335 GLU A O 1
ATOM 2580 N N . TRP A 1 336 ? -10.016 -26.25 -3.738 1 98.31 336 TRP A N 1
ATOM 2581 C CA . TRP A 1 336 ? -9.219 -27.094 -4.621 1 98.31 336 TRP A CA 1
ATOM 2582 C C . TRP A 1 336 ? -9.859 -28.469 -4.801 1 98.31 336 TRP A C 1
ATOM 2584 O O . TRP A 1 336 ? -9.992 -28.953 -5.926 1 98.31 336 TRP A O 1
ATOM 2594 N N . ARG A 1 337 ? -10.258 -29.031 -3.693 1 98 337 ARG A N 1
ATOM 2595 C CA . ARG A 1 337 ? -10.898 -30.344 -3.727 1 98 337 ARG A CA 1
ATOM 2596 C C . ARG A 1 337 ? -12.133 -30.328 -4.625 1 98 337 ARG A C 1
ATOM 2598 O O . ARG A 1 337 ? -12.328 -31.234 -5.43 1 98 337 ARG A O 1
ATOM 2605 N N . GLU A 1 338 ? -12.898 -29.281 -4.488 1 97.75 338 GLU A N 1
ATOM 2606 C CA . GLU A 1 338 ? -14.102 -29.141 -5.301 1 97.75 338 GLU A CA 1
ATOM 2607 C C . GLU A 1 338 ? -13.766 -29.094 -6.785 1 97.75 338 GLU A C 1
ATOM 2609 O O . GLU A 1 338 ? -14.469 -29.688 -7.609 1 97.75 338 GLU A O 1
ATOM 2614 N N . LEU A 1 339 ? -12.695 -28.406 -7.137 1 98 339 LEU A N 1
ATOM 2615 C CA . LEU A 1 339 ? -12.258 -28.328 -8.523 1 98 339 LEU A CA 1
ATOM 2616 C C . LEU A 1 339 ? -11.852 -29.703 -9.047 1 98 339 LEU A C 1
ATOM 2618 O O . LEU A 1 339 ? -12.219 -30.078 -10.164 1 98 339 LEU A O 1
ATOM 2622 N N . PHE A 1 340 ? -11.078 -30.438 -8.266 1 98.62 340 PHE A N 1
ATOM 2623 C CA . PHE A 1 340 ? -10.57 -31.734 -8.68 1 98.62 340 PHE A CA 1
ATOM 2624 C C . PHE A 1 340 ? -11.711 -32.719 -8.875 1 98.62 340 PHE A C 1
ATOM 2626 O O . PHE A 1 340 ? -11.734 -33.469 -9.867 1 98.62 340 PHE A O 1
ATOM 2633 N N . VAL A 1 341 ? -12.656 -32.688 -7.961 1 98.25 341 VAL A N 1
ATOM 2634 C CA . VAL A 1 341 ? -13.805 -33.562 -8.047 1 98.25 341 VAL A CA 1
ATOM 2635 C C . VAL A 1 341 ? -14.625 -33.219 -9.289 1 98.25 341 VAL A C 1
ATOM 2637 O O . VAL A 1 341 ? -15.008 -34.125 -10.047 1 98.25 341 VAL A O 1
ATOM 2640 N N . ALA A 1 342 ? -14.867 -31.984 -9.477 1 98.44 342 ALA A N 1
ATOM 2641 C CA . ALA A 1 342 ? -15.656 -31.547 -10.625 1 98.44 342 ALA A CA 1
ATOM 2642 C C . ALA A 1 342 ? -14.977 -31.922 -11.938 1 98.44 342 ALA A C 1
ATOM 2644 O O . ALA A 1 342 ? -15.648 -32.188 -12.938 1 98.44 342 ALA A O 1
ATOM 2645 N N . ALA A 1 343 ? -13.664 -32 -11.938 1 98.56 343 ALA A N 1
ATOM 2646 C CA . ALA A 1 343 ? -12.906 -32.312 -13.141 1 98.56 343 ALA A CA 1
ATOM 2647 C C . ALA A 1 343 ? -12.766 -33.812 -13.32 1 98.56 343 ALA A C 1
ATOM 2649 O O . ALA A 1 343 ? -12.234 -34.281 -14.328 1 98.56 343 ALA A O 1
ATOM 2650 N N . GLY A 1 344 ? -13.188 -34.594 -12.352 1 97.94 344 GLY A N 1
ATOM 2651 C CA . GLY A 1 344 ? -13.234 -36.031 -12.477 1 97.94 344 GLY A CA 1
ATOM 2652 C C . GLY A 1 344 ? -12.008 -36.719 -11.914 1 97.94 344 GLY A C 1
ATOM 2653 O O . GLY A 1 344 ? -11.727 -37.875 -12.258 1 97.94 344 GLY A O 1
ATOM 2654 N N . PHE A 1 345 ? -11.242 -36.031 -11.125 1 98.31 345 PHE A N 1
ATOM 2655 C CA . PHE A 1 345 ? -10.094 -36.656 -10.477 1 98.31 345 PHE A CA 1
ATOM 2656 C C . PHE A 1 345 ? -10.516 -37.375 -9.203 1 98.31 345 PHE A C 1
ATOM 2658 O O . PHE A 1 345 ? -11.523 -37.031 -8.586 1 98.31 345 PHE A O 1
ATOM 2665 N N . SER A 1 346 ? -9.711 -38.344 -8.789 1 93.31 346 SER A N 1
ATOM 2666 C CA . SER A 1 346 ? -10.148 -39.25 -7.734 1 93.31 346 SER A CA 1
ATOM 2667 C C . SER A 1 346 ? -9.422 -38.969 -6.426 1 93.31 346 SER A C 1
ATOM 2669 O O . SER A 1 346 ? -9.914 -39.312 -5.348 1 93.31 346 SER A O 1
ATOM 2671 N N . ASP A 1 347 ? -8.234 -38.438 -6.504 1 96.19 347 ASP A N 1
ATOM 2672 C CA . ASP A 1 347 ? -7.402 -38.25 -5.32 1 96.19 347 ASP A CA 1
ATOM 2673 C C . ASP A 1 347 ? -6.398 -37.125 -5.527 1 96.19 347 ASP A C 1
ATOM 2675 O O . ASP A 1 347 ? -6.168 -36.688 -6.656 1 96.19 347 ASP A O 1
ATOM 2679 N N . TYR A 1 348 ? -5.941 -36.594 -4.383 1 97.5 348 TYR A N 1
ATOM 2680 C CA . TYR A 1 348 ? -4.902 -35.594 -4.445 1 97.5 348 TYR A CA 1
ATOM 2681 C C . TYR A 1 348 ? -4.055 -35.594 -3.178 1 97.5 348 TYR A C 1
ATOM 2683 O O . TYR A 1 348 ? -4.453 -36.156 -2.164 1 97.5 348 TYR A O 1
ATOM 2691 N N . LYS A 1 349 ? -2.9 -35.094 -3.264 1 96.38 349 LYS A N 1
ATOM 2692 C CA . LYS A 1 349 ? -1.957 -34.906 -2.164 1 96.38 349 LYS A CA 1
ATOM 2693 C C . LYS A 1 349 ? -1.36 -33.5 -2.172 1 96.38 349 LYS A C 1
ATOM 2695 O O . LYS A 1 349 ? -0.913 -33 -3.213 1 96.38 349 LYS A O 1
ATOM 2700 N N . ILE A 1 350 ? -1.386 -32.781 -1.013 1 96.25 350 ILE A N 1
ATOM 2701 C CA . ILE A 1 350 ? -0.82 -31.453 -0.903 1 96.25 350 ILE A CA 1
ATOM 2702 C C . ILE A 1 350 ? 0.495 -31.516 -0.129 1 96.25 350 ILE A C 1
ATOM 2704 O O . ILE A 1 350 ? 0.548 -32.062 0.979 1 96.25 350 ILE A O 1
ATOM 2708 N N . ILE A 1 351 ? 1.519 -31.031 -0.72 1 93.38 351 ILE A N 1
ATOM 2709 C CA . ILE A 1 351 ? 2.812 -30.828 -0.078 1 93.38 351 ILE A CA 1
ATOM 2710 C C . ILE A 1 351 ? 3.033 -29.344 0.174 1 93.38 351 ILE A C 1
ATOM 2712 O O . ILE A 1 351 ? 3.328 -28.578 -0.755 1 93.38 351 ILE A O 1
ATOM 2716 N N . SER A 1 352 ? 2.893 -28.922 1.413 1 89.31 352 SER A N 1
ATOM 2717 C CA . SER A 1 352 ? 2.969 -27.516 1.764 1 89.31 352 SER A CA 1
ATOM 2718 C C . SER A 1 352 ? 4.367 -27.141 2.246 1 89.31 352 SER A C 1
ATOM 2720 O O . SER A 1 352 ? 4.574 -26.891 3.438 1 89.31 352 SER A O 1
ATOM 2722 N N . SER A 1 353 ? 5.324 -27.062 1.298 1 79.44 353 SER A N 1
ATOM 2723 C CA . SER A 1 353 ? 6.691 -26.875 1.775 1 79.44 353 SER A CA 1
ATOM 2724 C C . SER A 1 353 ? 7.375 -25.719 1.055 1 79.44 353 SER A C 1
ATOM 2726 O O . SER A 1 353 ? 8.477 -25.328 1.423 1 79.44 353 SER A O 1
ATOM 2728 N N . ILE A 1 354 ? 6.703 -25.141 0.092 1 87.5 354 ILE A N 1
ATOM 2729 C CA . ILE A 1 354 ? 7.391 -24.141 -0.699 1 87.5 354 ILE A CA 1
ATOM 2730 C C . ILE A 1 354 ? 6.855 -22.75 -0.343 1 87.5 354 ILE A C 1
ATOM 2732 O O . ILE A 1 354 ? 6.527 -21.953 -1.229 1 87.5 354 ILE A O 1
ATOM 2736 N N . GLY A 1 355 ? 6.777 -22.469 0.951 1 89.12 355 GLY A N 1
ATOM 2737 C CA . GLY A 1 355 ? 6.387 -21.156 1.414 1 89.12 355 GLY A CA 1
ATOM 2738 C C . GLY A 1 355 ? 4.922 -20.844 1.179 1 89.12 355 GLY A C 1
ATOM 2739 O O . GLY A 1 355 ? 4.047 -21.609 1.584 1 89.12 355 GLY A O 1
ATOM 2740 N N . LEU A 1 356 ? 4.66 -19.812 0.413 1 93.62 356 LEU A N 1
ATOM 2741 C CA . LEU A 1 356 ? 3.301 -19.344 0.159 1 93.62 356 LEU A CA 1
ATOM 2742 C C . LEU A 1 356 ? 2.57 -20.297 -0.784 1 93.62 356 LEU A C 1
ATOM 2744 O O . LEU A 1 356 ? 1.339 -20.266 -0.862 1 93.62 356 LEU A O 1
ATOM 2748 N N . ARG A 1 357 ? 3.285 -21.109 -1.452 1 94.88 357 ARG A N 1
ATOM 2749 C CA . ARG A 1 357 ? 2.715 -22.031 -2.428 1 94.88 357 ARG A CA 1
ATOM 2750 C C . ARG A 1 357 ? 2.814 -23.469 -1.942 1 94.88 357 ARG A C 1
ATOM 2752 O O . ARG A 1 357 ? 3.471 -23.75 -0.937 1 94.88 357 ARG A O 1
ATOM 2759 N N . SER A 1 358 ? 2.109 -24.297 -2.586 1 95.56 358 SER A N 1
ATOM 2760 C CA . SER A 1 358 ? 2.107 -25.734 -2.355 1 95.56 358 SER A CA 1
ATOM 2761 C C . SER A 1 358 ? 2.242 -26.5 -3.666 1 95.56 358 SER A C 1
ATOM 2763 O O . SER A 1 358 ? 1.987 -25.953 -4.742 1 95.56 358 SER A O 1
ATOM 2765 N N . ILE A 1 359 ? 2.768 -27.672 -3.525 1 96.38 359 ILE A N 1
ATOM 2766 C CA . ILE A 1 359 ? 2.703 -28.656 -4.605 1 96.38 359 ILE A CA 1
ATOM 2767 C C . ILE A 1 359 ? 1.51 -29.578 -4.387 1 96.38 359 ILE A C 1
ATOM 2769 O O . ILE A 1 359 ? 1.388 -30.203 -3.334 1 96.38 359 ILE A O 1
ATOM 2773 N N . ILE A 1 360 ? 0.634 -29.594 -5.32 1 97.88 360 ILE A N 1
ATOM 2774 C CA . ILE A 1 360 ? -0.521 -30.484 -5.25 1 97.88 360 ILE A CA 1
ATOM 2775 C C . ILE A 1 360 ? -0.407 -31.562 -6.324 1 97.88 360 ILE A C 1
ATOM 2777 O O . ILE A 1 360 ? -0.374 -31.25 -7.52 1 97.88 360 ILE A O 1
ATOM 2781 N N . GLU A 1 361 ? -0.306 -32.781 -5.941 1 98 361 GLU A N 1
ATOM 2782 C CA . GLU A 1 361 ? -0.412 -33.906 -6.859 1 98 361 GLU A CA 1
ATOM 2783 C C . GLU A 1 361 ? -1.861 -34.375 -7.008 1 98 361 GLU A C 1
ATOM 2785 O O . GLU A 1 361 ? -2.531 -34.656 -6.016 1 98 361 GLU A O 1
ATOM 2790 N N . VAL A 1 362 ? -2.291 -34.344 -8.164 1 98.56 362 VAL A N 1
ATOM 2791 C CA . VAL A 1 362 ? -3.672 -34.719 -8.438 1 98.56 362 VAL A CA 1
ATOM 2792 C C . VAL A 1 362 ? -3.697 -35.969 -9.312 1 98.56 362 VAL A C 1
ATOM 2794 O O . VAL A 1 362 ? -3.037 -36.031 -10.352 1 98.56 362 VAL A O 1
ATOM 2797 N N . TYR A 1 363 ? -4.508 -36.969 -8.93 1 97.94 363 TYR A N 1
ATOM 2798 C CA . TYR A 1 363 ? -4.477 -38.25 -9.586 1 97.94 363 TYR A CA 1
ATOM 2799 C C . TYR A 1 363 ? -5.793 -38.531 -10.297 1 97.94 363 TYR A C 1
ATOM 2801 O O . TYR A 1 363 ? -6.871 -38.281 -9.758 1 97.94 363 TYR A O 1
ATOM 2809 N N . PRO A 1 364 ? -5.68 -39.062 -11.492 1 96.31 364 PRO A N 1
ATOM 2810 C CA . PRO A 1 364 ? -6.898 -39.344 -12.258 1 96.31 364 PRO A CA 1
ATOM 2811 C C . PRO A 1 364 ? -7.691 -40.531 -11.695 1 96.31 364 PRO A C 1
ATOM 2813 O O . PRO A 1 364 ? -7.133 -41.375 -11 1 96.31 364 PRO A O 1
ATOM 2816 N N . MET B 1 1 ? 37.5 -24.188 -13.227 1 20.44 1 MET B N 1
ATOM 2817 C CA . MET B 1 1 ? 36.281 -24.906 -13.508 1 20.44 1 MET B CA 1
ATOM 2818 C C . MET B 1 1 ? 35.406 -25.047 -12.25 1 20.44 1 MET B C 1
ATOM 2820 O O . MET B 1 1 ? 35.469 -26.078 -11.57 1 20.44 1 MET B O 1
ATOM 2824 N N . THR B 1 2 ? 35.469 -24.062 -11.352 1 24.55 2 THR B N 1
ATOM 2825 C CA . THR B 1 2 ? 35 -24.047 -9.977 1 24.55 2 THR B CA 1
ATOM 2826 C C . THR B 1 2 ? 33.5 -24.312 -9.945 1 24.55 2 THR B C 1
ATOM 2828 O O . THR B 1 2 ? 32.719 -23.578 -10.57 1 24.55 2 THR B O 1
ATOM 2831 N N . THR B 1 3 ? 33.188 -25.578 -9.883 1 28.58 3 THR B N 1
ATOM 2832 C CA . THR B 1 3 ? 31.844 -26.141 -9.742 1 28.58 3 THR B CA 1
ATOM 2833 C C . THR B 1 3 ? 30.984 -25.297 -8.789 1 28.58 3 THR B C 1
ATOM 2835 O O . THR B 1 3 ? 31.359 -25.109 -7.633 1 28.58 3 THR B O 1
ATOM 2838 N N . LEU B 1 4 ? 30.438 -24.25 -9.352 1 31.94 4 LEU B N 1
ATOM 2839 C CA . LEU B 1 4 ? 29.547 -23.422 -8.531 1 31.94 4 LEU B CA 1
ATOM 2840 C C . LEU B 1 4 ? 28.781 -24.281 -7.531 1 31.94 4 LEU B C 1
ATOM 2842 O O . LEU B 1 4 ? 28 -25.156 -7.918 1 31.94 4 LEU B O 1
ATOM 2846 N N . ALA B 1 5 ? 29.438 -24.547 -6.52 1 39.66 5 ALA B N 1
ATOM 2847 C CA . ALA B 1 5 ? 28.969 -25.312 -5.355 1 39.66 5 ALA B CA 1
ATOM 2848 C C . ALA B 1 5 ? 27.516 -25 -5.051 1 39.66 5 ALA B C 1
ATOM 2850 O O . ALA B 1 5 ? 27.156 -23.859 -4.77 1 39.66 5 ALA B O 1
ATOM 2851 N N . SER B 1 6 ? 26.5 -25.625 -5.789 1 43.84 6 SER B N 1
ATOM 2852 C CA . SER B 1 6 ? 25.109 -25.594 -5.371 1 43.84 6 SER B CA 1
ATOM 2853 C C . SER B 1 6 ? 24.984 -25.547 -3.852 1 43.84 6 SER B C 1
ATOM 2855 O O . SER B 1 6 ? 25.422 -26.469 -3.158 1 43.84 6 SER B O 1
ATOM 2857 N N . ILE B 1 7 ? 25.141 -24.531 -3.254 1 46.91 7 ILE B N 1
ATOM 2858 C CA . ILE B 1 7 ? 25.109 -24.406 -1.8 1 46.91 7 ILE B CA 1
ATOM 2859 C C . ILE B 1 7 ? 23.875 -25.094 -1.243 1 46.91 7 ILE B C 1
ATOM 2861 O O . ILE B 1 7 ? 22.75 -24.719 -1.588 1 46.91 7 ILE B O 1
ATOM 2865 N N . ASN B 1 8 ? 23.922 -26.344 -0.873 1 58.19 8 ASN B N 1
ATOM 2866 C CA . ASN B 1 8 ? 22.922 -27.125 -0.156 1 58.19 8 ASN B CA 1
ATOM 2867 C C . ASN B 1 8 ? 22.375 -26.359 1.042 1 58.19 8 ASN B C 1
ATOM 2869 O O . ASN B 1 8 ? 23.078 -26.156 2.033 1 58.19 8 ASN B O 1
ATOM 2873 N N . LEU B 1 9 ? 21.344 -25.625 0.779 1 68.75 9 LEU B N 1
ATOM 2874 C CA . LEU B 1 9 ? 20.719 -24.906 1.883 1 68.75 9 LEU B CA 1
ATOM 2875 C C . LEU B 1 9 ? 20.125 -25.875 2.898 1 68.75 9 LEU B C 1
ATOM 2877 O O . LEU B 1 9 ? 19.625 -26.938 2.527 1 68.75 9 LEU B O 1
ATOM 2881 N N . THR B 1 10 ? 20.453 -25.672 4.137 1 78.62 10 THR B N 1
ATOM 2882 C CA . THR B 1 10 ? 19.766 -26.406 5.199 1 78.62 10 THR B CA 1
ATOM 2883 C C . THR B 1 10 ? 18.266 -26.094 5.191 1 78.62 10 THR B C 1
ATOM 2885 O O . THR B 1 10 ? 17.844 -25.125 4.566 1 78.62 10 THR B O 1
ATOM 2888 N N . ASP B 1 11 ? 17.5 -26.922 5.754 1 78.75 11 ASP B N 1
ATOM 2889 C CA . ASP B 1 11 ? 16.062 -26.734 5.875 1 78.75 11 ASP B CA 1
ATOM 2890 C C . ASP B 1 11 ? 15.742 -25.391 6.504 1 78.75 11 ASP B C 1
ATOM 2892 O O . ASP B 1 11 ? 14.805 -24.703 6.074 1 78.75 11 ASP B O 1
ATOM 2896 N N . GLY B 1 12 ? 16.562 -25.062 7.488 1 80.81 12 GLY B N 1
ATOM 2897 C CA . GLY B 1 12 ? 16.359 -23.781 8.156 1 80.81 12 GLY B CA 1
ATOM 2898 C C . GLY B 1 12 ? 16.609 -22.594 7.254 1 80.81 12 GLY B C 1
ATOM 2899 O O . GLY B 1 12 ? 15.859 -21.609 7.285 1 80.81 12 GLY B O 1
ATOM 2900 N N . GLU B 1 13 ? 17.609 -22.734 6.406 1 85.12 13 GLU B N 1
ATOM 2901 C CA . GLU B 1 13 ? 17.938 -21.656 5.488 1 85.12 13 GLU B CA 1
ATOM 2902 C C . GLU B 1 13 ? 16.875 -21.484 4.418 1 85.12 13 GLU B C 1
ATOM 2904 O O . GLU B 1 13 ? 16.547 -20.359 4.035 1 85.12 13 GLU B O 1
ATOM 2909 N N . VAL B 1 14 ? 16.375 -22.641 4.016 1 87.5 14 VAL B N 1
ATOM 2910 C CA . VAL B 1 14 ? 15.312 -22.594 3.014 1 87.5 14 VAL B CA 1
ATOM 2911 C C . VAL B 1 14 ? 14.078 -21.906 3.602 1 87.5 14 VAL B C 1
ATOM 2913 O O . VAL B 1 14 ? 13.453 -21.062 2.945 1 87.5 14 VAL B O 1
ATOM 2916 N N . GLN B 1 15 ? 13.805 -22.203 4.824 1 87.94 15 GLN B N 1
ATOM 2917 C CA . GLN B 1 15 ? 12.656 -21.609 5.496 1 87.94 15 GLN B CA 1
ATOM 2918 C C . GLN B 1 15 ? 12.836 -20.094 5.641 1 87.94 15 GLN B C 1
ATOM 2920 O O . GLN B 1 15 ? 11.875 -19.328 5.488 1 87.94 15 GLN B O 1
ATOM 2925 N N . ASP B 1 16 ? 14.047 -19.719 5.922 1 89.38 16 ASP B N 1
ATOM 2926 C CA . ASP B 1 16 ? 14.344 -18.297 6.062 1 89.38 16 ASP B CA 1
ATOM 2927 C C . ASP B 1 16 ? 14.125 -17.562 4.742 1 89.38 16 ASP B C 1
ATOM 2929 O O . ASP B 1 16 ? 13.594 -16.453 4.73 1 89.38 16 ASP B O 1
ATOM 2933 N N . ILE B 1 17 ? 14.547 -18.188 3.691 1 90.5 17 ILE B N 1
ATOM 2934 C CA . ILE B 1 17 ? 14.414 -17.594 2.367 1 90.5 17 ILE B CA 1
ATOM 2935 C C . ILE B 1 17 ? 12.938 -17.484 1.999 1 90.5 17 ILE B C 1
ATOM 2937 O O . ILE B 1 17 ? 12.5 -16.469 1.445 1 90.5 17 ILE B O 1
ATOM 2941 N N . LEU B 1 18 ? 12.18 -18.484 2.354 1 91.38 18 LEU B N 1
ATOM 2942 C CA . LEU B 1 18 ? 10.758 -18.5 2.053 1 91.38 18 LEU B CA 1
ATOM 2943 C C . LEU B 1 18 ? 10.016 -17.438 2.869 1 91.38 18 LEU B C 1
ATOM 2945 O O . LEU B 1 18 ? 9.102 -16.797 2.365 1 91.38 18 LEU B O 1
ATOM 2949 N N . GLU B 1 19 ? 10.445 -17.281 4.074 1 92 19 GLU B N 1
ATOM 2950 C CA . GLU B 1 19 ? 9.859 -16.25 4.91 1 92 19 GLU B CA 1
ATOM 2951 C C . GLU B 1 19 ? 10.188 -14.852 4.383 1 92 19 GLU B C 1
ATOM 2953 O O . GLU B 1 19 ? 9.336 -13.961 4.387 1 92 19 GLU B O 1
ATOM 2958 N N . ALA B 1 20 ? 11.43 -14.664 3.945 1 93.62 20 ALA B N 1
ATOM 2959 C CA . ALA B 1 20 ? 11.852 -13.398 3.355 1 93.62 20 ALA B CA 1
ATOM 2960 C C . ALA B 1 20 ? 11.031 -13.07 2.109 1 93.62 20 ALA B C 1
ATOM 2962 O O . ALA B 1 20 ? 10.641 -11.922 1.896 1 93.62 20 ALA B O 1
ATOM 2963 N N . GLN B 1 21 ? 10.773 -14.07 1.308 1 93.56 21 GLN B N 1
ATOM 2964 C CA . GLN B 1 21 ? 9.977 -13.883 0.103 1 93.56 21 GLN B CA 1
ATOM 2965 C C . GLN B 1 21 ? 8.547 -13.477 0.45 1 93.56 21 GLN B C 1
ATOM 2967 O O . GLN B 1 21 ? 7.957 -12.617 -0.216 1 93.56 21 GLN B O 1
ATOM 2972 N N . ALA B 1 22 ? 7.98 -14.125 1.506 1 94.81 22 ALA B N 1
ATOM 2973 C CA . ALA B 1 22 ? 6.629 -13.789 1.943 1 94.81 22 ALA B CA 1
ATOM 2974 C C . ALA B 1 22 ? 6.547 -12.32 2.371 1 94.81 22 ALA B C 1
ATOM 2976 O O . ALA B 1 22 ? 5.594 -11.625 2.023 1 94.81 22 ALA B O 1
ATOM 2977 N N . VAL B 1 23 ? 7.531 -11.852 3.08 1 95.75 23 VAL B N 1
ATOM 2978 C CA . VAL B 1 23 ? 7.586 -10.469 3.541 1 95.75 23 VAL B CA 1
ATOM 2979 C C . VAL B 1 23 ? 7.715 -9.531 2.342 1 95.75 23 VAL B C 1
ATOM 2981 O O . VAL B 1 23 ? 7.031 -8.508 2.27 1 95.75 23 VAL B O 1
ATOM 2984 N N . LEU B 1 24 ? 8.586 -9.898 1.403 1 97.06 24 LEU B N 1
ATOM 2985 C CA . LEU B 1 24 ? 8.797 -9.094 0.206 1 97.06 24 LEU B CA 1
ATOM 2986 C C . LEU B 1 24 ? 7.504 -8.938 -0.585 1 97.06 24 LEU B C 1
ATOM 2988 O O . LEU B 1 24 ? 7.137 -7.832 -0.978 1 97.06 24 LEU B O 1
ATOM 2992 N N . TRP B 1 25 ? 6.812 -10.062 -0.782 1 97.44 25 TRP B N 1
ATOM 2993 C CA . TRP B 1 25 ? 5.57 -10.031 -1.546 1 97.44 25 TRP B CA 1
ATOM 2994 C C . TRP B 1 25 ? 4.484 -9.273 -0.793 1 97.44 25 TRP B C 1
ATOM 2996 O O . TRP B 1 25 ? 3.668 -8.578 -1.402 1 97.44 25 TRP B O 1
ATOM 3006 N N . ASN B 1 26 ? 4.48 -9.406 0.535 1 97.38 26 ASN B N 1
ATOM 3007 C CA . ASN B 1 26 ? 3.529 -8.664 1.355 1 97.38 26 ASN B CA 1
ATOM 3008 C C . ASN B 1 26 ? 3.678 -7.16 1.168 1 97.38 26 ASN B C 1
ATOM 3010 O O . ASN B 1 26 ? 2.689 -6.457 0.941 1 97.38 26 ASN B O 1
ATOM 3014 N N . HIS B 1 27 ? 4.891 -6.691 1.194 1 97.12 27 HIS B N 1
ATOM 3015 C CA . HIS B 1 27 ? 5.156 -5.27 1.033 1 97.12 27 HIS B CA 1
ATOM 3016 C C . HIS B 1 27 ? 4.883 -4.812 -0.397 1 97.12 27 HIS B C 1
ATOM 3018 O O . HIS B 1 27 ? 4.414 -3.693 -0.618 1 97.12 27 HIS B O 1
ATOM 3024 N N . SER B 1 28 ? 5.18 -5.68 -1.357 1 98.12 28 SER B N 1
ATOM 3025 C CA . SER B 1 28 ? 4.91 -5.352 -2.752 1 98.12 28 SER B CA 1
ATOM 3026 C C . SER B 1 28 ? 3.418 -5.129 -2.988 1 98.12 28 SER B C 1
ATOM 3028 O O . SER B 1 28 ? 3.023 -4.168 -3.648 1 98.12 28 SER B O 1
ATOM 3030 N N . LEU B 1 29 ? 2.617 -5.957 -2.387 1 98.38 29 LEU B N 1
ATOM 3031 C CA . LEU B 1 29 ? 1.186 -5.922 -2.662 1 98.38 29 LEU B CA 1
ATOM 3032 C C . LEU B 1 29 ? 0.455 -5.074 -1.623 1 98.38 29 LEU B C 1
ATOM 3034 O O . LEU B 1 29 ? -0.778 -5.059 -1.586 1 98.38 29 LEU B O 1
ATOM 3038 N N . SER B 1 30 ? 1.183 -4.309 -0.806 1 97.12 30 SER B N 1
ATOM 3039 C CA . SER B 1 30 ? 0.583 -3.537 0.278 1 97.12 30 SER B CA 1
ATOM 3040 C C . SER B 1 30 ? -0.328 -2.439 -0.263 1 97.12 30 SER B C 1
ATOM 3042 O O . SER B 1 30 ? -1.211 -1.954 0.447 1 97.12 30 SER B O 1
ATOM 3044 N N . TYR B 1 31 ? -0.116 -2.006 -1.539 1 98.12 31 TYR B N 1
ATOM 3045 C CA . TYR B 1 31 ? -0.987 -0.992 -2.125 1 98.12 31 TYR B CA 1
ATOM 3046 C C . TYR B 1 31 ? -2.432 -1.474 -2.168 1 98.12 31 TYR B C 1
ATOM 3048 O O . TYR B 1 31 ? -3.363 -0.67 -2.08 1 98.12 31 TYR B O 1
ATOM 3056 N N . ILE B 1 32 ? -2.662 -2.766 -2.221 1 98.62 32 ILE B N 1
ATOM 3057 C CA . ILE B 1 32 ? -4.008 -3.33 -2.264 1 98.62 32 ILE B CA 1
ATOM 3058 C C . ILE B 1 32 ? -4.711 -3.092 -0.929 1 98.62 32 ILE B C 1
ATOM 3060 O O . ILE B 1 32 ? -5.922 -2.863 -0.89 1 98.62 32 ILE B O 1
ATOM 3064 N N . LYS B 1 33 ? -3.943 -3.096 0.208 1 98.12 33 LYS B N 1
ATOM 3065 C CA . LYS B 1 33 ? -4.52 -2.812 1.52 1 98.12 33 LYS B CA 1
ATOM 3066 C C . LYS B 1 33 ? -5.133 -1.417 1.561 1 98.12 33 LYS B C 1
ATOM 3068 O O . LYS B 1 33 ? -6.262 -1.243 2.027 1 98.12 33 LYS B O 1
ATOM 3073 N N . SER B 1 34 ? -4.387 -0.441 1.023 1 98.5 34 SER B N 1
ATOM 3074 C CA . SER B 1 34 ? -4.891 0.928 0.962 1 98.5 34 SER B CA 1
ATOM 3075 C C . SER B 1 34 ? -6.16 1.014 0.125 1 98.5 34 SER B C 1
ATOM 3077 O O . SER B 1 34 ? -7.133 1.66 0.525 1 98.5 34 SER B O 1
ATOM 3079 N N . MET B 1 35 ? -6.145 0.323 -0.987 1 98.62 35 MET B N 1
ATOM 3080 C CA . MET B 1 35 ? -7.25 0.465 -1.931 1 98.62 35 MET B CA 1
ATOM 3081 C C . MET B 1 35 ? -8.469 -0.314 -1.458 1 98.62 35 MET B C 1
ATOM 3083 O O . MET B 1 35 ? -9.609 0.079 -1.73 1 98.62 35 MET B O 1
ATOM 3087 N N . CYS B 1 36 ? -8.227 -1.425 -0.732 1 98.69 36 CYS B N 1
ATOM 3088 C CA . CYS B 1 36 ? -9.344 -2.117 -0.096 1 98.69 36 CYS B CA 1
ATOM 3089 C C . CYS B 1 36 ? -9.992 -1.241 0.971 1 98.69 36 CYS B C 1
ATOM 3091 O O . CYS B 1 36 ? -11.211 -1.243 1.123 1 98.69 36 CYS B O 1
ATOM 3093 N N . LEU B 1 37 ? -9.156 -0.52 1.711 1 98.56 37 LEU B N 1
ATOM 3094 C CA . LEU B 1 37 ? -9.68 0.423 2.695 1 98.56 37 LEU B CA 1
ATOM 3095 C C . LEU B 1 37 ? -10.555 1.481 2.025 1 98.56 37 LEU B C 1
ATOM 3097 O O . LEU B 1 37 ? -11.641 1.79 2.51 1 98.56 37 LEU B O 1
ATOM 3101 N N . LYS B 1 38 ? -10.062 2.037 0.941 1 98.5 38 LYS B N 1
ATOM 3102 C CA . LYS B 1 38 ? -10.852 2.99 0.162 1 98.5 38 LYS B CA 1
ATOM 3103 C C . LYS B 1 38 ? -12.18 2.381 -0.273 1 98.5 38 LYS B C 1
ATOM 3105 O O . LYS B 1 38 ? -13.227 3.02 -0.159 1 98.5 38 LYS B O 1
ATOM 3110 N N . CYS B 1 39 ? -12.148 1.167 -0.713 1 98.56 39 CYS B N 1
ATOM 3111 C CA . CYS B 1 39 ? -13.328 0.472 -1.227 1 98.56 39 CYS B CA 1
ATOM 3112 C C . CYS B 1 39 ? -14.367 0.283 -0.132 1 98.56 39 CYS B C 1
ATOM 3114 O O . CYS B 1 39 ? -15.555 0.541 -0.348 1 98.56 39 CYS B O 1
ATOM 3116 N N . VAL B 1 40 ? -13.977 -0.151 1.07 1 98.31 40 VAL B N 1
ATOM 3117 C CA . VAL B 1 40 ? -14.938 -0.421 2.131 1 98.31 40 VAL B CA 1
ATOM 3118 C C . VAL B 1 40 ? -15.594 0.884 2.58 1 98.31 40 VAL B C 1
ATOM 3120 O O . VAL B 1 40 ? -16.766 0.897 2.975 1 98.31 40 VAL B O 1
ATOM 3123 N N . ILE B 1 41 ? -14.828 1.986 2.539 1 97.69 41 ILE B N 1
ATOM 3124 C CA . ILE B 1 41 ? -15.383 3.293 2.883 1 97.69 41 ILE B CA 1
ATOM 3125 C C . ILE B 1 41 ? -16.406 3.711 1.833 1 97.69 41 ILE B C 1
ATOM 3127 O O . ILE B 1 41 ? -17.516 4.117 2.172 1 97.69 41 ILE B O 1
ATOM 3131 N N . GLU B 1 42 ? -16.047 3.568 0.559 1 97.81 42 GLU B N 1
ATOM 3132 C CA . GLU B 1 42 ? -16.922 3.969 -0.536 1 97.81 42 GLU B CA 1
ATOM 3133 C C . GLU B 1 42 ? -18.203 3.125 -0.559 1 97.81 42 GLU B C 1
ATOM 3135 O O . GLU B 1 42 ? -19.266 3.615 -0.928 1 97.81 42 GLU B O 1
ATOM 3140 N N . LEU B 1 43 ? -18.094 1.89 -0.156 1 97.94 43 LEU B N 1
ATOM 3141 C CA . LEU B 1 43 ? -19.25 1 -0.113 1 97.94 43 LEU B CA 1
ATOM 3142 C C . LEU B 1 43 ? -20.047 1.213 1.166 1 97.94 43 LEU B C 1
ATOM 3144 O O . LEU B 1 43 ? -21.125 0.645 1.327 1 97.94 43 LEU B O 1
ATOM 3148 N N . ARG B 1 44 ? -19.469 1.945 2.156 1 96.88 44 ARG B N 1
ATOM 3149 C CA . ARG B 1 44 ? -20.109 2.281 3.424 1 96.88 44 ARG B CA 1
ATOM 3150 C C . ARG B 1 44 ? -20.25 1.049 4.312 1 96.88 44 ARG B C 1
ATOM 3152 O O . ARG B 1 44 ? -21.25 0.895 5.02 1 96.88 44 ARG B O 1
ATOM 3159 N N . ILE B 1 45 ? -19.312 0.198 4.246 1 98 45 ILE B N 1
ATOM 3160 C CA . ILE B 1 45 ? -19.328 -1.053 4.996 1 98 45 ILE B CA 1
ATOM 3161 C C . ILE B 1 45 ? -19.266 -0.758 6.496 1 98 45 ILE B C 1
ATOM 3163 O O . ILE B 1 45 ? -19.984 -1.369 7.285 1 98 45 ILE B O 1
ATOM 3167 N N . PRO B 1 46 ? -18.375 0.211 6.992 1 96.94 46 PRO B N 1
ATOM 3168 C CA . PRO B 1 46 ? -18.375 0.512 8.43 1 96.94 46 PRO B CA 1
ATOM 3169 C C . PRO B 1 46 ? -19.75 0.915 8.945 1 96.94 46 PRO B C 1
ATOM 3171 O O . PRO B 1 46 ? -20.172 0.457 10.008 1 96.94 46 PRO B O 1
ATOM 3174 N N . ASP B 1 47 ? -20.453 1.704 8.188 1 95.69 47 ASP B N 1
ATOM 3175 C CA . ASP B 1 47 ? -21.797 2.121 8.578 1 95.69 47 ASP B CA 1
ATOM 3176 C C . ASP B 1 47 ? -22.766 0.934 8.594 1 95.69 47 ASP B C 1
ATOM 3178 O O . ASP B 1 47 ? -23.625 0.836 9.469 1 95.69 47 ASP B O 1
ATOM 3182 N N . ALA B 1 48 ? -22.672 0.105 7.562 1 96.75 48 ALA B N 1
ATOM 3183 C CA . ALA B 1 48 ? -23.516 -1.083 7.488 1 96.75 48 ALA B CA 1
ATOM 3184 C C . ALA B 1 48 ? -23.312 -1.973 8.711 1 96.75 48 ALA B C 1
ATOM 3186 O O . ALA B 1 48 ? -24.297 -2.461 9.289 1 96.75 48 ALA B O 1
ATOM 3187 N N . ILE B 1 49 ? -22.062 -2.205 9.102 1 96.81 49 ILE B N 1
ATOM 3188 C CA . ILE B 1 49 ? -21.766 -3.033 10.266 1 96.81 49 ILE B CA 1
ATOM 3189 C C . ILE B 1 49 ? -22.328 -2.381 11.523 1 96.81 49 ILE B C 1
ATOM 3191 O O . ILE B 1 49 ? -22.953 -3.051 12.352 1 96.81 49 ILE B O 1
ATOM 3195 N N . HIS B 1 50 ? -22.109 -1.084 11.68 1 94.06 50 HIS B N 1
ATOM 3196 C CA . HIS B 1 50 ? -22.625 -0.357 12.844 1 94.06 50 HIS B CA 1
ATOM 3197 C C . HIS B 1 50 ? -24.141 -0.493 12.961 1 94.06 50 HIS B C 1
ATOM 3199 O O . HIS B 1 50 ? -24.656 -0.672 14.062 1 94.06 50 HIS B O 1
ATOM 3205 N N . SER B 1 51 ? -24.812 -0.402 11.875 1 93.06 51 SER B N 1
ATOM 3206 C CA . SER B 1 51 ? -26.266 -0.418 11.852 1 93.06 51 SER B CA 1
ATOM 3207 C C . SER B 1 51 ? -26.812 -1.771 12.297 1 93.06 51 SER B C 1
ATOM 3209 O O . SER B 1 51 ? -27.938 -1.858 12.797 1 93.06 51 SER B O 1
ATOM 3211 N N . GLN B 1 52 ? -26.062 -2.812 12.102 1 91.56 52 GLN B N 1
ATOM 3212 C CA . GLN B 1 52 ? -26.5 -4.148 12.492 1 91.56 52 GLN B CA 1
ATOM 3213 C C . GLN B 1 52 ? -26.5 -4.312 14.008 1 91.56 52 GLN B C 1
ATOM 3215 O O . GLN B 1 52 ? -27.266 -5.109 14.555 1 91.56 52 GLN B O 1
ATOM 3220 N N . GLY B 1 53 ? -25.594 -3.607 14.75 1 89.62 53 GLY B N 1
ATOM 3221 C CA . GLY B 1 53 ? -25.5 -3.688 16.203 1 89.62 53 GLY B CA 1
ATOM 3222 C C . GLY B 1 53 ? -24.812 -4.953 16.688 1 89.62 53 GLY B C 1
ATOM 3223 O O . GLY B 1 53 ? -24.609 -5.137 17.891 1 89.62 53 GLY B O 1
ATOM 3224 N N . MET B 1 54 ? -24.594 -5.867 15.867 1 91.94 54 MET B N 1
ATOM 3225 C CA . MET B 1 54 ? -23.859 -7.109 16.109 1 91.94 54 MET B CA 1
ATOM 3226 C C . MET B 1 54 ? -22.922 -7.406 14.945 1 91.94 54 MET B C 1
ATOM 3228 O O . MET B 1 54 ? -23 -6.773 13.891 1 91.94 54 MET B O 1
ATOM 3232 N N . PRO B 1 55 ? -21.953 -8.297 15.172 1 96.62 55 PRO B N 1
ATOM 3233 C CA . PRO B 1 55 ? -21.094 -8.648 14.047 1 96.62 55 PRO B CA 1
ATOM 3234 C C . PRO B 1 55 ? -21.875 -9.047 12.797 1 96.62 55 PRO B C 1
ATOM 3236 O O . PRO B 1 55 ? -22.828 -9.82 12.883 1 96.62 55 PRO B O 1
ATOM 3239 N N . ALA B 1 56 ? -21.547 -8.5 11.711 1 97.62 56 ALA B N 1
ATOM 3240 C CA . ALA B 1 56 ? -22.266 -8.688 10.453 1 97.62 56 ALA B CA 1
ATOM 3241 C C . ALA B 1 56 ? -21.641 -9.805 9.625 1 97.62 56 ALA B C 1
ATOM 3243 O O . ALA B 1 56 ? -20.422 -9.852 9.461 1 97.62 56 ALA B O 1
ATOM 3244 N N . THR B 1 57 ? -22.469 -10.688 9.109 1 97.5 57 THR B N 1
ATOM 3245 C CA . THR B 1 57 ? -22 -11.695 8.156 1 97.5 57 THR B CA 1
ATOM 3246 C C . THR B 1 57 ? -21.875 -11.094 6.762 1 97.5 57 THR B C 1
ATOM 3248 O O . THR B 1 57 ? -22.328 -9.977 6.508 1 97.5 57 THR B O 1
ATOM 3251 N N . ILE B 1 58 ? -21.234 -11.867 5.875 1 97.69 58 ILE B N 1
ATOM 3252 C CA . ILE B 1 58 ? -21.109 -11.422 4.492 1 97.69 58 ILE B CA 1
ATOM 3253 C C . ILE B 1 58 ? -22.484 -11.273 3.867 1 97.69 58 ILE B C 1
ATOM 3255 O O . ILE B 1 58 ? -22.75 -10.305 3.154 1 97.69 58 ILE B O 1
ATOM 3259 N N . SER B 1 59 ? -23.344 -12.219 4.145 1 97 59 SER B N 1
ATOM 3260 C CA . SER B 1 59 ? -24.703 -12.172 3.623 1 97 59 SER B CA 1
ATOM 3261 C C . SER B 1 59 ? -25.438 -10.922 4.102 1 97 59 SER B C 1
ATOM 3263 O O . SER B 1 59 ? -26.188 -10.297 3.342 1 97 59 SER B O 1
ATOM 3265 N N . ASP B 1 60 ? -25.25 -10.531 5.391 1 97 60 ASP B N 1
ATOM 3266 C CA . ASP B 1 60 ? -25.844 -9.305 5.93 1 97 60 ASP B CA 1
ATOM 3267 C C . ASP B 1 60 ? -25.375 -8.086 5.145 1 97 60 ASP B C 1
ATOM 3269 O O . ASP B 1 60 ? -26.172 -7.227 4.781 1 97 60 ASP B O 1
ATOM 3273 N N . LEU B 1 61 ? -24.109 -8.023 4.887 1 97.94 61 LEU B N 1
ATOM 3274 C CA . LEU B 1 61 ? -23.516 -6.875 4.215 1 97.94 61 LEU B CA 1
ATOM 3275 C C . LEU B 1 61 ? -23.984 -6.785 2.77 1 97.94 61 LEU B C 1
ATOM 3277 O O . LEU B 1 61 ? -24.312 -5.699 2.291 1 97.94 61 LEU B O 1
ATOM 3281 N N . LEU B 1 62 ? -24.047 -7.941 2.061 1 97.62 62 LEU B N 1
ATOM 3282 C CA . LEU B 1 62 ? -24.5 -7.965 0.678 1 97.62 62 LEU B CA 1
ATOM 3283 C C . LEU B 1 62 ? -25.938 -7.426 0.576 1 97.62 62 LEU B C 1
ATOM 3285 O O . LEU B 1 62 ? -26.219 -6.594 -0.283 1 97.62 62 LEU B O 1
ATOM 3289 N N . SER B 1 63 ? -26.734 -7.895 1.45 1 97.06 63 SER B N 1
ATOM 3290 C CA . SER B 1 63 ? -28.141 -7.508 1.442 1 97.06 63 SER B CA 1
ATOM 3291 C C . SER B 1 63 ? -28.312 -6.031 1.787 1 97.06 63 SER B C 1
ATOM 3293 O O . SER B 1 63 ? -29.016 -5.301 1.081 1 97.06 63 SER B O 1
ATOM 3295 N N . PHE B 1 64 ? -27.656 -5.555 2.848 1 96.38 64 PHE B N 1
ATOM 3296 C CA . PHE B 1 64 ? -27.797 -4.188 3.332 1 96.38 64 PHE B CA 1
ATOM 3297 C C . PHE B 1 64 ? -27.297 -3.191 2.299 1 96.38 64 PHE B C 1
ATOM 3299 O O . PHE B 1 64 ? -27.859 -2.105 2.143 1 96.38 64 PHE B O 1
ATOM 3306 N N . LEU B 1 65 ? -26.25 -3.564 1.567 1 97.12 65 LEU B N 1
ATOM 3307 C CA . LEU B 1 65 ? -25.562 -2.627 0.683 1 97.12 65 LEU B CA 1
ATOM 3308 C C . LEU B 1 65 ? -25.984 -2.848 -0.768 1 97.12 65 LEU B C 1
ATOM 3310 O O . LEU B 1 65 ? -25.484 -2.168 -1.67 1 97.12 65 LEU B O 1
ATOM 3314 N N . SER B 1 66 ? -26.828 -3.814 -1.027 1 96.81 66 SER B N 1
ATOM 3315 C CA . SER B 1 66 ? -27.281 -4.168 -2.365 1 96.81 66 SER B CA 1
ATOM 3316 C C . SER B 1 66 ? -26.109 -4.535 -3.273 1 96.81 66 SER B C 1
ATOM 3318 O O . SER B 1 66 ? -26.031 -4.07 -4.414 1 96.81 66 SER B O 1
ATOM 3320 N N . ILE B 1 67 ? -25.125 -5.191 -2.693 1 97.25 67 ILE B N 1
ATOM 3321 C CA . ILE B 1 67 ? -24.047 -5.777 -3.469 1 97.25 67 ILE B CA 1
ATOM 3322 C C . ILE B 1 67 ? -24.484 -7.141 -4.012 1 97.25 67 ILE B C 1
ATOM 3324 O O . ILE B 1 67 ? -25.047 -7.953 -3.281 1 97.25 67 ILE B O 1
ATOM 3328 N N . PRO B 1 68 ? -24.266 -7.371 -5.297 1 97.06 68 PRO B N 1
ATOM 3329 C CA . PRO B 1 68 ? -24.719 -8.633 -5.891 1 97.06 68 PRO B CA 1
ATOM 3330 C C . PRO B 1 68 ? -24.125 -9.859 -5.188 1 97.06 68 PRO B C 1
ATOM 3332 O O . PRO B 1 68 ? -22.953 -9.844 -4.801 1 97.06 68 PRO B O 1
ATOM 3335 N N . GLU B 1 69 ? -24.844 -10.922 -5.109 1 96.12 69 GLU B N 1
ATOM 3336 C CA . GLU B 1 69 ? -24.453 -12.156 -4.449 1 96.12 69 GLU B CA 1
ATOM 3337 C C . GLU B 1 69 ? -23.234 -12.773 -5.125 1 96.12 69 GLU B C 1
ATOM 3339 O O . GLU B 1 69 ? -22.438 -13.477 -4.48 1 96.12 69 GLU B O 1
ATOM 3344 N N . THR B 1 70 ? -23.078 -12.5 -6.395 1 94.38 70 THR B N 1
ATOM 3345 C CA . THR B 1 70 ? -21.969 -13.055 -7.16 1 94.38 70 THR B CA 1
ATOM 3346 C C . THR B 1 70 ? -20.625 -12.523 -6.629 1 94.38 70 THR B C 1
ATOM 3348 O O . THR B 1 70 ? -19.578 -13.07 -6.941 1 94.38 70 THR B O 1
ATOM 3351 N N . LYS B 1 71 ? -20.672 -11.445 -5.801 1 96.19 71 LYS B N 1
ATOM 3352 C CA . LYS B 1 71 ? -19.469 -10.836 -5.258 1 96.19 71 LYS B CA 1
ATOM 3353 C C . LYS B 1 71 ? -19.172 -11.359 -3.854 1 96.19 71 LYS B C 1
ATOM 3355 O O . LYS B 1 71 ? -18.188 -10.945 -3.227 1 96.19 71 LYS B O 1
ATOM 3360 N N . SER B 1 72 ? -19.984 -12.273 -3.361 1 96.38 72 SER B N 1
ATOM 3361 C CA . SER B 1 72 ? -19.938 -12.719 -1.975 1 96.38 72 SER B CA 1
ATOM 3362 C C . SER B 1 72 ? -18.547 -13.195 -1.581 1 96.38 72 SER B C 1
ATOM 3364 O O . SER B 1 72 ? -18 -12.758 -0.566 1 96.38 72 SER B O 1
ATOM 3366 N N . ARG B 1 73 ? -17.938 -14.031 -2.371 1 95.19 73 ARG B N 1
ATOM 3367 C CA . ARG B 1 73 ? -16.641 -14.609 -2.061 1 95.19 73 ARG B CA 1
ATOM 3368 C C . ARG B 1 73 ? -15.555 -13.523 -2.029 1 95.19 73 ARG B C 1
ATOM 3370 O O . ARG B 1 73 ? -14.695 -13.523 -1.146 1 95.19 73 ARG B O 1
ATOM 3377 N N . HIS B 1 74 ? -15.594 -12.625 -2.973 1 95.81 74 HIS B N 1
ATOM 3378 C CA . HIS B 1 74 ? -14.602 -11.562 -3.062 1 95.81 74 HIS B CA 1
ATOM 3379 C C . HIS B 1 74 ? -14.727 -10.586 -1.897 1 95.81 74 HIS B C 1
ATOM 3381 O O . HIS B 1 74 ? -13.719 -10.125 -1.354 1 95.81 74 HIS B O 1
ATOM 3387 N N . LEU B 1 75 ? -15.984 -10.258 -1.538 1 97.81 75 LEU B N 1
ATOM 3388 C CA . LEU B 1 75 ? -16.188 -9.406 -0.374 1 97.81 75 LEU B CA 1
ATOM 3389 C C . LEU B 1 75 ? -15.641 -10.062 0.887 1 97.81 75 LEU B C 1
ATOM 3391 O O . LEU B 1 75 ? -15.031 -9.398 1.724 1 97.81 75 LEU B O 1
ATOM 3395 N N . ARG B 1 76 ? -15.859 -11.352 1.041 1 97.69 76 ARG B N 1
ATOM 3396 C CA . ARG B 1 76 ? -15.359 -12.094 2.197 1 97.69 76 ARG B CA 1
ATOM 3397 C C . ARG B 1 76 ? -13.844 -11.984 2.309 1 97.69 76 ARG B C 1
ATOM 3399 O O . ARG B 1 76 ? -13.312 -11.742 3.395 1 97.69 76 ARG B O 1
ATOM 3406 N N . ILE B 1 77 ? -13.141 -12.18 1.188 1 97.94 77 ILE B N 1
ATOM 3407 C CA . ILE B 1 77 ? -11.68 -12.148 1.182 1 97.94 77 ILE B CA 1
ATOM 3408 C C . ILE B 1 77 ? -11.188 -10.75 1.562 1 97.94 77 ILE B C 1
ATOM 3410 O O . ILE B 1 77 ? -10.234 -10.609 2.326 1 97.94 77 ILE B O 1
ATOM 3414 N N . MET B 1 78 ? -11.828 -9.703 1.018 1 98.38 78 MET B N 1
ATOM 3415 C CA . MET B 1 78 ? -11.461 -8.328 1.348 1 98.38 78 MET B CA 1
ATOM 3416 C C . MET B 1 78 ? -11.648 -8.055 2.836 1 98.38 78 MET B C 1
ATOM 3418 O O . MET B 1 78 ? -10.781 -7.477 3.482 1 98.38 78 MET B O 1
ATOM 3422 N N . MET B 1 79 ? -12.805 -8.516 3.385 1 98.5 79 MET B N 1
ATOM 3423 C CA . MET B 1 79 ? -13.086 -8.312 4.805 1 98.5 79 MET B CA 1
ATOM 3424 C C . MET B 1 79 ? -12.102 -9.086 5.668 1 98.5 79 MET B C 1
ATOM 3426 O O . MET B 1 79 ? -11.664 -8.602 6.711 1 98.5 79 MET B O 1
ATOM 3430 N N . ARG B 1 80 ? -11.727 -10.289 5.246 1 97.19 80 ARG B N 1
ATOM 3431 C CA . ARG B 1 80 ? -10.742 -11.086 5.969 1 97.19 80 ARG B CA 1
ATOM 3432 C C . ARG B 1 80 ? -9.391 -10.383 6 1 97.19 80 ARG B C 1
ATOM 3434 O O . ARG B 1 80 ? -8.734 -10.336 7.043 1 97.19 80 ARG B O 1
ATOM 3441 N N . LEU B 1 81 ? -8.945 -9.898 4.863 1 97.94 81 LEU B N 1
ATOM 3442 C CA . LEU B 1 81 ? -7.672 -9.18 4.797 1 97.94 81 LEU B CA 1
ATOM 3443 C C . LEU B 1 81 ? -7.664 -8 5.762 1 97.94 81 LEU B C 1
ATOM 3445 O O . LEU B 1 81 ? -6.73 -7.84 6.547 1 97.94 81 LEU B O 1
ATOM 3449 N N . LEU B 1 82 ? -8.75 -7.168 5.711 1 98.38 82 LEU B N 1
ATOM 3450 C CA . LEU B 1 82 ? -8.812 -5.949 6.512 1 98.38 82 LEU B CA 1
ATOM 3451 C C . LEU B 1 82 ? -8.961 -6.285 7.992 1 98.38 82 LEU B C 1
ATOM 3453 O O . LEU B 1 82 ? -8.578 -5.492 8.859 1 98.38 82 LEU B O 1
ATOM 3457 N N . SER B 1 83 ? -9.5 -7.473 8.32 1 97.62 83 SER B N 1
ATOM 3458 C CA . SER B 1 83 ? -9.523 -7.941 9.703 1 97.62 83 SER B CA 1
ATOM 3459 C C . SER B 1 83 ? -8.141 -8.406 10.148 1 97.62 83 SER B C 1
ATOM 3461 O O . SER B 1 83 ? -7.742 -8.164 11.289 1 97.62 83 SER B O 1
ATOM 3463 N N . CYS B 1 84 ? -7.414 -9.078 9.234 1 95.12 84 CYS B N 1
ATOM 3464 C CA . CYS B 1 84 ? -6.07 -9.555 9.539 1 95.12 84 CYS B CA 1
ATOM 3465 C C . CYS B 1 84 ? -5.152 -8.391 9.898 1 95.12 84 CYS B C 1
ATOM 3467 O O . CYS B 1 84 ? -4.262 -8.539 10.742 1 95.12 84 CYS B O 1
ATOM 3469 N N . VAL B 1 85 ? -5.434 -7.215 9.328 1 94.94 85 VAL B N 1
ATOM 3470 C CA . VAL B 1 85 ? -4.523 -6.098 9.562 1 94.94 85 VAL B CA 1
ATOM 3471 C C . VAL B 1 85 ? -5.117 -5.156 10.609 1 94.94 85 VAL B C 1
ATOM 3473 O O . VAL B 1 85 ? -4.641 -4.031 10.781 1 94.94 85 VAL B O 1
ATOM 3476 N N . GLY B 1 86 ? -6.25 -5.527 11.195 1 95.69 86 GLY B N 1
ATOM 3477 C CA . GLY B 1 86 ? -6.734 -4.852 12.391 1 95.69 86 GLY B CA 1
ATOM 3478 C C . GLY B 1 86 ? -7.738 -3.754 12.094 1 95.69 86 GLY B C 1
ATOM 3479 O O . GLY B 1 86 ? -8.102 -2.98 12.977 1 95.69 86 GLY B O 1
ATOM 3480 N N . ILE B 1 87 ? -8.227 -3.619 10.852 1 97.88 87 ILE B N 1
ATOM 3481 C CA . ILE B 1 87 ? -9.211 -2.602 10.5 1 97.88 87 ILE B CA 1
ATOM 3482 C C . ILE B 1 87 ? -10.586 -3.023 11.008 1 97.88 87 ILE B C 1
ATOM 3484 O O . ILE B 1 87 ? -11.359 -2.193 11.492 1 97.88 87 ILE B O 1
ATOM 3488 N N . PHE B 1 88 ? -10.898 -4.297 10.844 1 98.31 88 PHE B N 1
ATOM 3489 C CA . PHE B 1 88 ? -12.102 -4.891 11.398 1 98.31 88 PHE B CA 1
ATOM 3490 C C . PHE B 1 88 ? -11.758 -6.039 12.344 1 98.31 88 PHE B C 1
ATOM 3492 O O . PHE B 1 88 ? -10.594 -6.422 12.461 1 98.31 88 PHE B O 1
ATOM 3499 N N . LYS B 1 89 ? -12.711 -6.508 13.055 1 97.94 89 LYS B N 1
ATOM 3500 C CA . LYS B 1 89 ? -12.602 -7.719 13.867 1 97.94 89 LYS B CA 1
ATOM 3501 C C . LYS B 1 89 ? -13.391 -8.867 13.25 1 97.94 89 LYS B C 1
ATOM 3503 O O . LYS B 1 89 ? -14.492 -8.672 12.742 1 97.94 89 LYS B O 1
ATOM 3508 N N . SER B 1 90 ? -12.758 -9.977 13.227 1 96.81 90 SER B N 1
ATOM 3509 C CA . SER B 1 90 ? -13.43 -11.164 12.695 1 96.81 90 SER B CA 1
ATOM 3510 C C . SER B 1 90 ? -13.914 -12.07 13.82 1 96.81 90 SER B C 1
ATOM 3512 O O . SER B 1 90 ? -13.242 -12.211 14.844 1 96.81 90 SER B O 1
ATOM 3514 N N . HIS B 1 91 ? -15.07 -12.617 13.594 1 96.12 91 HIS B N 1
ATOM 3515 C CA . HIS B 1 91 ? -15.719 -13.555 14.508 1 96.12 91 HIS B CA 1
ATOM 3516 C C . HIS B 1 91 ? -16.234 -14.781 13.758 1 96.12 91 HIS B C 1
ATOM 3518 O O . HIS B 1 91 ? -16.359 -14.758 12.531 1 96.12 91 HIS B O 1
ATOM 3524 N N . ILE B 1 92 ? -16.391 -15.812 14.508 1 94.75 92 ILE B N 1
ATOM 3525 C CA . ILE B 1 92 ? -17.109 -16.984 13.992 1 94.75 92 ILE B CA 1
ATOM 3526 C C . ILE B 1 92 ? -18.438 -17.141 14.719 1 94.75 92 ILE B C 1
ATOM 3528 O O . ILE B 1 92 ? -18.484 -17.234 15.953 1 94.75 92 ILE B O 1
ATOM 3532 N N . THR B 1 93 ? -19.453 -17.125 14.008 1 92.5 93 THR B N 1
ATOM 3533 C CA . THR B 1 93 ? -20.781 -17.281 14.594 1 92.5 93 THR B CA 1
ATOM 3534 C C . THR B 1 93 ? -20.969 -18.703 15.125 1 92.5 93 THR B C 1
ATOM 3536 O O . THR B 1 93 ? -20.203 -19.594 14.797 1 92.5 93 THR B O 1
ATOM 3539 N N . PRO B 1 94 ? -22.016 -18.844 15.906 1 91.12 94 PRO B N 1
ATOM 3540 C CA . PRO B 1 94 ? -22.297 -20.188 16.406 1 91.12 94 PRO B CA 1
ATOM 3541 C C . PRO B 1 94 ? -22.547 -21.188 15.281 1 91.12 94 PRO B C 1
ATOM 3543 O O . PRO B 1 94 ? -22.281 -22.391 15.445 1 91.12 94 PRO B O 1
ATOM 3546 N N . SER B 1 95 ? -23 -20.766 14.133 1 91.62 95 SER B N 1
ATOM 3547 C CA . SER B 1 95 ? -23.266 -21.641 12.992 1 91.62 95 SER B CA 1
ATOM 3548 C C . SER B 1 95 ? -22 -21.875 12.172 1 91.62 95 SER B C 1
ATOM 3550 O O . SER B 1 95 ? -22.031 -22.562 11.156 1 91.62 95 SER B O 1
ATOM 3552 N N . GLY B 1 96 ? -20.891 -21.219 12.57 1 91.62 96 GLY B N 1
ATOM 3553 C CA . GLY B 1 96 ? -19.609 -21.453 11.914 1 91.62 96 GLY B CA 1
ATOM 3554 C C . GLY B 1 96 ? -19.328 -20.469 10.789 1 91.62 96 GLY B C 1
ATOM 3555 O O . GLY B 1 96 ? -18.359 -20.609 10.047 1 91.62 96 GLY B O 1
ATOM 3556 N N . GLU B 1 97 ? -20.141 -19.5 10.734 1 92.19 97 GLU B N 1
ATOM 3557 C CA . GLU B 1 97 ? -19.984 -18.5 9.688 1 92.19 97 GLU B CA 1
ATOM 3558 C C . GLU B 1 97 ? -19.078 -17.359 10.148 1 92.19 97 GLU B C 1
ATOM 3560 O O . GLU B 1 97 ? -19.125 -16.969 11.32 1 92.19 97 GLU B O 1
ATOM 3565 N N . GLU B 1 98 ? -18.344 -16.875 9.25 1 95.31 98 GLU B N 1
ATOM 3566 C CA . GLU B 1 98 ? -17.516 -15.719 9.57 1 95.31 98 GLU B CA 1
ATOM 3567 C C . GLU B 1 98 ? -18.344 -14.438 9.617 1 95.31 98 GLU B C 1
ATOM 3569 O O . GLU B 1 98 ? -19.234 -14.234 8.789 1 95.31 98 GLU B O 1
ATOM 3574 N N . ALA B 1 99 ? -18.141 -13.617 10.594 1 98.06 99 ALA B N 1
ATOM 3575 C CA . ALA B 1 99 ? -18.797 -12.32 10.758 1 98.06 99 ALA B CA 1
ATOM 3576 C C . ALA B 1 99 ? -17.781 -11.25 11.164 1 98.06 99 ALA B C 1
ATOM 3578 O O . ALA B 1 99 ? -16.672 -11.562 11.602 1 98.06 99 ALA B O 1
ATOM 3579 N N . PHE B 1 100 ? -18.188 -10.016 10.977 1 98.5 100 PHE B N 1
ATOM 3580 C CA . PHE B 1 100 ? -17.219 -8.93 11.156 1 98.5 100 PHE B CA 1
ATOM 3581 C C . PHE B 1 100 ? -17.828 -7.809 11.992 1 98.5 100 PHE B C 1
ATOM 3583 O O . PHE B 1 100 ? -19.016 -7.477 11.836 1 98.5 100 PHE B O 1
ATOM 3590 N N . SER B 1 101 ? -17.062 -7.246 12.875 1 98.25 101 SER B N 1
ATOM 3591 C CA . SER B 1 101 ? -17.469 -6.094 13.672 1 98.25 101 SER B CA 1
ATOM 3592 C C . SER B 1 101 ? -16.453 -4.961 13.562 1 98.25 101 SER B C 1
ATOM 3594 O O . SER B 1 101 ? -15.391 -5.129 12.953 1 98.25 101 SER B O 1
ATOM 3596 N N . LEU B 1 102 ? -16.828 -3.842 14.117 1 96.44 102 LEU B N 1
ATOM 3597 C CA . LEU B 1 102 ? -15.945 -2.676 14.062 1 96.44 102 LEU B CA 1
ATOM 3598 C C . LEU B 1 102 ? -14.797 -2.816 15.062 1 96.44 102 LEU B C 1
ATOM 3600 O O . LEU B 1 102 ? -14.984 -3.346 16.156 1 96.44 102 LEU B O 1
ATOM 3604 N N . SER B 1 103 ? -13.617 -2.504 14.711 1 96.44 103 SER B N 1
ATOM 3605 C CA . SER B 1 103 ? -12.484 -2.273 15.602 1 96.44 103 SER B CA 1
ATOM 3606 C C . SER B 1 103 ? -12.398 -0.81 16.016 1 96.44 103 SER B C 1
ATOM 3608 O O . SER B 1 103 ? -13.148 0.03 15.516 1 96.44 103 SER B O 1
ATOM 3610 N N . PRO B 1 104 ? -11.508 -0.459 16.953 1 93.81 104 PRO B N 1
ATOM 3611 C CA . PRO B 1 104 ? -11.297 0.96 17.25 1 93.81 104 PRO B CA 1
ATOM 3612 C C . PRO B 1 104 ? -10.914 1.773 16.016 1 93.81 104 PRO B C 1
ATOM 3614 O O . PRO B 1 104 ? -11.273 2.949 15.906 1 93.81 104 PRO B O 1
ATOM 3617 N N . VAL B 1 105 ? -10.281 1.129 15.039 1 96.12 105 VAL B N 1
ATOM 3618 C CA . VAL B 1 105 ? -9.836 1.808 13.82 1 96.12 105 VAL B CA 1
ATOM 3619 C C . VAL B 1 105 ? -11.031 2.084 12.914 1 96.12 105 VAL B C 1
ATOM 3621 O O . VAL B 1 105 ? -11.25 3.223 12.5 1 96.12 105 VAL B O 1
ATOM 3624 N N . SER B 1 106 ? -11.844 1.077 12.656 1 96.44 106 SER B N 1
ATOM 3625 C CA . SER B 1 106 ? -12.961 1.247 11.727 1 96.44 106 SER B CA 1
ATOM 3626 C C . SER B 1 106 ? -14.094 2.041 12.367 1 96.44 106 SER B C 1
ATOM 3628 O O . SER B 1 106 ? -14.977 2.541 11.664 1 96.44 106 SER B O 1
ATOM 3630 N N . GLN B 1 107 ? -14.109 2.189 13.664 1 93.75 107 GLN B N 1
ATOM 3631 C CA . GLN B 1 107 ? -15.07 3.072 14.32 1 93.75 107 GLN B CA 1
ATOM 3632 C C . GLN B 1 107 ? -14.875 4.52 13.875 1 93.75 107 GLN B C 1
ATOM 3634 O O . GLN B 1 107 ? -15.844 5.281 13.797 1 93.75 107 GLN B O 1
ATOM 3639 N N . LEU B 1 108 ? -13.664 4.859 13.531 1 93.81 108 LEU B N 1
ATOM 3640 C CA . LEU B 1 108 ? -13.352 6.215 13.086 1 93.81 108 LEU B CA 1
ATOM 3641 C C . LEU B 1 108 ? -13.961 6.48 11.711 1 93.81 108 LEU B C 1
ATOM 3643 O O . LEU B 1 108 ? -14.016 7.629 11.266 1 93.81 108 LEU B O 1
ATOM 3647 N N . LEU B 1 109 ? -14.461 5.414 11.031 1 95.62 109 LEU B N 1
ATOM 3648 C CA . LEU B 1 109 ? -14.938 5.531 9.656 1 95.62 109 LEU B CA 1
ATOM 3649 C C . LEU B 1 109 ? -16.469 5.531 9.609 1 95.62 109 LEU B C 1
ATOM 3651 O O . LEU B 1 109 ? -17.062 5.574 8.531 1 95.62 109 LEU B O 1
ATOM 3655 N N . THR B 1 110 ? -17.109 5.457 10.711 1 92.81 110 THR B N 1
ATOM 3656 C CA . THR B 1 110 ? -18.578 5.453 10.758 1 92.81 110 THR B CA 1
ATOM 3657 C C . THR B 1 110 ? -19.125 6.879 10.812 1 92.81 110 THR B C 1
ATOM 3659 O O . THR B 1 110 ? -18.5 7.762 11.406 1 92.81 110 THR B O 1
ATOM 3662 N N . THR B 1 111 ? -20.188 7.098 10.094 1 83.44 111 THR B N 1
ATOM 3663 C CA . THR B 1 111 ? -20.844 8.398 10.109 1 83.44 111 THR B CA 1
ATOM 3664 C C . THR B 1 111 ? -21.844 8.5 11.258 1 83.44 111 THR B C 1
ATOM 3666 O O . THR B 1 111 ? -22.359 9.578 11.555 1 83.44 111 THR B O 1
ATOM 3669 N N . ALA B 1 112 ? -22.219 7.43 11.789 1 67.75 112 ALA B N 1
ATOM 3670 C CA . ALA B 1 112 ? -23.312 7.359 12.766 1 67.75 112 ALA B CA 1
ATOM 3671 C C . ALA B 1 112 ? -22.844 7.844 14.133 1 67.75 112 ALA B C 1
ATOM 3673 O O . ALA B 1 112 ? -23.672 8.117 15.008 1 67.75 112 ALA B O 1
ATOM 3674 N N . PHE B 1 113 ? -21.641 7.742 14.406 1 56.91 113 PHE B N 1
ATOM 3675 C CA . PHE B 1 113 ? -21.281 8.062 15.781 1 56.91 113 PHE B CA 1
ATOM 3676 C C . PHE B 1 113 ? -21.438 9.555 16.047 1 56.91 113 PHE B C 1
ATOM 3678 O O . PHE B 1 113 ? -20.812 10.375 15.367 1 56.91 113 PHE B O 1
ATOM 3685 N N . PRO B 1 114 ? -22.5 9.867 16.75 1 53.84 114 PRO B N 1
ATOM 3686 C CA . PRO B 1 114 ? -22.656 11.281 17.125 1 53.84 114 PRO B CA 1
ATOM 3687 C C . PRO B 1 114 ? -21.406 11.859 17.781 1 53.84 114 PRO B C 1
ATOM 3689 O O . PRO B 1 114 ? -20.797 11.211 18.641 1 53.84 114 PRO B O 1
ATOM 3692 N N . GLY B 1 115 ? -20.859 12.898 17.375 1 53.38 115 GLY B N 1
ATOM 3693 C CA . GLY B 1 115 ? -19.797 13.633 18.031 1 53.38 115 GLY B CA 1
ATOM 3694 C C . GLY B 1 115 ? -18.406 13.242 17.547 1 53.38 115 GLY B C 1
ATOM 3695 O O . GLY B 1 115 ? -17.422 13.922 17.859 1 53.38 115 GLY B O 1
ATOM 3696 N N . SER B 1 116 ? -18.359 11.961 17.031 1 58.88 116 SER B N 1
ATOM 3697 C CA . SER B 1 116 ? -17.016 11.656 16.578 1 58.88 116 SER B CA 1
ATOM 3698 C C . SER B 1 116 ? -16.875 11.828 15.062 1 58.88 116 SER B C 1
ATOM 3700 O O . SER B 1 116 ? -17.719 11.344 14.305 1 58.88 116 SER B O 1
ATOM 3702 N N . PRO B 1 117 ? -16.016 12.656 14.805 1 72.31 117 PRO B N 1
ATOM 3703 C CA . PRO B 1 117 ? -15.883 12.992 13.383 1 72.31 117 PRO B CA 1
ATOM 3704 C C . PRO B 1 117 ? -15.477 11.797 12.531 1 72.31 117 PRO B C 1
ATOM 3706 O O . PRO B 1 117 ? -14.625 11 12.938 1 72.31 117 PRO B O 1
ATOM 3709 N N . CYS B 1 118 ? -16.266 11.531 11.578 1 89.88 118 CYS B N 1
ATOM 3710 C CA . CYS B 1 118 ? -15.961 10.523 10.57 1 89.88 118 CYS B CA 1
ATOM 3711 C C . CYS B 1 118 ? -14.719 10.906 9.773 1 89.88 118 CYS B C 1
ATOM 3713 O O . CYS B 1 118 ? -14.648 12.008 9.227 1 89.88 118 CYS B O 1
ATOM 3715 N N . SER B 1 119 ? -13.727 10.016 9.758 1 94.44 119 SER B N 1
ATOM 3716 C CA . SER B 1 119 ? -12.453 10.281 9.102 1 94.44 119 SER B CA 1
ATOM 3717 C C . SER B 1 119 ? -12.492 9.875 7.637 1 94.44 119 SER B C 1
ATOM 3719 O O . SER B 1 119 ? -11.516 10.062 6.906 1 94.44 119 SER B O 1
ATOM 3721 N N . SER B 1 120 ? -13.609 9.359 7.109 1 96.12 120 SER B N 1
ATOM 3722 C CA . SER B 1 120 ? -13.727 8.773 5.777 1 96.12 120 SER B CA 1
ATOM 3723 C C . SER B 1 120 ? -13.336 9.773 4.699 1 96.12 120 SER B C 1
ATOM 3725 O O . SER B 1 120 ? -12.594 9.438 3.773 1 96.12 120 SER B O 1
ATOM 3727 N N . PRO B 1 121 ? -13.797 11.07 4.824 1 95.56 121 PRO B N 1
ATOM 3728 C CA . PRO B 1 121 ? -13.438 12 3.752 1 95.56 121 PRO B CA 1
ATOM 3729 C C . PRO B 1 121 ? -11.93 12.195 3.621 1 95.56 121 PRO B C 1
ATOM 3731 O O . PRO B 1 121 ? -11.414 12.359 2.512 1 95.56 121 PRO B O 1
ATOM 3734 N N . PHE B 1 122 ? -11.219 12.211 4.758 1 97 122 PHE B N 1
ATOM 3735 C CA . PHE B 1 122 ? -9.773 12.383 4.727 1 97 122 PHE B CA 1
ATOM 3736 C C . PHE B 1 122 ? -9.102 11.219 4.004 1 97 122 PHE B C 1
ATOM 3738 O O . PHE B 1 122 ? -8.211 11.422 3.184 1 97 122 PHE B O 1
ATOM 3745 N N . ILE B 1 123 ? -9.547 10.008 4.305 1 98 123 ILE B N 1
ATOM 3746 C CA . ILE B 1 123 ? -8.984 8.805 3.699 1 98 123 ILE B CA 1
ATOM 3747 C C . ILE B 1 123 ? -9.281 8.789 2.201 1 98 123 ILE B C 1
ATOM 3749 O O . ILE B 1 123 ? -8.414 8.461 1.39 1 98 123 ILE B O 1
ATOM 3753 N N . LEU B 1 124 ? -10.516 9.164 1.817 1 97.81 124 LEU B N 1
ATOM 3754 C CA . LEU B 1 124 ? -10.891 9.203 0.408 1 97.81 124 LEU B CA 1
ATOM 3755 C C . LEU B 1 124 ? -10.047 10.219 -0.349 1 97.81 124 LEU B C 1
ATOM 3757 O O . LEU B 1 124 ? -9.672 9.992 -1.5 1 97.81 124 LEU B O 1
ATOM 3761 N N . PHE B 1 125 ? -9.742 11.312 0.305 1 97.88 125 PHE B N 1
ATOM 3762 C CA . PHE B 1 125 ? -8.867 12.32 -0.285 1 97.88 125 PHE B CA 1
ATOM 3763 C C . PHE B 1 125 ? -7.473 11.758 -0.509 1 97.88 125 PHE B C 1
ATOM 3765 O O . PHE B 1 125 ? -6.934 11.844 -1.615 1 97.88 125 PHE B O 1
ATOM 3772 N N . LEU B 1 126 ? -6.875 11.102 0.517 1 98 126 LEU B N 1
ATOM 3773 C CA . LEU B 1 126 ? -5.52 10.57 0.46 1 98 126 LEU B CA 1
ATOM 3774 C C . LEU B 1 126 ? -5.383 9.531 -0.648 1 98 126 LEU B C 1
ATOM 3776 O O . LEU B 1 126 ? -4.312 9.383 -1.241 1 98 126 LEU B O 1
ATOM 3780 N N . LEU B 1 127 ? -6.5 8.828 -0.934 1 98.38 127 LEU B N 1
ATOM 3781 C CA . LEU B 1 127 ? -6.406 7.676 -1.818 1 98.38 127 LEU B CA 1
ATOM 3782 C C . LEU B 1 127 ? -7.023 7.977 -3.178 1 98.38 127 LEU B C 1
ATOM 3784 O O . LEU B 1 127 ? -7.266 7.066 -3.973 1 98.38 127 LEU B O 1
ATOM 3788 N N . ASP B 1 128 ? -7.344 9.297 -3.398 1 98.19 128 ASP B N 1
ATOM 3789 C CA . ASP B 1 128 ? -7.762 9.703 -4.734 1 98.19 128 ASP B CA 1
ATOM 3790 C C . ASP B 1 128 ? -6.652 9.469 -5.758 1 98.19 128 ASP B C 1
ATOM 3792 O O . ASP B 1 128 ? -5.469 9.617 -5.441 1 98.19 128 ASP B O 1
ATOM 3796 N N . HIS B 1 129 ? -7.055 9.117 -6.996 1 97.31 129 HIS B N 1
ATOM 3797 C CA . HIS B 1 129 ? -6.074 8.742 -8.008 1 97.31 129 HIS B CA 1
ATOM 3798 C C . HIS B 1 129 ? -5.094 9.875 -8.273 1 97.31 129 HIS B C 1
ATOM 3800 O O . HIS B 1 129 ? -3.922 9.633 -8.578 1 97.31 129 HIS B O 1
ATOM 3806 N N . HIS B 1 130 ? -5.496 11.164 -8.148 1 97.69 130 HIS B N 1
ATOM 3807 C CA . HIS B 1 130 ? -4.598 12.297 -8.367 1 97.69 130 HIS B CA 1
ATOM 3808 C C . HIS B 1 130 ? -3.443 12.281 -7.371 1 97.69 130 HIS B C 1
ATOM 3810 O O . HIS B 1 130 ? -2.342 12.742 -7.684 1 97.69 130 HIS B O 1
ATOM 3816 N N . LEU B 1 131 ? -3.699 11.797 -6.137 1 98.25 131 LEU B N 1
ATOM 3817 C CA . LEU B 1 131 ? -2.668 11.797 -5.102 1 98.25 131 LEU B CA 1
ATOM 3818 C C . LEU B 1 131 ? -1.845 10.516 -5.156 1 98.25 131 LEU B C 1
ATOM 3820 O O . LEU B 1 131 ? -0.645 10.531 -4.871 1 98.25 131 LEU B O 1
ATOM 3824 N N . VAL B 1 132 ? -2.438 9.367 -5.566 1 98.44 132 VAL B N 1
ATOM 3825 C CA . VAL B 1 132 ? -1.786 8.062 -5.527 1 98.44 132 VAL B CA 1
ATOM 3826 C C . VAL B 1 132 ? -0.918 7.879 -6.77 1 98.44 132 VAL B C 1
ATOM 3828 O O . VAL B 1 132 ? 0.216 7.402 -6.676 1 98.44 132 VAL B O 1
ATOM 3831 N N . ASP B 1 133 ? -1.34 8.312 -7.961 1 97.69 133 ASP B N 1
ATOM 3832 C CA . ASP B 1 133 ? -0.736 7.977 -9.25 1 97.69 133 ASP B CA 1
ATOM 3833 C C . ASP B 1 133 ? 0.667 8.57 -9.367 1 97.69 133 ASP B C 1
ATOM 3835 O O . ASP B 1 133 ? 1.553 7.961 -9.969 1 97.69 133 ASP B O 1
ATOM 3839 N N . PRO B 1 134 ? 0.947 9.727 -8.742 1 98.38 134 PRO B N 1
ATOM 3840 C CA . PRO B 1 134 ? 2.27 10.344 -8.867 1 98.38 134 PRO B CA 1
ATOM 3841 C C . PRO B 1 134 ? 3.389 9.461 -8.328 1 98.38 134 PRO B C 1
ATOM 3843 O O . PRO B 1 134 ? 4.562 9.695 -8.617 1 98.38 134 PRO B O 1
ATOM 3846 N N . CYS B 1 135 ? 3.037 8.445 -7.52 1 97.62 135 CYS B N 1
ATOM 3847 C CA . CYS B 1 135 ? 4.043 7.559 -6.941 1 97.62 135 CYS B CA 1
ATOM 3848 C C . CYS B 1 135 ? 4.801 6.809 -8.023 1 97.62 135 CYS B C 1
ATOM 3850 O O . CYS B 1 135 ? 5.922 6.348 -7.805 1 97.62 135 CYS B O 1
ATOM 3852 N N . HIS B 1 136 ? 4.227 6.684 -9.242 1 97.56 136 HIS B N 1
ATOM 3853 C CA . HIS B 1 136 ? 4.879 6.008 -10.352 1 97.56 136 HIS B CA 1
ATOM 3854 C C . HIS B 1 136 ? 6.07 6.809 -10.867 1 97.56 136 HIS B C 1
ATOM 3856 O O . HIS B 1 136 ? 6.891 6.293 -11.633 1 97.56 136 HIS B O 1
ATOM 3862 N N . GLN B 1 137 ? 6.258 8.078 -10.391 1 97.94 137 GLN B N 1
ATOM 3863 C CA . GLN B 1 137 ? 7.293 8.969 -10.898 1 97.94 137 GLN B CA 1
ATOM 3864 C C . GLN B 1 137 ? 8.5 8.992 -9.961 1 97.94 137 GLN B C 1
ATOM 3866 O O . GLN B 1 137 ? 9.492 9.68 -10.242 1 97.94 137 GLN B O 1
ATOM 3871 N N . LEU B 1 138 ? 8.5 8.258 -8.875 1 98.06 138 LEU B N 1
ATOM 3872 C CA . LEU B 1 138 ? 9.492 8.406 -7.809 1 98.06 138 LEU B CA 1
ATOM 3873 C C . LEU B 1 138 ? 10.898 8.172 -8.336 1 98.06 138 LEU B C 1
ATOM 3875 O O . LEU B 1 138 ? 11.797 8.992 -8.117 1 98.06 138 LEU B O 1
ATOM 3879 N N . SER B 1 139 ? 11.109 7.062 -9.039 1 97.56 139 SER B N 1
ATOM 3880 C CA . SER B 1 139 ? 12.453 6.734 -9.5 1 97.56 139 SER B CA 1
ATOM 3881 C C . SER B 1 139 ? 12.977 7.793 -10.469 1 97.56 139 SER B C 1
ATOM 3883 O O . SER B 1 139 ? 14.141 8.188 -10.383 1 97.56 139 SER B O 1
ATOM 3885 N N . HIS B 1 140 ? 12.086 8.195 -11.367 1 96.75 140 HIS B N 1
ATOM 3886 C CA . HIS B 1 140 ? 12.461 9.258 -12.289 1 96.75 140 HIS B CA 1
ATOM 3887 C C . HIS B 1 140 ? 12.805 10.539 -11.547 1 96.75 140 HIS B C 1
ATOM 3889 O O . HIS B 1 140 ? 13.789 11.203 -11.867 1 96.75 140 HIS B O 1
ATOM 3895 N N . TRP B 1 141 ? 12.016 10.875 -10.57 1 97.81 141 TRP B N 1
ATOM 3896 C CA . TRP B 1 141 ? 12.195 12.102 -9.797 1 97.81 141 TRP B CA 1
ATOM 3897 C C . TRP B 1 141 ? 13.539 12.094 -9.07 1 97.81 141 TRP B C 1
ATOM 3899 O O . TRP B 1 141 ? 14.227 13.117 -9.016 1 97.81 141 TRP B O 1
ATOM 3909 N N . PHE B 1 142 ? 13.953 10.977 -8.539 1 97.56 142 PHE B N 1
ATOM 3910 C CA . PHE B 1 142 ? 15.203 10.883 -7.789 1 97.56 142 PHE B CA 1
ATOM 3911 C C . PHE B 1 142 ? 16.406 11.062 -8.711 1 97.56 142 PHE B C 1
ATOM 3913 O O . PHE B 1 142 ? 17.516 11.352 -8.25 1 97.56 142 PHE B O 1
ATOM 3920 N N . ARG B 1 143 ? 16.234 10.953 -9.992 1 96 143 ARG B N 1
ATOM 3921 C CA . ARG B 1 143 ? 17.344 11.016 -10.938 1 96 143 ARG B CA 1
ATOM 3922 C C . ARG B 1 143 ? 17.531 12.438 -11.461 1 96 143 ARG B C 1
ATOM 3924 O O . ARG B 1 143 ? 18.562 12.75 -12.078 1 96 143 ARG B O 1
ATOM 3931 N N . ILE B 1 144 ? 16.562 13.258 -11.25 1 93.56 144 ILE B N 1
ATOM 3932 C CA . ILE B 1 144 ? 16.688 14.617 -11.758 1 93.56 144 ILE B CA 1
ATOM 3933 C C . ILE B 1 144 ? 17.125 15.555 -10.633 1 93.56 144 ILE B C 1
ATOM 3935 O O . ILE B 1 144 ? 16.719 15.391 -9.484 1 93.56 144 ILE B O 1
ATOM 3939 N N . SER B 1 145 ? 17.859 16.531 -10.961 1 88.94 145 SER B N 1
ATOM 3940 C CA . SER B 1 145 ? 18.453 17.422 -9.961 1 88.94 145 SER B CA 1
ATOM 3941 C C . SER B 1 145 ? 17.469 18.469 -9.492 1 88.94 145 SER B C 1
ATOM 3943 O O . SER B 1 145 ? 17.594 19 -8.383 1 88.94 145 SER B O 1
ATOM 3945 N N . ASP B 1 146 ? 16.516 18.734 -10.344 1 85.31 146 ASP B N 1
ATOM 3946 C CA . ASP B 1 146 ? 15.531 19.75 -10.031 1 85.31 146 ASP B CA 1
ATOM 3947 C C . ASP B 1 146 ? 14.625 19.312 -8.875 1 85.31 146 ASP B C 1
ATOM 3949 O O . ASP B 1 146 ? 13.945 18.297 -8.969 1 85.31 146 ASP B O 1
ATOM 3953 N N . THR B 1 147 ? 14.648 20.062 -7.762 1 81.31 147 THR B N 1
ATOM 3954 C CA . THR B 1 147 ? 13.797 19.719 -6.629 1 81.31 147 THR B CA 1
ATOM 3955 C C . THR B 1 147 ? 12.57 20.609 -6.582 1 81.31 147 THR B C 1
ATOM 3957 O O . THR B 1 147 ? 11.711 20.453 -5.711 1 81.31 147 THR B O 1
ATOM 3960 N N . SER B 1 148 ? 12.508 21.547 -7.531 1 88.06 148 SER B N 1
ATOM 3961 C CA . SER B 1 148 ? 11.328 22.406 -7.566 1 88.06 148 SER B CA 1
ATOM 3962 C C . SER B 1 148 ? 10.141 21.672 -8.203 1 88.06 148 SER B C 1
ATOM 3964 O O . SER B 1 148 ? 8.992 22.062 -7.988 1 88.06 148 SER B O 1
ATOM 3966 N N . THR B 1 149 ? 10.469 20.703 -8.938 1 94.31 149 THR B N 1
ATOM 3967 C CA . THR B 1 149 ? 9.422 19.875 -9.539 1 94.31 149 THR B CA 1
ATOM 3968 C C . THR B 1 149 ? 9.148 18.656 -8.664 1 94.31 149 THR B C 1
ATOM 3970 O O . THR B 1 149 ? 10.078 18 -8.203 1 94.31 149 THR B O 1
ATOM 3973 N N . THR B 1 150 ? 7.91 18.375 -8.422 1 97.31 150 THR B N 1
ATOM 3974 C CA . THR B 1 150 ? 7.52 17.25 -7.59 1 97.31 150 THR B CA 1
ATOM 3975 C C . THR B 1 150 ? 7.031 16.094 -8.453 1 97.31 150 THR B C 1
ATOM 3977 O O . THR B 1 150 ? 6.691 16.281 -9.625 1 97.31 150 THR B O 1
ATOM 3980 N N . PRO B 1 151 ? 7.008 14.875 -7.914 1 98.19 151 PRO B N 1
ATOM 3981 C CA . PRO B 1 151 ? 6.391 13.758 -8.641 1 98.19 151 PRO B CA 1
ATOM 3982 C C . PRO B 1 151 ? 4.945 14.055 -9.047 1 98.19 151 PRO B C 1
ATOM 3984 O O . PRO B 1 151 ? 4.504 13.625 -10.117 1 98.19 151 PRO B O 1
ATOM 3987 N N . PHE B 1 152 ? 4.215 14.758 -8.242 1 98.5 152 PHE B N 1
ATOM 3988 C CA . PHE B 1 152 ? 2.85 15.156 -8.562 1 98.5 152 PHE B CA 1
ATOM 3989 C C . PHE B 1 152 ? 2.807 15.992 -9.836 1 98.5 152 PHE B C 1
ATOM 3991 O O . PHE B 1 152 ? 2.018 15.711 -10.742 1 98.5 152 PHE B O 1
ATOM 3998 N N . GLU B 1 153 ? 3.678 17 -9.867 1 98 153 GLU B N 1
ATOM 3999 C CA . GLU B 1 153 ? 3.736 17.859 -11.047 1 98 153 GLU B CA 1
ATOM 4000 C C . GLU B 1 153 ? 4.172 17.078 -12.281 1 98 153 GLU B C 1
ATOM 4002 O O . GLU B 1 153 ? 3.693 17.328 -13.383 1 98 153 GLU B O 1
ATOM 4007 N N . MET B 1 154 ? 5.07 16.172 -12.125 1 97.5 154 MET B N 1
ATOM 4008 C CA . MET B 1 154 ? 5.516 15.328 -13.227 1 97.5 154 MET B CA 1
ATOM 4009 C C . MET B 1 154 ? 4.363 14.5 -13.773 1 97.5 154 MET B C 1
ATOM 4011 O O . MET B 1 154 ? 4.266 14.289 -14.984 1 97.5 154 MET B O 1
ATOM 4015 N N . ALA B 1 155 ? 3.514 14.016 -12.898 1 97.62 155 ALA B N 1
ATOM 4016 C CA . ALA B 1 155 ? 2.42 13.125 -13.281 1 97.62 155 ALA B CA 1
ATOM 4017 C C . ALA B 1 155 ? 1.273 13.906 -13.914 1 97.62 155 ALA B C 1
ATOM 4019 O O . ALA B 1 155 ? 0.621 13.422 -14.844 1 97.62 155 ALA B O 1
ATOM 4020 N N . HIS B 1 156 ? 1.035 15.125 -13.453 1 98 156 HIS B N 1
ATOM 4021 C CA . HIS B 1 156 ? -0.209 15.789 -13.828 1 98 156 HIS B CA 1
ATOM 4022 C C . HIS B 1 156 ? 0.063 17.047 -14.633 1 98 156 HIS B C 1
ATOM 4024 O O . HIS B 1 156 ? -0.859 17.641 -15.203 1 98 156 HIS B O 1
ATOM 4030 N N . GLY B 1 157 ? 1.308 17.547 -14.648 1 97.31 157 GLY B N 1
ATOM 4031 C CA . GLY B 1 157 ? 1.683 18.719 -15.406 1 97.31 157 GLY B CA 1
ATOM 4032 C C . GLY B 1 157 ? 1.365 20.016 -14.68 1 97.31 157 GLY B C 1
ATOM 4033 O O . GLY B 1 157 ? 1.51 21.109 -15.25 1 97.31 157 GLY B O 1
ATOM 4034 N N . LYS B 1 158 ? 0.858 19.969 -13.461 1 97.38 158 LYS B N 1
ATOM 4035 C CA . LYS B 1 158 ? 0.54 21.109 -12.609 1 97.38 158 LYS B CA 1
ATOM 4036 C C . LYS B 1 158 ? 0.967 20.859 -11.172 1 97.38 158 LYS B C 1
ATOM 4038 O O . LYS B 1 158 ? 0.969 19.703 -10.711 1 97.38 158 LYS B O 1
ATOM 4043 N N . LYS B 1 159 ? 1.29 21.938 -10.5 1 97.06 159 LYS B N 1
ATOM 4044 C CA . LYS B 1 159 ? 1.58 21.828 -9.07 1 97.06 159 LYS B CA 1
ATOM 4045 C C . LYS B 1 159 ? 0.323 21.469 -8.281 1 97.06 159 LYS B C 1
ATOM 4047 O O . LYS B 1 159 ? -0.795 21.703 -8.742 1 97.06 159 LYS B O 1
ATOM 4052 N N . PHE B 1 160 ? 0.517 20.984 -7.113 1 97.38 160 PHE B N 1
ATOM 4053 C CA . PHE B 1 160 ? -0.553 20.422 -6.297 1 97.38 160 PHE B CA 1
ATOM 4054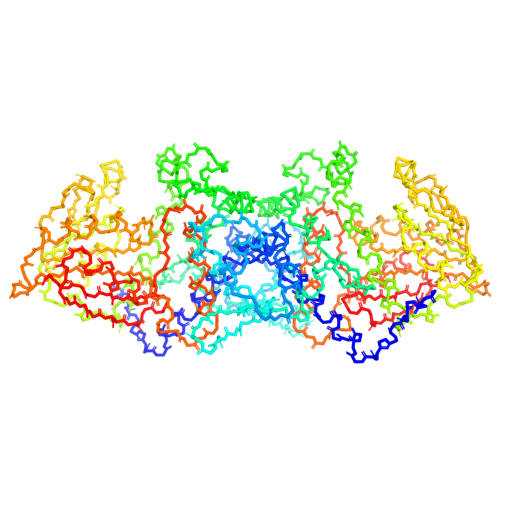 C C . PHE B 1 160 ? -1.647 21.453 -6.055 1 97.38 160 PHE B C 1
ATOM 4056 O O . PHE B 1 160 ? -2.822 21.188 -6.328 1 97.38 160 PHE B O 1
ATOM 4063 N N . TRP B 1 161 ? -1.304 22.625 -5.566 1 94.31 161 TRP B N 1
ATOM 4064 C CA . TRP B 1 161 ? -2.287 23.641 -5.207 1 94.31 161 TRP B CA 1
ATOM 4065 C C . TRP B 1 161 ? -2.932 24.234 -6.453 1 94.31 161 TRP B C 1
ATOM 4067 O O . TRP B 1 161 ? -4.105 24.609 -6.43 1 94.31 161 TRP B O 1
ATOM 4077 N N . ASP B 1 162 ? -2.201 24.328 -7.562 1 94.81 162 ASP B N 1
ATOM 4078 C CA . ASP B 1 162 ? -2.758 24.812 -8.82 1 94.81 162 ASP B CA 1
ATOM 4079 C C . ASP B 1 162 ? -3.826 23.859 -9.352 1 94.81 162 ASP B C 1
ATOM 4081 O O . ASP B 1 162 ? -4.898 24.281 -9.773 1 94.81 162 ASP B O 1
ATOM 4085 N N . LEU B 1 163 ? -3.518 22.578 -9.273 1 96.38 163 LEU B N 1
ATOM 4086 C CA . LEU B 1 163 ? -4.469 21.594 -9.781 1 96.38 163 LEU B CA 1
ATOM 4087 C C . LEU B 1 163 ? -5.715 21.547 -8.906 1 96.38 163 LEU B C 1
ATOM 4089 O O . LEU B 1 163 ? -6.836 21.484 -9.414 1 96.38 163 LEU B O 1
ATOM 4093 N N . THR B 1 164 ? -5.527 21.484 -7.594 1 94 164 THR B N 1
ATOM 4094 C CA . THR B 1 164 ? -6.66 21.438 -6.676 1 94 164 THR B CA 1
ATOM 4095 C C . THR B 1 164 ? -7.543 22.656 -6.84 1 94 164 THR B C 1
ATOM 4097 O O . THR B 1 164 ? -8.766 22.578 -6.73 1 94 164 THR B O 1
ATOM 4100 N N . GLY B 1 165 ? -6.969 23.844 -7.109 1 90.75 165 GLY B N 1
ATOM 4101 C CA . GLY B 1 165 ? -7.738 25.062 -7.363 1 90.75 165 GLY B CA 1
ATOM 4102 C C . GLY B 1 165 ? -8.5 25.016 -8.68 1 90.75 165 GLY B C 1
ATOM 4103 O O . GLY B 1 165 ? -9.578 25.594 -8.789 1 90.75 165 GLY B O 1
ATOM 4104 N N . ALA B 1 166 ? -7.973 24.297 -9.641 1 92.94 166 ALA B N 1
ATOM 4105 C CA . ALA B 1 166 ? -8.531 24.297 -10.992 1 92.94 166 ALA B CA 1
ATOM 4106 C C . ALA B 1 166 ? -9.57 23.188 -11.148 1 92.94 166 ALA B C 1
ATOM 4108 O O . ALA B 1 166 ? -10.414 23.25 -12.047 1 92.94 166 ALA B O 1
ATOM 4109 N N . GLN B 1 167 ? -9.539 22.188 -10.336 1 95 167 GLN B N 1
ATOM 4110 C CA . GLN B 1 167 ? -10.438 21.047 -10.453 1 95 167 GLN B CA 1
ATOM 4111 C C . GLN B 1 167 ? -11.422 21 -9.289 1 95 167 GLN B C 1
ATOM 4113 O O . GLN B 1 167 ? -11.086 20.516 -8.203 1 95 167 GLN B O 1
ATOM 4118 N N . PRO B 1 168 ? -12.625 21.312 -9.492 1 93.31 168 PRO B N 1
ATOM 4119 C CA . PRO B 1 168 ? -13.617 21.453 -8.422 1 93.31 168 PRO B CA 1
ATOM 4120 C C . PRO B 1 168 ? -13.812 20.156 -7.625 1 93.31 168 PRO B C 1
ATOM 4122 O O . PRO B 1 168 ? -13.961 20.203 -6.402 1 93.31 168 PRO B O 1
ATOM 4125 N N . GLU B 1 169 ? -13.852 19.031 -8.32 1 94.75 169 GLU B N 1
ATOM 4126 C CA . GLU B 1 169 ? -14.078 17.766 -7.625 1 94.75 169 GLU B CA 1
ATOM 4127 C C . GLU B 1 169 ? -12.93 17.453 -6.664 1 94.75 169 GLU B C 1
ATOM 4129 O O . GLU B 1 169 ? -13.164 17 -5.539 1 94.75 169 GLU B O 1
ATOM 4134 N N . LEU B 1 170 ? -11.727 17.688 -7.133 1 95.5 170 LEU B N 1
ATOM 4135 C CA . LEU B 1 170 ? -10.562 17.453 -6.289 1 95.5 170 LEU B CA 1
ATOM 4136 C C . LEU B 1 170 ? -10.531 18.453 -5.129 1 95.5 170 LEU B C 1
ATOM 4138 O O . LEU B 1 170 ? -10.18 18.078 -4.004 1 95.5 170 LEU B O 1
ATOM 4142 N N . ASN B 1 171 ? -10.875 19.672 -5.402 1 93.81 171 ASN B N 1
ATOM 4143 C CA . ASN B 1 171 ? -10.953 20.703 -4.367 1 93.81 171 ASN B CA 1
ATOM 4144 C C . ASN B 1 171 ? -11.969 20.344 -3.291 1 93.81 171 ASN B C 1
ATOM 4146 O O . ASN B 1 171 ? -11.727 20.547 -2.102 1 93.81 171 ASN B O 1
ATOM 4150 N N . ASP B 1 172 ? -13.086 19.859 -3.742 1 93.5 172 ASP B N 1
ATOM 4151 C CA . ASP B 1 172 ? -14.125 19.438 -2.805 1 93.5 172 ASP B CA 1
ATOM 4152 C C . ASP B 1 172 ? -13.625 18.312 -1.908 1 93.5 172 ASP B C 1
ATOM 4154 O O . ASP B 1 172 ? -13.883 18.312 -0.701 1 93.5 172 ASP B O 1
ATOM 4158 N N . LEU B 1 173 ? -12.945 17.328 -2.492 1 95 173 LEU B N 1
ATOM 4159 C CA . LEU B 1 173 ? -12.367 16.219 -1.734 1 95 173 LEU B CA 1
ATOM 4160 C C . LEU B 1 173 ? -11.367 16.734 -0.704 1 95 173 LEU B C 1
ATOM 4162 O O . LEU B 1 173 ? -11.367 16.281 0.443 1 95 173 LEU B O 1
ATOM 4166 N N . LEU B 1 174 ? -10.508 17.641 -1.095 1 95 174 LEU B N 1
ATOM 4167 C CA . LEU B 1 174 ? -9.523 18.234 -0.202 1 95 174 LEU B CA 1
ATOM 4168 C C . LEU B 1 174 ? -10.203 18.953 0.967 1 95 174 LEU B C 1
ATOM 4170 O O . LEU B 1 174 ? -9.844 18.719 2.125 1 95 174 LEU B O 1
ATOM 4174 N N . ASN B 1 175 ? -11.195 19.75 0.672 1 91.94 175 ASN B N 1
ATOM 4175 C CA . ASN B 1 175 ? -11.898 20.516 1.694 1 91.94 175 ASN B CA 1
ATOM 4176 C C . ASN B 1 175 ? -12.609 19.609 2.689 1 91.94 175 ASN B C 1
ATOM 4178 O O . ASN B 1 175 ? -12.547 19.828 3.9 1 91.94 175 ASN B O 1
ATOM 4182 N N . LYS B 1 176 ? -13.289 18.609 2.168 1 92.25 176 LYS B N 1
ATOM 4183 C CA . LYS B 1 176 ? -13.977 17.656 3.041 1 92.25 176 LYS B CA 1
ATOM 4184 C C . LYS B 1 176 ? -12.977 16.891 3.9 1 92.25 176 LYS B C 1
ATOM 4186 O O . LYS B 1 176 ? -13.219 16.656 5.09 1 92.25 176 LYS B O 1
ATOM 4191 N N . GLY B 1 177 ? -11.875 16.484 3.277 1 94.81 177 GLY B N 1
ATOM 4192 C CA . GLY B 1 177 ? -10.836 15.766 4 1 94.81 177 GLY B CA 1
ATOM 4193 C C . GLY B 1 177 ? -10.203 16.594 5.105 1 94.81 177 GLY B C 1
ATOM 4194 O O . GLY B 1 177 ? -10.164 16.156 6.262 1 94.81 177 GLY B O 1
ATOM 4195 N N . MET B 1 178 ? -9.75 17.812 4.781 1 93.44 178 MET B N 1
ATOM 4196 C CA . MET B 1 178 ? -9.125 18.688 5.773 1 93.44 178 MET B CA 1
ATOM 4197 C C . MET B 1 178 ? -10.133 19.109 6.836 1 93.44 178 MET B C 1
ATOM 4199 O O . MET B 1 178 ? -9.773 19.281 8 1 93.44 178 MET B O 1
ATOM 4203 N N . GLY B 1 179 ? -11.383 19.281 6.383 1 90.62 179 GLY B N 1
ATOM 4204 C CA . GLY B 1 179 ? -12.438 19.641 7.316 1 90.62 179 GLY B CA 1
ATOM 4205 C C . GLY B 1 179 ? -12.664 18.609 8.398 1 90.62 179 GLY B C 1
ATOM 4206 O O . GLY B 1 179 ? -12.703 18.938 9.586 1 90.62 179 GLY B O 1
ATOM 4207 N N . CYS B 1 180 ? -12.812 17.375 8.008 1 91.44 180 CYS B N 1
ATOM 4208 C CA . CYS B 1 180 ? -13.062 16.344 9 1 91.44 180 CYS B CA 1
ATOM 4209 C C . CYS B 1 180 ? -11.867 16.172 9.93 1 91.44 180 CYS B C 1
ATOM 4211 O O . CYS B 1 180 ? -12.031 15.867 11.109 1 91.44 180 CYS B O 1
ATOM 4213 N N . ASP B 1 181 ? -10.672 16.328 9.375 1 92.75 181 ASP B N 1
ATOM 4214 C CA . ASP B 1 181 ? -9.477 16.266 10.203 1 92.75 181 ASP B CA 1
ATOM 4215 C C . ASP B 1 181 ? -9.461 17.391 11.234 1 92.75 181 ASP B C 1
ATOM 4217 O O . ASP B 1 181 ? -9.039 17.203 12.375 1 92.75 181 ASP B O 1
ATOM 4221 N N . SER B 1 182 ? -9.867 18.578 10.797 1 92.25 182 SER B N 1
ATOM 4222 C CA . SER B 1 182 ? -9.945 19.719 11.703 1 92.25 182 SER B CA 1
ATOM 4223 C C . SER B 1 182 ? -10.883 19.422 12.875 1 92.25 182 SER B C 1
ATOM 4225 O O . SER B 1 182 ? -10.555 19.719 14.031 1 92.25 182 SER B O 1
ATOM 4227 N N . VAL B 1 183 ? -11.984 18.859 12.562 1 89.12 183 VAL B N 1
ATOM 4228 C CA . VAL B 1 183 ? -12.953 18.547 13.602 1 89.12 183 VAL B CA 1
ATOM 4229 C C . VAL B 1 183 ? -12.359 17.516 14.562 1 89.12 183 VAL B C 1
ATOM 4231 O O . VAL B 1 183 ? -12.484 17.641 15.781 1 89.12 183 VAL B O 1
ATOM 4234 N N . PHE B 1 184 ? -11.711 16.547 14.023 1 90.06 184 PHE B N 1
ATOM 4235 C CA . PHE B 1 184 ? -11.07 15.516 14.828 1 90.06 184 PHE B CA 1
ATOM 4236 C C . PHE B 1 184 ? -10.039 16.125 15.766 1 90.06 184 PHE B C 1
ATOM 4238 O O . PHE B 1 184 ? -10.055 15.852 16.969 1 90.06 184 PHE B O 1
ATOM 4245 N N . VAL B 1 185 ? -9.156 16.938 15.273 1 91.19 185 VAL B N 1
ATOM 4246 C CA . VAL B 1 185 ? -8.062 17.516 16.047 1 91.19 185 VAL B CA 1
ATOM 4247 C C . VAL B 1 185 ? -8.617 18.422 17.125 1 91.19 185 VAL B C 1
ATOM 4249 O O . VAL B 1 185 ? -8.133 18.422 18.266 1 91.19 185 VAL B O 1
ATOM 4252 N N . MET B 1 186 ? -9.594 19.203 16.781 1 90.5 186 MET B N 1
ATOM 4253 C CA . MET B 1 186 ? -10.164 20.125 17.75 1 90.5 186 MET B CA 1
ATOM 4254 C C . MET B 1 186 ? -10.891 19.391 18.859 1 90.5 186 MET B C 1
ATOM 4256 O O . MET B 1 186 ? -10.914 19.828 20 1 90.5 186 MET B O 1
ATOM 4260 N N . ASP B 1 187 ? -11.445 18.234 18.531 1 88.38 187 ASP B N 1
ATOM 4261 C CA . ASP B 1 187 ? -12.07 17.422 19.547 1 88.38 187 ASP B CA 1
ATOM 4262 C C . ASP B 1 187 ? -11.031 16.859 20.516 1 88.38 187 ASP B C 1
ATOM 4264 O O . ASP B 1 187 ? -11.266 16.812 21.734 1 88.38 187 ASP B O 1
ATOM 4268 N N . VAL B 1 188 ? -9.945 16.469 20 1 88.38 188 VAL B N 1
ATOM 4269 C CA . VAL B 1 188 ? -8.852 15.938 20.812 1 88.38 188 VAL B CA 1
ATOM 4270 C C . VAL B 1 188 ? -8.266 17.062 21.672 1 88.38 188 VAL B C 1
ATOM 4272 O O . VAL B 1 188 ? -7.934 16.828 22.844 1 88.38 188 VAL B O 1
ATOM 4275 N N . LEU B 1 189 ? -8.203 18.203 21.109 1 88.38 189 LEU B N 1
ATOM 4276 C CA . LEU B 1 189 ? -7.598 19.359 21.781 1 88.38 189 LEU B CA 1
ATOM 4277 C C . LEU B 1 189 ? -8.383 19.734 23.031 1 88.38 189 LEU B C 1
ATOM 4279 O O . LEU B 1 189 ? -7.82 20.297 23.969 1 88.38 189 LEU B O 1
ATOM 4283 N N . LYS B 1 190 ? -9.625 19.422 23.047 1 86.12 190 LYS B N 1
ATOM 4284 C CA . LYS B 1 190 ? -10.445 19.688 24.219 1 86.12 190 LYS B CA 1
ATOM 4285 C C . LYS B 1 190 ? -9.922 18.922 25.438 1 86.12 190 LYS B C 1
ATOM 4287 O O . LYS B 1 190 ? -10.125 19.359 26.578 1 86.12 190 LYS B O 1
ATOM 4292 N N . HIS B 1 191 ? -9.195 17.922 25.141 1 85.94 191 HIS B N 1
ATOM 4293 C CA . HIS B 1 191 ? -8.75 17.047 26.219 1 85.94 191 HIS B CA 1
ATOM 4294 C C . HIS B 1 191 ? -7.25 17.188 26.453 1 85.94 191 HIS B C 1
ATOM 4296 O O . HIS B 1 191 ? -6.777 17.016 27.578 1 85.94 191 HIS B O 1
ATOM 4302 N N . VAL B 1 192 ? -6.594 17.406 25.375 1 85.69 192 VAL B N 1
ATOM 4303 C CA . VAL B 1 192 ? -5.141 17.484 25.469 1 85.69 192 VAL B CA 1
ATOM 4304 C C . VAL B 1 192 ? -4.629 18.703 24.703 1 85.69 192 VAL B C 1
ATOM 4306 O O . VAL B 1 192 ? -5.043 18.938 23.562 1 85.69 192 VAL B O 1
ATOM 4309 N N . GLY B 1 193 ? -3.861 19.594 25.328 1 86.44 193 GLY B N 1
ATOM 4310 C CA . GLY B 1 193 ? -3.221 20.703 24.656 1 86.44 193 GLY B CA 1
ATOM 4311 C C . GLY B 1 193 ? -4.043 21.984 24.703 1 86.44 193 GLY B C 1
ATOM 4312 O O . GLY B 1 193 ? -3.664 23 24.109 1 86.44 193 GLY B O 1
ATOM 4313 N N . ARG B 1 194 ? -5.102 21.891 25.375 1 89.5 194 ARG B N 1
ATOM 4314 C CA . ARG B 1 194 ? -6.012 23.031 25.469 1 89.5 194 ARG B CA 1
ATOM 4315 C C . ARG B 1 194 ? -5.301 24.25 26.031 1 89.5 194 ARG B C 1
ATOM 4317 O O . ARG B 1 194 ? -5.617 25.391 25.672 1 89.5 194 ARG B O 1
ATOM 4324 N N . GLU B 1 195 ? -4.355 24.031 26.828 1 91.38 195 GLU B N 1
ATOM 4325 C CA . GLU B 1 195 ? -3.652 25.094 27.531 1 91.38 195 GLU B CA 1
ATOM 4326 C C . GLU B 1 195 ? -2.941 26.031 26.562 1 91.38 195 GLU B C 1
ATOM 4328 O O . GLU B 1 195 ? -2.715 27.203 26.875 1 91.38 195 GLU B O 1
ATOM 4333 N N . ALA B 1 196 ? -2.594 25.547 25.391 1 93.25 196 ALA B N 1
ATOM 4334 C CA . ALA B 1 196 ? -1.896 26.344 24.391 1 93.25 196 ALA B CA 1
ATOM 4335 C C . ALA B 1 196 ? -2.762 27.516 23.938 1 93.25 196 ALA B C 1
ATOM 4337 O O . ALA B 1 196 ? -2.246 28.516 23.438 1 93.25 196 ALA B O 1
ATOM 4338 N N . PHE B 1 197 ? -4.07 27.484 24.172 1 95 197 PHE B N 1
ATOM 4339 C CA . PHE B 1 197 ? -4.992 28.469 23.609 1 95 197 PHE B CA 1
ATOM 4340 C C . PHE B 1 197 ? -5.605 29.328 24.719 1 95 197 PHE B C 1
ATOM 4342 O O . PHE B 1 197 ? -6.449 30.188 24.438 1 95 197 PHE B O 1
ATOM 4349 N N . ASN B 1 198 ? -5.176 29.109 25.875 1 92.56 198 ASN B N 1
ATOM 4350 C CA . ASN B 1 198 ? -5.734 29.859 27 1 92.56 198 ASN B CA 1
ATOM 4351 C C . ASN B 1 198 ? -5.34 31.328 26.953 1 92.56 198 ASN B C 1
ATOM 4353 O O . ASN B 1 198 ? -4.203 31.656 26.594 1 92.56 198 ASN B O 1
ATOM 4357 N N . GLY B 1 199 ? -6.293 32.188 27.172 1 91.69 199 GLY B N 1
ATOM 4358 C CA . GLY B 1 199 ? -6.023 33.594 27.359 1 91.69 199 GLY B CA 1
ATOM 4359 C C . GLY B 1 199 ? -5.832 34.344 26.062 1 91.69 199 GLY B C 1
ATOM 4360 O O . GLY B 1 199 ? -5.43 35.5 26.078 1 91.69 199 GLY B O 1
ATOM 4361 N N . ILE B 1 200 ? -6.07 33.719 24.953 1 95.38 200 ILE B N 1
ATOM 4362 C CA . ILE B 1 200 ? -5.898 34.375 23.656 1 95.38 200 ILE B CA 1
ATOM 4363 C C . ILE B 1 200 ? -7.133 35.188 23.328 1 95.38 200 ILE B C 1
ATOM 4365 O O . ILE B 1 200 ? -8.266 34.719 23.469 1 95.38 200 ILE B O 1
ATOM 4369 N N . GLY B 1 201 ? -6.938 36.438 22.922 1 96.88 201 GLY B N 1
ATOM 4370 C CA . GLY B 1 201 ? -8.039 37.312 22.531 1 96.88 201 GLY B CA 1
ATOM 4371 C C . GLY B 1 201 ? -8.406 37.188 21.062 1 96.88 201 GLY B C 1
ATOM 4372 O O . GLY B 1 201 ? -9.57 36.969 20.734 1 96.88 201 GLY B O 1
ATOM 4373 N N . THR B 1 202 ? -7.41 37.312 20.219 1 98.31 202 THR B N 1
ATOM 4374 C CA . THR B 1 202 ? -7.633 37.25 18.781 1 98.31 202 THR B CA 1
ATOM 4375 C C . THR B 1 202 ? -6.684 36.219 18.141 1 98.31 202 THR B C 1
ATOM 4377 O O . THR B 1 202 ? -5.527 36.094 18.562 1 98.31 202 THR B O 1
ATOM 4380 N N . LEU B 1 203 ? -7.203 35.5 17.203 1 98.56 203 LEU B N 1
ATOM 4381 C CA . LEU B 1 203 ? -6.434 34.469 16.531 1 98.56 203 LEU B CA 1
ATOM 4382 C C . LEU B 1 203 ? -6.676 34.5 15.023 1 98.56 203 LEU B C 1
ATOM 4384 O O . LEU B 1 203 ? -7.82 34.625 14.578 1 98.56 203 LEU B O 1
ATOM 4388 N N . VAL B 1 204 ? -5.633 34.531 14.234 1 98.75 204 VAL B N 1
ATOM 4389 C CA . VAL B 1 204 ? -5.746 34.406 12.789 1 98.75 204 VAL B CA 1
ATOM 4390 C C . VAL B 1 204 ? -5.336 32.969 12.383 1 98.75 204 VAL B C 1
ATOM 4392 O O . VAL B 1 204 ? -4.219 32.531 12.664 1 98.75 204 VAL B O 1
ATOM 4395 N N . ASP B 1 205 ? -6.27 32.219 11.836 1 98.62 205 ASP B N 1
ATOM 4396 C CA . ASP B 1 205 ? -6.016 30.891 11.273 1 98.62 205 ASP B CA 1
ATOM 4397 C C . ASP B 1 205 ? -5.473 31 9.852 1 98.62 205 ASP B C 1
ATOM 4399 O O . ASP B 1 205 ? -6.242 31.125 8.891 1 98.62 205 ASP B O 1
ATOM 4403 N N . VAL B 1 206 ? -4.145 30.938 9.719 1 98.62 206 VAL B N 1
ATOM 4404 C CA . VAL B 1 206 ? -3.467 31.125 8.438 1 98.62 206 VAL B CA 1
ATOM 4405 C C . VAL B 1 206 ? -3.639 29.875 7.582 1 98.62 206 VAL B C 1
ATOM 4407 O O . VAL B 1 206 ? -3.295 28.766 8.008 1 98.62 206 VAL B O 1
ATOM 4410 N N . GLY B 1 207 ? -4.121 30.062 6.332 1 97.31 207 GLY B N 1
ATOM 4411 C CA . GLY B 1 207 ? -4.504 28.906 5.535 1 97.31 207 GLY B CA 1
ATOM 4412 C C . GLY B 1 207 ? -5.684 28.141 6.113 1 97.31 207 GLY B C 1
ATOM 4413 O O . GLY B 1 207 ? -5.699 26.906 6.098 1 97.31 207 GLY B O 1
ATOM 4414 N N . GLY B 1 208 ? -6.641 28.812 6.621 1 96.69 208 GLY B N 1
ATOM 4415 C CA . GLY B 1 208 ? -7.691 28.234 7.438 1 96.69 208 GLY B CA 1
ATOM 4416 C C . GLY B 1 208 ? -8.781 27.562 6.625 1 96.69 208 GLY B C 1
ATOM 4417 O O . GLY B 1 208 ? -9.633 26.859 7.176 1 96.69 208 GLY B O 1
ATOM 4418 N N . GLY B 1 209 ? -8.773 27.75 5.305 1 94.38 209 GLY B N 1
ATOM 4419 C CA . GLY B 1 209 ? -9.703 27.062 4.422 1 94.38 209 GLY B CA 1
ATOM 4420 C C . GLY B 1 209 ? -11.148 27.438 4.672 1 94.38 209 GLY B C 1
ATOM 4421 O O . GLY B 1 209 ? -11.492 28.625 4.668 1 94.38 209 GLY B O 1
ATOM 4422 N N . THR B 1 210 ? -11.969 26.438 5.035 1 92.19 210 THR B N 1
ATOM 4423 C CA . THR B 1 210 ? -13.398 26.672 5.195 1 92.19 210 THR B CA 1
ATOM 4424 C C . THR B 1 210 ? -13.711 27.188 6.594 1 92.19 210 THR B C 1
ATOM 4426 O O . THR B 1 210 ? -14.844 27.578 6.875 1 92.19 210 THR B O 1
ATOM 4429 N N . GLY B 1 211 ? -12.727 27.141 7.469 1 95.56 211 GLY B N 1
ATOM 4430 C CA . GLY B 1 211 ? -12.875 27.828 8.742 1 95.56 211 GLY B CA 1
ATOM 4431 C C . GLY B 1 211 ? -13.297 26.906 9.867 1 95.56 211 GLY B C 1
ATOM 4432 O O . GLY B 1 211 ? -13.641 27.375 10.961 1 95.56 211 GLY B O 1
ATOM 4433 N N . LEU B 1 212 ? -13.242 25.609 9.703 1 92.75 212 LEU B N 1
ATOM 4434 C CA . LEU B 1 212 ? -13.75 24.656 10.695 1 92.75 212 LEU B CA 1
ATOM 4435 C C . LEU B 1 212 ? -12.883 24.672 11.953 1 92.75 212 LEU B C 1
ATOM 4437 O O . LEU B 1 212 ? -13.398 24.562 13.062 1 92.75 212 LEU B O 1
ATOM 4441 N N . THR B 1 213 ? -11.586 24.797 11.805 1 95.56 213 THR B N 1
ATOM 4442 C CA . THR B 1 213 ? -10.711 24.906 12.961 1 95.56 213 THR B CA 1
ATOM 4443 C C . THR B 1 213 ? -11.031 26.172 13.766 1 95.56 213 THR B C 1
ATOM 4445 O O . THR B 1 213 ? -11.203 26.109 14.984 1 95.56 213 THR B O 1
ATOM 4448 N N . ALA B 1 214 ? -11.133 27.297 13.078 1 96.38 214 ALA B N 1
ATOM 4449 C CA . ALA B 1 214 ? -11.445 28.578 13.719 1 96.38 214 ALA B CA 1
ATOM 4450 C C . ALA B 1 214 ? -12.781 28.516 14.438 1 96.38 214 ALA B C 1
ATOM 4452 O O . ALA B 1 214 ? -12.906 29 15.57 1 96.38 214 ALA B O 1
ATOM 4453 N N . ALA B 1 215 ? -13.734 27.938 13.781 1 94.5 215 ALA B N 1
ATOM 4454 C CA . ALA B 1 215 ? -15.07 27.828 14.367 1 94.5 215 ALA B CA 1
ATOM 4455 C C . ALA B 1 215 ? -15.039 26.984 15.633 1 94.5 215 ALA B C 1
ATOM 4457 O O . ALA B 1 215 ? -15.68 27.328 16.625 1 94.5 215 ALA B O 1
ATOM 4458 N N . ALA B 1 216 ? -14.367 25.875 15.602 1 92.5 216 ALA B N 1
ATOM 4459 C CA . ALA B 1 216 ? -14.266 25 16.75 1 92.5 216 ALA B CA 1
ATOM 4460 C C . ALA B 1 216 ? -13.57 25.703 17.922 1 92.5 216 ALA B C 1
ATOM 4462 O O . ALA B 1 216 ? -13.992 25.562 19.078 1 92.5 216 ALA B O 1
ATOM 4463 N N . LEU B 1 217 ? -12.523 26.422 17.656 1 95.31 217 LEU B N 1
ATOM 4464 C CA . LEU B 1 217 ? -11.797 27.141 18.703 1 95.31 217 LEU B CA 1
ATOM 4465 C C . LEU B 1 217 ? -12.672 28.234 19.312 1 95.31 217 LEU B C 1
ATOM 4467 O O . LEU B 1 217 ? -12.711 28.391 20.531 1 95.31 217 LEU B O 1
ATOM 4471 N N . ALA B 1 218 ? -13.344 28.953 18.438 1 95.38 218 ALA B N 1
ATOM 4472 C CA . ALA B 1 218 ? -14.219 30.016 18.922 1 95.38 218 ALA B CA 1
ATOM 4473 C C . ALA B 1 218 ? -15.312 29.469 19.828 1 95.38 218 ALA B C 1
ATOM 4475 O O . ALA B 1 218 ? -15.727 30.109 20.781 1 95.38 218 ALA B O 1
ATOM 4476 N N . LYS B 1 219 ? -15.789 28.312 19.469 1 92.12 219 LYS B N 1
ATOM 4477 C CA . LYS B 1 219 ? -16.812 27.656 20.281 1 92.12 219 LYS B CA 1
ATOM 4478 C C . LYS B 1 219 ? -16.25 27.203 21.625 1 92.12 219 LYS B C 1
ATOM 4480 O O . LYS B 1 219 ? -16.906 27.328 22.656 1 92.12 219 LYS B O 1
ATOM 4485 N N . GLU B 1 220 ? -15.086 26.688 21.656 1 92.19 220 GLU B N 1
ATOM 4486 C CA . GLU B 1 220 ? -14.461 26.141 22.859 1 92.19 220 GLU B CA 1
ATOM 4487 C C . GLU B 1 220 ? -13.984 27.234 23.797 1 92.19 220 GLU B C 1
ATOM 4489 O O . GLU B 1 220 ? -13.969 27.062 25.016 1 92.19 220 GLU B O 1
ATOM 4494 N N . PHE B 1 221 ? -13.562 28.375 23.266 1 94.19 221 PHE B N 1
ATOM 4495 C CA . PHE B 1 221 ? -13.023 29.484 24.047 1 94.19 221 PHE B CA 1
ATOM 4496 C C . PHE B 1 221 ? -13.859 30.734 23.844 1 94.19 221 PHE B C 1
ATOM 4498 O O . PHE B 1 221 ? -13.516 31.594 23.016 1 94.19 221 PHE B O 1
ATOM 4505 N N . PRO B 1 222 ? -14.773 30.844 24.766 1 90.94 222 PRO B N 1
ATOM 4506 C CA . PRO B 1 222 ? -15.625 32.031 24.609 1 90.94 222 PRO B CA 1
ATOM 4507 C C . PRO B 1 222 ? -14.836 33.344 24.688 1 90.94 222 PRO B C 1
ATOM 4509 O O . PRO B 1 222 ? -13.961 33.469 25.547 1 90.94 222 PRO B O 1
ATOM 4512 N N . GLY B 1 223 ? -15.039 34.156 23.828 1 93 223 GLY B N 1
ATOM 4513 C CA . GLY B 1 223 ? -14.344 35.438 23.797 1 93 223 GLY B CA 1
ATOM 4514 C C . GLY B 1 223 ? -13.258 35.5 22.734 1 93 223 GLY B C 1
ATOM 4515 O O . GLY B 1 223 ? -12.805 36.594 22.359 1 93 223 GLY B O 1
ATOM 4516 N N . LEU B 1 224 ? -12.812 34.312 22.344 1 96.44 224 LEU B N 1
ATOM 4517 C CA . LEU B 1 224 ? -11.805 34.25 21.281 1 96.44 224 LEU B CA 1
ATOM 4518 C C . LEU B 1 224 ? -12.391 34.688 19.953 1 96.44 224 LEU B C 1
ATOM 4520 O O . LEU B 1 224 ? -13.406 34.156 19.5 1 96.44 224 LEU B O 1
ATOM 4524 N N . LYS B 1 225 ? -11.836 35.719 19.406 1 97.94 225 LYS B N 1
ATOM 4525 C CA . LYS B 1 225 ? -12.219 36.188 18.062 1 97.94 225 LYS B CA 1
ATOM 4526 C C . LYS B 1 225 ? -11.297 35.594 17 1 97.94 225 LYS B C 1
ATOM 4528 O O . LYS B 1 225 ? -10.094 35.875 17 1 97.94 225 LYS B O 1
ATOM 4533 N N . CYS B 1 226 ? -11.852 34.844 16.094 1 98 226 CYS B N 1
ATOM 4534 C CA . CYS B 1 226 ? -11.047 34.125 15.109 1 98 226 CYS B CA 1
ATOM 4535 C C . CYS B 1 226 ? -11.234 34.75 13.727 1 98 226 CYS B C 1
ATOM 4537 O O . CYS B 1 226 ? -12.344 35.125 13.352 1 98 226 CYS B O 1
ATOM 4539 N N . THR B 1 227 ? -10.211 34.906 13.016 1 98.38 227 THR B N 1
ATOM 4540 C CA . THR B 1 227 ? -10.18 35.25 11.609 1 98.38 227 THR B CA 1
ATOM 4541 C C . THR B 1 227 ? -9.625 34.094 10.766 1 98.38 227 THR B C 1
ATOM 4543 O O . THR B 1 227 ? -8.539 33.594 11.039 1 98.38 227 THR B O 1
ATOM 4546 N N . VAL B 1 228 ? -10.398 33.656 9.781 1 98.44 228 VAL B N 1
ATOM 4547 C CA . VAL B 1 228 ? -9.914 32.719 8.797 1 98.44 228 VAL B CA 1
ATOM 4548 C C . VAL B 1 228 ? -9.227 33.438 7.652 1 98.44 228 VAL B C 1
ATOM 4550 O O . VAL B 1 228 ? -9.836 34.281 6.988 1 98.44 228 VAL B O 1
ATOM 4553 N N . PHE B 1 229 ? -7.988 33.156 7.441 1 98.56 229 PHE B N 1
ATOM 4554 C CA . PHE B 1 229 ? -7.195 33.812 6.398 1 98.56 229 PHE B CA 1
ATOM 4555 C C . PHE B 1 229 ? -6.734 32.781 5.367 1 98.56 229 PHE B C 1
ATOM 4557 O O . PHE B 1 229 ? -6.039 31.828 5.707 1 98.56 229 PHE B O 1
ATOM 4564 N N . ASP B 1 230 ? -7.078 32.938 4.148 1 97.19 230 ASP B N 1
ATOM 4565 C CA . ASP B 1 230 ? -6.695 32.062 3.033 1 97.19 230 ASP B CA 1
ATOM 4566 C C . ASP B 1 230 ? -6.77 32.844 1.708 1 97.19 230 ASP B C 1
ATOM 4568 O O . ASP B 1 230 ? -7.098 34.031 1.684 1 97.19 230 ASP B O 1
ATOM 4572 N N . LEU B 1 231 ? -6.336 32.25 0.63 1 94.69 231 LEU B N 1
ATOM 4573 C CA . LEU B 1 231 ? -6.453 32.875 -0.682 1 94.69 231 LEU B CA 1
ATOM 4574 C C . LEU B 1 231 ? -7.879 33.344 -0.938 1 94.69 231 LEU B C 1
ATOM 4576 O O . LEU B 1 231 ? -8.836 32.719 -0.463 1 94.69 231 LEU B O 1
ATOM 4580 N N . PRO B 1 232 ? -8.078 34.344 -1.73 1 94.06 232 PRO B N 1
ATOM 4581 C CA . PRO B 1 232 ? -9.406 34.906 -1.959 1 94.06 232 PRO B CA 1
ATOM 4582 C C . PRO B 1 232 ? -10.406 33.906 -2.502 1 94.06 232 PRO B C 1
ATOM 4584 O O . PRO B 1 232 ? -11.539 33.812 -2.023 1 94.06 232 PRO B O 1
ATOM 4587 N N . HIS B 1 233 ? -9.984 33.125 -3.402 1 88.62 233 HIS B N 1
ATOM 4588 C CA . HIS B 1 233 ? -10.922 32.188 -4.012 1 88.62 233 HIS B CA 1
ATOM 4589 C C . HIS B 1 233 ? -11.367 31.125 -3.014 1 88.62 233 HIS B C 1
ATOM 4591 O O . HIS B 1 233 ? -12.484 30.609 -3.104 1 88.62 233 HIS B O 1
ATOM 4597 N N . VAL B 1 234 ? -10.531 30.812 -2.02 1 90.62 234 VAL B N 1
ATOM 4598 C CA . VAL B 1 234 ? -10.844 29.812 -1.008 1 90.62 234 VAL B CA 1
ATOM 4599 C C . VAL B 1 234 ? -11.859 30.375 -0.02 1 90.62 234 VAL B C 1
ATOM 4601 O O . VAL B 1 234 ? -12.914 29.766 0.202 1 90.62 234 VAL B O 1
ATOM 4604 N N . VAL B 1 235 ? -11.609 31.562 0.569 1 93.25 235 VAL B N 1
ATOM 4605 C CA . VAL B 1 235 ? -12.477 32.125 1.598 1 93.25 235 VAL B CA 1
ATOM 4606 C C . VAL B 1 235 ? -13.805 32.562 0.976 1 93.25 235 VAL B C 1
ATOM 4608 O O . VAL B 1 235 ? -14.852 32.469 1.618 1 93.25 235 VAL B O 1
ATOM 4611 N N . ASN B 1 236 ? -13.766 32.969 -0.323 1 90.94 236 ASN B N 1
ATOM 4612 C CA . ASN B 1 236 ? -14.984 33.406 -0.988 1 90.94 236 ASN B CA 1
ATOM 4613 C C . ASN B 1 236 ? -15.945 32.25 -1.236 1 90.94 236 ASN B C 1
ATOM 4615 O O . ASN B 1 236 ? -17.172 32.438 -1.265 1 90.94 236 ASN B O 1
ATOM 4619 N N . SER B 1 237 ? -15.406 31.094 -1.389 1 86.94 237 SER B N 1
ATOM 4620 C CA . SER B 1 237 ? -16.234 29.938 -1.695 1 86.94 237 SER B CA 1
ATOM 4621 C C . SER B 1 237 ? -16.672 29.219 -0.423 1 86.94 237 SER B C 1
ATOM 4623 O O . SER B 1 237 ? -17.531 28.328 -0.465 1 86.94 237 SER B O 1
ATOM 4625 N N . ALA B 1 238 ? -16.078 29.594 0.695 1 90.75 238 ALA B N 1
ATOM 4626 C CA . ALA B 1 238 ? -16.375 28.938 1.961 1 90.75 238 ALA B CA 1
ATOM 4627 C C . ALA B 1 238 ? -17.734 29.375 2.504 1 90.75 238 ALA B C 1
ATOM 4629 O O . ALA B 1 238 ? -18.109 30.531 2.385 1 90.75 238 ALA B O 1
ATOM 4630 N N . LYS B 1 239 ? -18.531 28.422 3.051 1 89.56 239 LYS B N 1
ATOM 4631 C CA . LYS B 1 239 ? -19.734 28.781 3.791 1 89.56 239 LYS B CA 1
ATOM 4632 C C . LYS B 1 239 ? -19.391 29.531 5.07 1 89.56 239 LYS B C 1
ATOM 4634 O O . LYS B 1 239 ? -18.719 29 5.953 1 89.56 239 LYS B O 1
ATOM 4639 N N . LYS B 1 240 ? -19.891 30.734 5.16 1 92.75 240 LYS B N 1
ATOM 4640 C CA . LYS B 1 240 ? -19.531 31.594 6.285 1 92.75 240 LYS B CA 1
ATOM 4641 C C . LYS B 1 240 ? -20.219 31.141 7.566 1 92.75 240 LYS B C 1
ATOM 4643 O O . LYS B 1 240 ? -21.406 30.812 7.562 1 92.75 240 LYS B O 1
ATOM 4648 N N . MET B 1 241 ? -19.406 31.016 8.562 1 93.38 241 MET B N 1
ATOM 4649 C CA . MET B 1 241 ? -19.922 30.656 9.875 1 93.38 241 MET B CA 1
ATOM 4650 C C . MET B 1 241 ? -20.094 31.875 10.758 1 93.38 241 MET B C 1
ATOM 4652 O O . MET B 1 241 ? -19.312 32.812 10.688 1 93.38 241 MET B O 1
ATOM 4656 N N . GLU B 1 242 ? -21.062 31.797 11.609 1 90 242 GLU B N 1
ATOM 4657 C CA . GLU B 1 242 ? -21.375 32.938 12.469 1 90 242 GLU B CA 1
ATOM 4658 C C . GLU B 1 242 ? -20.234 33.25 13.43 1 90 242 GLU B C 1
ATOM 4660 O O . GLU B 1 242 ? -19.688 32.344 14.055 1 90 242 GLU B O 1
ATOM 4665 N N . GLY B 1 243 ? -19.891 34.5 13.484 1 91.56 243 GLY B N 1
ATOM 4666 C CA . GLY B 1 243 ? -18.906 34.938 14.469 1 91.56 243 GLY B CA 1
ATOM 4667 C C . GLY B 1 243 ? -17.469 34.781 14 1 91.56 243 GLY B C 1
ATOM 4668 O O . GLY B 1 243 ? -16.531 35.094 14.727 1 91.56 243 GLY B O 1
ATOM 4669 N N . ILE B 1 244 ? -17.312 34.25 12.828 1 96.38 244 ILE B N 1
ATOM 4670 C CA . ILE B 1 244 ? -15.977 34.062 12.281 1 96.38 244 ILE B CA 1
ATOM 4671 C C . ILE B 1 244 ? -15.719 35.062 11.156 1 96.38 244 ILE B C 1
ATOM 4673 O O . ILE B 1 244 ? -16.562 35.219 10.273 1 96.38 244 ILE B O 1
ATOM 4677 N N . GLN B 1 245 ? -14.688 35.688 11.188 1 97.19 245 GLN B N 1
ATOM 4678 C CA . GLN B 1 245 ? -14.297 36.625 10.117 1 97.19 245 GLN B CA 1
ATOM 4679 C C . GLN B 1 245 ? -13.477 35.906 9.055 1 97.19 245 GLN B C 1
ATOM 4681 O O . GLN B 1 245 ? -12.609 35.094 9.367 1 97.19 245 GLN B O 1
ATOM 4686 N N . TYR B 1 246 ? -13.75 36.156 7.773 1 97.88 246 TYR B N 1
ATOM 4687 C CA . TYR B 1 246 ? -13.008 35.625 6.648 1 97.88 246 TYR B CA 1
ATOM 4688 C C . TYR B 1 246 ? -12.273 36.719 5.891 1 97.88 246 TYR B C 1
ATOM 4690 O O . TYR B 1 246 ? -12.883 37.719 5.477 1 97.88 246 TYR B O 1
ATOM 4698 N N . VAL B 1 247 ? -11.039 36.594 5.734 1 98 247 VAL B N 1
ATOM 4699 C CA . VAL B 1 247 ? -10.227 37.594 5.035 1 98 247 VAL B CA 1
ATOM 4700 C C . VAL B 1 247 ? -9.414 36.906 3.939 1 98 247 VAL B C 1
ATOM 4702 O O . VAL B 1 247 ? -8.688 35.938 4.203 1 98 247 VAL B O 1
ATOM 4705 N N . GLY B 1 248 ? -9.531 37.312 2.672 1 97.44 248 GLY B N 1
ATOM 4706 C CA . GLY B 1 248 ? -8.742 36.812 1.557 1 97.44 248 GLY B CA 1
ATOM 4707 C C . GLY B 1 248 ? -7.387 37.5 1.43 1 97.44 248 GLY B C 1
ATOM 4708 O O . GLY B 1 248 ? -7.277 38.719 1.569 1 97.44 248 GLY B O 1
ATOM 4709 N N . GLY B 1 249 ? -6.348 36.719 1.254 1 97.31 249 GLY B N 1
ATOM 4710 C CA . GLY B 1 249 ? -5.004 37.25 1.059 1 97.31 249 GLY B CA 1
ATOM 4711 C C . GLY B 1 249 ? -3.967 36.156 0.859 1 97.31 249 GLY B C 1
ATOM 4712 O O . GLY B 1 249 ? -4.309 34.969 0.771 1 97.31 249 GLY B O 1
ATOM 4713 N N . ASP B 1 250 ? -2.732 36.562 0.716 1 97.38 250 ASP B N 1
ATOM 4714 C CA . ASP B 1 250 ? -1.592 35.688 0.482 1 97.38 250 ASP B CA 1
ATOM 4715 C C . ASP B 1 250 ? -0.666 35.656 1.695 1 97.38 250 ASP B C 1
ATOM 4717 O O . ASP B 1 250 ? -0.071 36.656 2.059 1 97.38 250 ASP B O 1
ATOM 4721 N N . MET B 1 251 ? -0.515 34.469 2.273 1 97.94 251 MET B N 1
ATOM 4722 C CA . MET B 1 251 ? 0.233 34.344 3.521 1 97.94 251 MET B CA 1
ATOM 4723 C C . MET B 1 251 ? 1.705 34.688 3.311 1 97.94 251 MET B C 1
ATOM 4725 O O . MET B 1 251 ? 2.447 34.875 4.273 1 97.94 251 MET B O 1
ATOM 4729 N N . PHE B 1 252 ? 2.18 34.719 2.047 1 97.94 252 PHE B N 1
ATOM 4730 C CA . PHE B 1 252 ? 3.564 35.062 1.739 1 97.94 252 PHE B CA 1
ATOM 4731 C C . PHE B 1 252 ? 3.758 36.562 1.703 1 97.94 252 PHE B C 1
ATOM 4733 O O . PHE B 1 252 ? 4.891 37.062 1.677 1 97.94 252 PHE B O 1
ATOM 4740 N N . LEU B 1 253 ? 2.73 37.312 1.756 1 97.25 253 LEU B N 1
ATOM 4741 C CA . LEU B 1 253 ? 2.816 38.781 1.626 1 97.25 253 LEU B CA 1
ATOM 4742 C C . LEU B 1 253 ? 2.541 39.469 2.961 1 97.25 253 LEU B C 1
ATOM 4744 O O . LEU B 1 253 ? 3.436 40.062 3.547 1 97.25 253 LEU B O 1
ATOM 4748 N N . GLU B 1 254 ? 1.297 39.312 3.416 1 96.94 254 GLU B N 1
ATOM 4749 C CA . GLU B 1 254 ? 0.923 39.969 4.672 1 96.94 254 GLU B CA 1
ATOM 4750 C C . GLU B 1 254 ? -0.239 39.219 5.34 1 96.94 254 GLU B C 1
ATOM 4752 O O . GLU B 1 254 ? -1.14 38.719 4.66 1 96.94 254 GLU B O 1
ATOM 4757 N N . LEU B 1 255 ? -0.189 39.25 6.699 1 98.44 255 LEU B N 1
ATOM 4758 C CA . LEU B 1 255 ? -1.256 38.625 7.488 1 98.44 255 LEU B CA 1
ATOM 4759 C C . LEU B 1 255 ? -2.02 39.688 8.273 1 98.44 255 LEU B C 1
ATOM 4761 O O . LEU B 1 255 ? -1.456 40.719 8.641 1 98.44 255 LEU B O 1
ATOM 4765 N N . PRO B 1 256 ? -3.305 39.469 8.461 1 98.12 256 PRO B N 1
ATOM 4766 C CA . PRO B 1 256 ? -3.996 40.344 9.414 1 98.12 256 PRO B CA 1
ATOM 4767 C C . PRO B 1 256 ? -3.42 40.25 10.82 1 98.12 256 PRO B C 1
ATOM 4769 O O . PRO B 1 256 ? -3.02 39.156 11.258 1 98.12 256 PRO B O 1
ATOM 4772 N N . PRO B 1 257 ? -3.398 41.375 11.484 1 98.19 257 PRO B N 1
ATOM 4773 C CA . PRO B 1 257 ? -2.871 41.344 12.852 1 98.19 257 PRO B CA 1
ATOM 4774 C C . PRO B 1 257 ? -3.744 40.531 13.805 1 98.19 257 PRO B C 1
ATOM 4776 O O . PRO B 1 257 ? -4.973 40.562 13.703 1 98.19 257 PRO B O 1
ATOM 4779 N N . ALA B 1 258 ? -3.18 39.844 14.781 1 98.56 258 ALA B N 1
ATOM 4780 C CA . ALA B 1 258 ? -3.834 39.094 15.844 1 98.56 258 ALA B CA 1
ATOM 4781 C C . ALA B 1 258 ? -2.863 38.812 16.984 1 98.56 258 ALA B C 1
ATOM 4783 O O . ALA B 1 258 ? -1.648 38.969 16.828 1 98.56 258 ALA B O 1
ATOM 4784 N N . ASP B 1 259 ? -3.385 38.438 18.125 1 98.19 259 ASP B N 1
ATOM 4785 C CA . ASP B 1 259 ? -2.527 38.031 19.234 1 98.19 259 ASP B CA 1
ATOM 4786 C C . ASP B 1 259 ? -1.741 36.75 18.875 1 98.19 259 ASP B C 1
ATOM 4788 O O . ASP B 1 259 ? -0.589 36.594 19.281 1 98.19 259 ASP B O 1
ATOM 4792 N N . VAL B 1 260 ? -2.43 35.875 18.125 1 98.5 260 VAL B N 1
ATOM 4793 C CA . VAL B 1 260 ? -1.83 34.594 17.812 1 98.5 260 VAL B CA 1
ATOM 4794 C C . VAL B 1 260 ? -2.072 34.25 16.344 1 98.5 260 VAL B C 1
ATOM 4796 O O . VAL B 1 260 ? -3.166 34.469 15.828 1 98.5 260 VAL B O 1
ATOM 4799 N N . ALA B 1 261 ? -1.072 33.781 15.68 1 98.81 261 ALA B N 1
ATOM 4800 C CA . ALA B 1 261 ? -1.2 33.188 14.367 1 98.81 261 ALA B CA 1
ATOM 4801 C C . ALA B 1 261 ? -1.157 31.656 14.469 1 98.81 261 ALA B C 1
ATOM 4803 O O . ALA B 1 261 ? -0.25 31.094 15.086 1 98.81 261 ALA B O 1
ATOM 4804 N N . LEU B 1 262 ? -2.164 31 13.93 1 98.69 262 LEU B N 1
ATOM 4805 C CA . LEU B 1 262 ? -2.25 29.547 13.953 1 98.69 262 LEU B CA 1
ATOM 4806 C C . LEU B 1 262 ? -1.933 28.953 12.578 1 98.69 262 LEU B C 1
ATOM 4808 O O . LEU B 1 262 ? -2.498 29.391 11.57 1 98.69 262 LEU B O 1
ATOM 4812 N N . LEU B 1 263 ? -0.989 28.062 12.492 1 98.69 263 LEU B N 1
ATOM 4813 C CA . LEU B 1 263 ? -0.659 27.281 11.297 1 98.69 263 LEU B CA 1
ATOM 4814 C C . LEU B 1 263 ? -0.893 25.797 11.531 1 98.69 263 LEU B C 1
ATOM 4816 O O . LEU B 1 263 ? -0.048 25.109 12.117 1 98.69 263 LEU B O 1
ATOM 4820 N N . LYS B 1 264 ? -2.025 25.312 11.109 1 97.69 264 LYS B N 1
ATOM 4821 C CA . LYS B 1 264 ? -2.332 23.891 11.211 1 97.69 264 LYS B CA 1
ATOM 4822 C C . LYS B 1 264 ? -2.201 23.203 9.852 1 97.69 264 LYS B C 1
ATOM 4824 O O . LYS B 1 264 ? -2.973 23.469 8.93 1 97.69 264 LYS B O 1
ATOM 4829 N N . TRP B 1 265 ? -1.267 22.234 9.719 1 96.81 265 TRP B N 1
ATOM 4830 C CA . TRP B 1 265 ? -1.062 21.516 8.469 1 96.81 265 TRP B CA 1
ATOM 4831 C C . TRP B 1 265 ? -0.702 22.484 7.34 1 96.81 265 TRP B C 1
ATOM 4833 O O . TRP B 1 265 ? -1.263 22.406 6.242 1 96.81 265 TRP B O 1
ATOM 4843 N N . ILE B 1 266 ? 0.182 23.422 7.66 1 98.19 266 ILE B N 1
ATOM 4844 C CA . ILE B 1 266 ? 0.532 24.422 6.656 1 98.19 266 ILE B CA 1
ATOM 4845 C C . ILE B 1 266 ? 2.008 24.297 6.289 1 98.19 266 ILE B C 1
ATOM 4847 O O . ILE B 1 266 ? 2.35 24.109 5.117 1 98.19 266 ILE B O 1
ATOM 4851 N N . LEU B 1 267 ? 2.863 24.297 7.309 1 98.56 267 LEU B N 1
ATOM 4852 C CA . LEU B 1 267 ? 4.289 24.453 7.043 1 98.56 267 LEU B CA 1
ATOM 4853 C C . LEU B 1 267 ? 4.867 23.203 6.395 1 98.56 267 LEU B C 1
ATOM 4855 O O . LEU B 1 267 ? 5.828 23.281 5.621 1 98.56 267 LEU B O 1
ATOM 4859 N N . HIS B 1 268 ? 4.297 22.047 6.625 1 97.94 268 HIS B N 1
ATOM 4860 C CA . HIS B 1 268 ? 4.812 20.828 6.004 1 97.94 268 HIS B CA 1
ATOM 4861 C C . HIS B 1 268 ? 4.574 20.828 4.5 1 97.94 268 HIS B C 1
ATOM 4863 O O . HIS B 1 268 ? 5.164 20.031 3.77 1 97.94 268 HIS B O 1
ATOM 4869 N N . ASP B 1 269 ? 3.771 21.75 3.973 1 97.56 269 ASP B N 1
ATOM 4870 C CA . ASP B 1 269 ? 3.463 21.844 2.549 1 97.56 269 ASP B CA 1
ATOM 4871 C C . ASP B 1 269 ? 4.562 22.578 1.792 1 97.56 269 ASP B C 1
ATOM 4873 O O . ASP B 1 269 ? 4.609 22.547 0.56 1 97.56 269 ASP B O 1
ATOM 4877 N N . TRP B 1 270 ? 5.496 23.25 2.473 1 97.69 270 TRP B N 1
ATOM 4878 C CA . TRP B 1 270 ? 6.332 24.25 1.817 1 97.69 270 TRP B CA 1
ATOM 4879 C C . TRP B 1 270 ? 7.809 23.969 2.08 1 97.69 270 TRP B C 1
ATOM 4881 O O . TRP B 1 270 ? 8.164 23.359 3.092 1 97.69 270 TRP B O 1
ATOM 4891 N N . SER B 1 271 ? 8.641 24.484 1.178 1 96.19 271 SER B N 1
ATOM 4892 C CA . SER B 1 271 ? 10.086 24.406 1.347 1 96.19 271 SER B CA 1
ATOM 4893 C C . SER B 1 271 ? 10.547 25.172 2.586 1 96.19 271 SER B C 1
ATOM 4895 O O . SER B 1 271 ? 9.797 25.984 3.131 1 96.19 271 SER B O 1
ATOM 4897 N N . ASP B 1 272 ? 11.742 24.891 3.043 1 96.75 272 ASP B N 1
ATOM 4898 C CA . ASP B 1 272 ? 12.281 25.594 4.203 1 96.75 272 ASP B CA 1
ATOM 4899 C C . ASP B 1 272 ? 12.32 27.109 3.965 1 96.75 272 ASP B C 1
ATOM 4901 O O . ASP B 1 272 ? 11.992 27.891 4.859 1 96.75 272 ASP B O 1
ATOM 4905 N N . GLU B 1 273 ? 12.711 27.469 2.764 1 96.62 273 GLU B N 1
ATOM 4906 C CA . GLU B 1 273 ? 12.758 28.891 2.422 1 96.62 273 GLU B CA 1
ATOM 4907 C C . GLU B 1 273 ? 11.383 29.531 2.512 1 96.62 273 GLU B C 1
ATOM 4909 O O . GLU B 1 273 ? 11.234 30.625 3.061 1 96.62 273 GLU B O 1
ATOM 4914 N N . ASP B 1 274 ? 10.43 28.875 1.998 1 97.62 274 ASP B N 1
ATOM 4915 C CA . ASP B 1 274 ? 9.062 29.391 2.029 1 97.62 274 ASP B CA 1
ATOM 4916 C C . ASP B 1 274 ? 8.516 29.422 3.457 1 97.62 274 ASP B C 1
ATOM 4918 O O . ASP B 1 274 ? 7.773 30.328 3.828 1 97.62 274 ASP B O 1
ATOM 4922 N N . CYS B 1 275 ? 8.836 28.422 4.215 1 98.62 275 CYS B N 1
ATOM 4923 C CA . CYS B 1 275 ? 8.406 28.375 5.609 1 98.62 275 CYS B CA 1
ATOM 4924 C C . CYS B 1 275 ? 8.961 29.562 6.387 1 98.62 275 CYS B C 1
ATOM 4926 O O . CYS B 1 275 ? 8.25 30.156 7.203 1 98.62 275 CYS B O 1
ATOM 4928 N N . VAL B 1 276 ? 10.227 29.859 6.188 1 98.69 276 VAL B N 1
ATOM 4929 C CA . VAL B 1 276 ? 10.836 31 6.852 1 98.69 276 VAL B CA 1
ATOM 4930 C C . VAL B 1 276 ? 10.086 32.281 6.48 1 98.69 276 VAL B C 1
ATOM 4932 O O . VAL B 1 276 ? 9.781 33.094 7.344 1 98.69 276 VAL B O 1
ATOM 4935 N N . ARG B 1 277 ? 9.727 32.438 5.223 1 98.5 277 ARG B N 1
ATOM 4936 C CA . ARG B 1 277 ? 8.977 33.594 4.766 1 98.5 277 ARG B CA 1
ATOM 4937 C C . ARG B 1 277 ? 7.617 33.688 5.445 1 98.5 277 ARG B C 1
ATOM 4939 O O . ARG B 1 277 ? 7.207 34.75 5.91 1 98.5 277 ARG B O 1
ATOM 4946 N N . ILE B 1 278 ? 6.898 32.562 5.516 1 98.75 278 ILE B N 1
ATOM 4947 C CA . ILE B 1 278 ? 5.586 32.5 6.148 1 98.75 278 ILE B CA 1
ATOM 4948 C C . ILE B 1 278 ? 5.707 32.875 7.625 1 98.75 278 ILE B C 1
ATOM 4950 O O . ILE B 1 278 ? 4.934 33.688 8.133 1 98.75 278 ILE B O 1
ATOM 4954 N N . LEU B 1 279 ? 6.688 32.312 8.289 1 98.81 279 LEU B N 1
ATOM 4955 C CA . LEU B 1 279 ? 6.887 32.531 9.711 1 98.81 279 LEU B CA 1
ATOM 4956 C C . LEU B 1 279 ? 7.246 34 9.977 1 98.81 279 LEU B C 1
ATOM 4958 O O . LEU B 1 279 ? 6.84 34.562 10.992 1 98.81 279 LEU B O 1
ATOM 4962 N N . GLN B 1 280 ? 8 34.625 9.086 1 98.69 280 GLN B N 1
ATOM 4963 C CA . GLN B 1 280 ? 8.336 36.031 9.219 1 98.69 280 GLN B CA 1
ATOM 4964 C C . GLN B 1 280 ? 7.086 36.906 9.117 1 98.69 280 GLN B C 1
ATOM 4966 O O . GLN B 1 280 ? 6.934 37.875 9.859 1 98.69 280 GLN B O 1
ATOM 4971 N N . ARG B 1 281 ? 6.199 36.562 8.156 1 98.62 281 ARG B N 1
ATOM 4972 C CA . ARG B 1 281 ? 4.934 37.281 8.047 1 98.62 281 ARG B CA 1
ATOM 4973 C C . ARG B 1 281 ? 4.102 37.094 9.312 1 98.62 281 ARG B C 1
ATOM 4975 O O . ARG B 1 281 ? 3.455 38.062 9.766 1 98.62 281 ARG B O 1
ATOM 4982 N N . CYS B 1 282 ? 4.117 35.906 9.891 1 98.75 282 CYS B N 1
ATOM 4983 C CA . CYS B 1 282 ? 3.422 35.656 11.148 1 98.75 282 CYS B CA 1
ATOM 4984 C C . CYS B 1 282 ? 3.994 36.531 12.266 1 98.75 282 CYS B C 1
ATOM 4986 O O . CYS B 1 282 ? 3.246 37.125 13.039 1 98.75 282 CYS B O 1
ATOM 4988 N N . LYS B 1 283 ? 5.297 36.562 12.344 1 98.31 283 LYS B N 1
ATOM 4989 C CA . LYS B 1 283 ? 5.965 37.344 13.375 1 98.31 283 LYS B CA 1
ATOM 4990 C C . LYS B 1 283 ? 5.582 38.812 13.289 1 98.31 283 LYS B C 1
ATOM 4992 O O . LYS B 1 283 ? 5.383 39.469 14.312 1 98.31 283 LYS B O 1
ATOM 4997 N N . GLU B 1 284 ? 5.473 39.344 12.07 1 98.25 284 GLU B N 1
ATOM 4998 C CA . GLU B 1 284 ? 5.098 40.719 11.844 1 98.25 284 GLU B CA 1
ATOM 4999 C C . GLU B 1 284 ? 3.658 41 12.273 1 98.25 284 GLU B C 1
ATOM 5001 O O . GLU B 1 284 ? 3.312 42.094 12.656 1 98.25 284 GLU B O 1
ATOM 5006 N N . ALA B 1 285 ? 2.865 39.969 12.258 1 98.38 285 ALA B N 1
ATOM 5007 C CA . ALA B 1 285 ? 1.429 40.125 12.461 1 98.38 285 ALA B CA 1
ATOM 5008 C C . ALA B 1 285 ? 1.066 40 13.938 1 98.38 285 ALA B C 1
ATOM 5010 O O . ALA B 1 285 ? -0.036 40.375 14.344 1 98.38 285 ALA B O 1
ATOM 5011 N N . ILE B 1 286 ? 1.95 39.5 14.75 1 98.38 286 ILE B N 1
ATOM 5012 C CA . ILE B 1 286 ? 1.621 39.25 16.141 1 98.38 286 ILE B CA 1
ATOM 5013 C C . ILE B 1 286 ? 2.393 40.219 17.047 1 98.38 286 ILE B C 1
ATOM 5015 O O . ILE B 1 286 ? 3.443 40.719 16.641 1 98.38 286 ILE B O 1
ATOM 5019 N N . PRO B 1 287 ? 1.909 40.469 18.281 1 97.62 287 PRO B N 1
ATOM 5020 C CA . PRO B 1 287 ? 2.662 41.312 19.234 1 97.62 287 PRO B CA 1
ATOM 5021 C C . PRO B 1 287 ? 3.891 40.594 19.797 1 97.62 287 PRO B C 1
ATOM 5023 O O . PRO B 1 287 ? 4.082 39.406 19.547 1 97.62 287 PRO B O 1
ATOM 5026 N N . PRO B 1 288 ? 4.719 41.344 20.453 1 96.44 288 PRO B N 1
ATOM 5027 C CA . PRO B 1 288 ? 5.863 40.719 21.109 1 96.44 288 PRO B CA 1
ATOM 5028 C C . PRO B 1 288 ? 5.449 39.719 22.188 1 96.44 288 PRO B C 1
ATOM 5030 O O . PRO B 1 288 ? 4.305 39.75 22.656 1 96.44 288 PRO B O 1
ATOM 5033 N N . LYS B 1 289 ? 6.375 38.906 22.469 1 94.81 289 LYS B N 1
ATOM 5034 C CA . LYS B 1 289 ? 6.125 37.844 23.453 1 94.81 289 LYS B CA 1
ATOM 5035 C C . LYS B 1 289 ? 5.57 38.406 24.75 1 94.81 289 LYS B C 1
ATOM 5037 O O . LYS B 1 289 ? 4.648 37.844 25.344 1 94.81 289 LYS B O 1
ATOM 5042 N N . GLU B 1 290 ? 6.031 39.531 25.188 1 94.06 290 GLU B N 1
ATOM 5043 C CA . GLU B 1 290 ? 5.66 40.188 26.453 1 94.06 290 GLU B CA 1
ATOM 5044 C C . GLU B 1 290 ? 4.195 40.594 26.438 1 94.06 290 GLU B C 1
ATOM 5046 O O . GLU B 1 290 ? 3.58 40.75 27.5 1 94.06 290 GLU B O 1
ATOM 5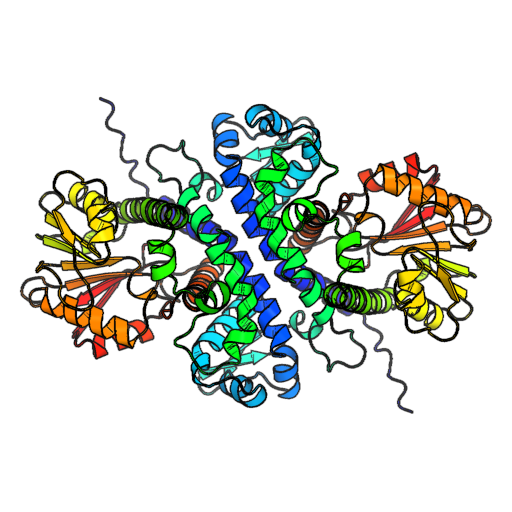051 N N . LYS B 1 291 ? 3.703 40.75 25.266 1 95.56 291 LYS B N 1
ATOM 5052 C CA . LYS B 1 291 ? 2.307 41.156 25.141 1 95.56 291 LYS B CA 1
ATOM 5053 C C . LYS B 1 291 ? 1.422 39.969 24.766 1 95.56 291 LYS B C 1
ATOM 5055 O O . LYS B 1 291 ? 0.275 40.156 24.359 1 95.56 291 LYS B O 1
ATOM 5060 N N . GLY B 1 292 ? 1.998 38.75 24.828 1 93.56 292 GLY B N 1
ATOM 5061 C CA . GLY B 1 292 ? 1.224 37.531 24.656 1 93.56 292 GLY B CA 1
ATOM 5062 C C . GLY B 1 292 ? 1.261 37 23.234 1 93.56 292 GLY B C 1
ATOM 5063 O O . GLY B 1 292 ? 0.586 36.031 22.922 1 93.56 292 GLY B O 1
ATOM 5064 N N . GLY B 1 293 ? 2.062 37.656 22.391 1 96.5 293 GLY B N 1
ATOM 5065 C CA . GLY B 1 293 ? 2.141 37.219 21 1 96.5 293 GLY B CA 1
ATOM 5066 C C . GLY B 1 293 ? 2.848 35.875 20.828 1 96.5 293 GLY B C 1
ATOM 5067 O O . GLY B 1 293 ? 3.867 35.625 21.484 1 96.5 293 GLY B O 1
ATOM 5068 N N . LYS B 1 294 ? 2.305 34.969 20.031 1 97.62 294 LYS B N 1
ATOM 5069 C CA . LYS B 1 294 ? 2.973 33.719 19.688 1 97.62 294 LYS B CA 1
ATOM 5070 C C . LYS B 1 294 ? 2.381 33.125 18.406 1 97.62 294 LYS B C 1
ATOM 5072 O O . LYS B 1 294 ? 1.299 33.531 17.969 1 97.62 294 LYS B O 1
ATOM 5077 N N . VAL B 1 295 ? 3.111 32.281 17.812 1 98.69 295 VAL B N 1
ATOM 5078 C CA . VAL B 1 295 ? 2.652 31.453 16.719 1 98.69 295 VAL B CA 1
ATOM 5079 C C . VAL B 1 295 ? 2.395 30.031 17.219 1 98.69 295 VAL B C 1
ATOM 5081 O O . VAL B 1 295 ? 3.176 29.5 18 1 98.69 295 VAL B O 1
ATOM 5084 N N . ILE B 1 296 ? 1.28 29.5 16.906 1 98.38 296 ILE B N 1
ATOM 5085 C CA . ILE B 1 296 ? 0.994 28.109 17.234 1 98.38 296 ILE B CA 1
ATOM 5086 C C . ILE B 1 296 ? 1.017 27.266 15.945 1 98.38 296 ILE B C 1
ATOM 5088 O O . ILE B 1 296 ? 0.301 27.578 14.992 1 98.38 296 ILE B O 1
ATOM 5092 N N . VAL B 1 297 ? 1.875 26.281 15.922 1 98.38 297 VAL B N 1
ATOM 5093 C CA . VAL B 1 297 ? 1.962 25.344 14.805 1 98.38 297 VAL B CA 1
ATOM 5094 C C . VAL B 1 297 ? 1.421 23.984 15.227 1 98.38 297 VAL B C 1
ATOM 5096 O O . VAL B 1 297 ? 1.797 23.453 16.281 1 98.38 297 VAL B O 1
ATOM 5099 N N . ILE B 1 298 ? 0.468 23.484 14.531 1 97.06 298 ILE B N 1
ATOM 5100 C CA . ILE B 1 298 ? 0.016 22.109 14.734 1 97.06 298 ILE B CA 1
ATOM 5101 C C . ILE B 1 298 ? 0.439 21.25 13.539 1 97.06 298 ILE B C 1
ATOM 5103 O O . ILE B 1 298 ? -0.189 21.297 12.477 1 97.06 298 ILE B O 1
ATOM 5107 N N . ASP B 1 299 ? 1.472 20.516 13.641 1 97.12 299 ASP B N 1
ATOM 5108 C CA . ASP B 1 299 ? 2.098 19.672 12.625 1 97.12 299 ASP B CA 1
ATOM 5109 C C . ASP B 1 299 ? 2.838 18.5 13.273 1 97.12 299 ASP B C 1
ATOM 5111 O O . ASP B 1 299 ? 2.859 18.375 14.5 1 97.12 299 ASP B O 1
ATOM 5115 N N . MET B 1 300 ? 3.357 17.672 12.477 1 97.06 300 MET B N 1
ATOM 5116 C CA . MET B 1 300 ? 4.113 16.531 13 1 97.06 300 MET B CA 1
ATOM 5117 C C . MET B 1 300 ? 5.52 16.953 13.406 1 97.06 300 MET B C 1
ATOM 5119 O O . MET B 1 300 ? 6.145 17.781 12.742 1 97.06 300 MET B O 1
ATOM 5123 N N . VAL B 1 301 ? 5.945 16.547 14.516 1 97.69 301 VAL B N 1
ATOM 5124 C CA . VAL B 1 301 ? 7.352 16.547 14.898 1 97.69 301 VAL B CA 1
ATOM 5125 C C . VAL B 1 301 ? 7.879 15.109 14.891 1 97.69 301 VAL B C 1
ATOM 5127 O O . VAL B 1 301 ? 7.684 14.367 15.859 1 97.69 301 VAL B O 1
ATOM 5130 N N . VAL B 1 302 ? 8.523 14.773 13.82 1 96.5 302 VAL B N 1
ATOM 5131 C CA . VAL B 1 302 ? 8.898 13.383 13.57 1 96.5 302 VAL B CA 1
ATOM 5132 C C . VAL B 1 302 ? 9.758 12.867 14.727 1 96.5 302 VAL B C 1
ATOM 5134 O O . VAL B 1 302 ? 10.719 13.523 15.141 1 96.5 302 VAL B O 1
ATOM 5137 N N . GLY B 1 303 ? 9.43 11.75 15.25 1 93.25 303 GLY B N 1
ATOM 5138 C CA . GLY B 1 303 ? 10.188 11.102 16.312 1 93.25 303 GLY B CA 1
ATOM 5139 C C . GLY B 1 303 ? 9.773 11.531 17.703 1 93.25 303 GLY B C 1
ATOM 5140 O O . GLY B 1 303 ? 10.219 10.961 18.688 1 93.25 303 GLY B O 1
ATOM 5141 N N . VAL B 1 304 ? 8.891 12.484 17.766 1 89.12 304 VAL B N 1
ATOM 5142 C CA . VAL B 1 304 ? 8.508 13.016 19.078 1 89.12 304 VAL B CA 1
ATOM 5143 C C . VAL B 1 304 ? 7.102 12.531 19.438 1 89.12 304 VAL B C 1
ATOM 5145 O O . VAL B 1 304 ? 6.191 12.57 18.609 1 89.12 304 VAL B O 1
ATOM 5148 N N . GLY B 1 305 ? 6.961 12.102 20.719 1 78.25 305 GLY B N 1
ATOM 5149 C CA . GLY B 1 305 ? 5.66 11.727 21.234 1 78.25 305 GLY B CA 1
ATOM 5150 C C . GLY B 1 305 ? 5.172 10.383 20.734 1 78.25 305 GLY B C 1
ATOM 5151 O O . GLY B 1 305 ? 3.979 10.078 20.812 1 78.25 305 GLY B O 1
ATOM 5152 N N . ILE B 1 306 ? 6.059 9.711 20.047 1 78.25 306 ILE B N 1
ATOM 5153 C CA . ILE B 1 306 ? 5.59 8.453 19.484 1 78.25 306 ILE B CA 1
ATOM 5154 C C . ILE B 1 306 ? 6.102 7.285 20.312 1 78.25 306 ILE B C 1
ATOM 5156 O O . ILE B 1 306 ? 7.227 7.32 20.828 1 78.25 306 ILE B O 1
ATOM 5160 N N . ASN B 1 307 ? 5.145 6.363 20.469 1 77.25 307 ASN B N 1
ATOM 5161 C CA . ASN B 1 307 ? 5.5 5.238 21.328 1 77.25 307 ASN B CA 1
ATOM 5162 C C . ASN B 1 307 ? 5.395 3.91 20.578 1 77.25 307 ASN B C 1
ATOM 5164 O O . ASN B 1 307 ? 5.641 2.85 21.156 1 77.25 307 ASN B O 1
ATOM 5168 N N . THR B 1 308 ? 4.992 3.961 19.406 1 87.06 308 THR B N 1
ATOM 5169 C CA . THR B 1 308 ? 4.863 2.707 18.672 1 87.06 308 THR B CA 1
ATOM 5170 C C . THR B 1 308 ? 5.582 2.791 17.328 1 87.06 308 THR B C 1
ATOM 5172 O O . THR B 1 308 ? 5.781 3.883 16.781 1 87.06 308 THR B O 1
ATOM 5175 N N . GLN B 1 309 ? 5.965 1.715 16.812 1 90.94 309 GLN B N 1
ATOM 5176 C CA . GLN B 1 309 ? 6.57 1.631 15.492 1 90.94 309 GLN B CA 1
ATOM 5177 C C . GLN B 1 309 ? 5.602 2.105 14.414 1 90.94 309 GLN B C 1
ATOM 5179 O O . GLN B 1 309 ? 6.012 2.742 13.438 1 90.94 309 GLN B O 1
ATOM 5184 N N . THR B 1 310 ? 4.375 1.812 14.672 1 93.25 310 THR B N 1
ATOM 5185 C CA . THR B 1 310 ? 3.348 2.213 13.711 1 93.25 310 THR B CA 1
ATOM 5186 C C . THR B 1 310 ? 3.279 3.732 13.594 1 93.25 310 THR B C 1
ATOM 5188 O O . THR B 1 310 ? 3.15 4.27 12.492 1 93.25 310 THR B O 1
ATOM 5191 N N . SER B 1 311 ? 3.375 4.41 14.703 1 94.5 311 SER B N 1
ATOM 5192 C CA . SER B 1 311 ? 3.316 5.867 14.695 1 94.5 311 SER B CA 1
ATOM 5193 C C . SER B 1 311 ? 4.512 6.465 13.961 1 94.5 311 SER B C 1
ATOM 5195 O O . SER B 1 311 ? 4.363 7.41 13.18 1 94.5 311 SER B O 1
ATOM 5197 N N . LEU B 1 312 ? 5.68 5.895 14.227 1 95.19 312 LEU B N 1
ATOM 5198 C CA . LEU B 1 312 ? 6.867 6.391 13.531 1 95.19 312 LEU B CA 1
ATOM 5199 C C . LEU B 1 312 ? 6.758 6.141 12.031 1 95.19 312 LEU B C 1
ATOM 5201 O O . LEU B 1 312 ? 7.016 7.043 11.227 1 95.19 312 LEU B O 1
ATOM 5205 N N . GLU B 1 313 ? 6.371 4.941 11.633 1 96.56 313 GLU B N 1
ATOM 5206 C CA . GLU B 1 313 ? 6.16 4.613 10.227 1 96.56 313 GLU B CA 1
ATOM 5207 C C . GLU B 1 313 ? 5.199 5.598 9.57 1 96.56 313 GLU B C 1
ATOM 5209 O O . GLU B 1 313 ? 5.441 6.047 8.445 1 96.56 313 GLU B O 1
ATOM 5214 N N . THR B 1 314 ? 4.152 5.883 10.32 1 97.62 314 THR B N 1
ATOM 5215 C CA . THR B 1 314 ? 3.123 6.754 9.766 1 97.62 314 THR B CA 1
ATOM 5216 C C . THR B 1 314 ? 3.662 8.164 9.562 1 97.62 314 THR B C 1
ATOM 5218 O O . THR B 1 314 ? 3.365 8.812 8.555 1 97.62 314 THR B O 1
ATOM 5221 N N . GLN B 1 315 ? 4.477 8.68 10.492 1 97.56 315 GLN B N 1
ATOM 5222 C CA . GLN B 1 315 ? 5.094 9.984 10.312 1 97.56 315 GLN B CA 1
ATOM 5223 C C . GLN B 1 315 ? 6.02 9.992 9.102 1 97.56 315 GLN B C 1
ATOM 5225 O O . GLN B 1 315 ? 6.047 10.969 8.344 1 97.56 315 GLN B O 1
ATOM 5230 N N . LEU B 1 316 ? 6.77 8.922 8.891 1 97.88 316 LEU B N 1
ATOM 5231 C CA . LEU B 1 316 ? 7.66 8.828 7.742 1 97.88 316 LEU B CA 1
ATOM 5232 C C . LEU B 1 316 ? 6.863 8.758 6.441 1 97.88 316 LEU B C 1
ATOM 5234 O O . LEU B 1 316 ? 7.273 9.336 5.43 1 97.88 316 LEU B O 1
ATOM 5238 N N . LEU B 1 317 ? 5.742 8.07 6.504 1 98.56 317 LEU B N 1
ATOM 5239 C CA . LEU B 1 317 ? 4.871 7.996 5.336 1 98.56 317 LEU B CA 1
ATOM 5240 C C . LEU B 1 317 ? 4.344 9.383 4.965 1 98.56 317 LEU B C 1
ATOM 5242 O O . LEU B 1 317 ? 4.301 9.734 3.787 1 98.56 317 LEU B O 1
ATOM 5246 N N . PHE B 1 318 ? 3.971 10.141 5.949 1 98.38 318 PHE B N 1
ATOM 5247 C CA . PHE B 1 318 ? 3.514 11.5 5.68 1 98.38 318 PHE B CA 1
ATOM 5248 C C . PHE B 1 318 ? 4.641 12.344 5.102 1 98.38 318 PHE B C 1
ATOM 5250 O O . PHE B 1 318 ? 4.406 13.195 4.246 1 98.38 318 PHE B O 1
ATOM 5257 N N . ASP B 1 319 ? 5.848 12.141 5.613 1 98.44 319 ASP B N 1
ATOM 5258 C CA . ASP B 1 319 ? 7 12.852 5.066 1 98.44 319 ASP B CA 1
ATOM 5259 C C . ASP B 1 319 ? 7.164 12.562 3.574 1 98.44 319 ASP B C 1
ATOM 5261 O O . ASP B 1 319 ? 7.305 13.484 2.77 1 98.44 319 ASP B O 1
ATOM 5265 N N . LEU B 1 320 ? 7.062 11.312 3.225 1 98.5 320 LEU B N 1
ATOM 5266 C CA . LEU B 1 320 ? 7.184 10.906 1.829 1 98.5 320 LEU B CA 1
ATOM 5267 C C . LEU B 1 320 ? 6.012 11.43 1.006 1 98.5 320 LEU B C 1
ATOM 5269 O O . LEU B 1 320 ? 6.18 11.789 -0.162 1 98.5 320 LEU B O 1
ATOM 5273 N N . GLU B 1 321 ? 4.875 11.438 1.596 1 98.5 321 GLU B N 1
ATOM 5274 C CA . GLU B 1 321 ? 3.719 11.984 0.891 1 98.5 321 GLU B CA 1
ATOM 5275 C C . GLU B 1 321 ? 3.93 13.453 0.543 1 98.5 321 GLU B C 1
ATOM 5277 O O . GLU B 1 321 ? 3.568 13.898 -0.549 1 98.5 321 GLU B O 1
ATOM 5282 N N . MET B 1 322 ? 4.5 14.25 1.479 1 98.06 322 MET B N 1
ATOM 5283 C CA . MET B 1 322 ? 4.805 15.648 1.194 1 98.06 322 MET B CA 1
ATOM 5284 C C . MET B 1 322 ? 5.793 15.773 0.039 1 98.06 322 MET B C 1
ATOM 5286 O O . MET B 1 322 ? 5.605 16.594 -0.858 1 98.06 322 MET B O 1
ATOM 5290 N N . MET B 1 323 ? 6.789 14.898 0.065 1 96.25 323 MET B N 1
ATOM 5291 C CA . MET B 1 323 ? 7.766 14.875 -1.022 1 96.25 323 MET B CA 1
ATOM 5292 C C . MET B 1 323 ? 7.078 14.633 -2.363 1 96.25 323 MET B C 1
ATOM 5294 O O . MET B 1 323 ? 7.449 15.227 -3.373 1 96.25 323 MET B O 1
ATOM 5298 N N . ILE B 1 324 ? 6.09 13.789 -2.406 1 98.19 324 ILE B N 1
ATOM 5299 C CA . ILE B 1 324 ? 5.41 13.383 -3.631 1 98.19 324 ILE B CA 1
ATOM 5300 C C . ILE B 1 324 ? 4.504 14.508 -4.121 1 98.19 324 ILE B C 1
ATOM 5302 O O . ILE B 1 324 ? 4.469 14.812 -5.316 1 98.19 324 ILE B O 1
ATOM 5306 N N . LEU B 1 325 ? 3.836 15.195 -3.201 1 98.19 325 LEU B N 1
ATOM 5307 C CA . LEU B 1 325 ? 2.75 16.094 -3.568 1 98.19 325 LEU B CA 1
ATOM 5308 C C . LEU B 1 325 ? 3.252 17.531 -3.678 1 98.19 325 LEU B C 1
ATOM 5310 O O . LEU B 1 325 ? 2.816 18.281 -4.555 1 98.19 325 LEU B O 1
ATOM 5314 N N . VAL B 1 326 ? 4.16 17.891 -2.754 1 97.69 326 VAL B N 1
ATOM 5315 C CA . VAL B 1 326 ? 4.551 19.297 -2.625 1 97.69 326 VAL B CA 1
ATOM 5316 C C . VAL B 1 326 ? 6.055 19.391 -2.365 1 97.69 326 VAL B C 1
ATOM 5318 O O . VAL B 1 326 ? 6.77 18.391 -2.451 1 97.69 326 VAL B O 1
ATOM 5321 N N . THR B 1 327 ? 6.562 20.578 -2.18 1 95.69 327 THR B N 1
ATOM 5322 C CA . THR B 1 327 ? 7.992 20.781 -1.983 1 95.69 327 THR B CA 1
ATOM 5323 C C . THR B 1 327 ? 8.336 20.812 -0.496 1 95.69 327 THR B C 1
ATOM 5325 O O . THR B 1 327 ? 9.438 21.219 -0.116 1 95.69 327 THR B O 1
ATOM 5328 N N . GLY B 1 328 ? 7.375 20.438 0.333 1 96.75 328 GLY B N 1
ATOM 5329 C CA . GLY B 1 328 ? 7.547 20.469 1.777 1 96.75 328 GLY B CA 1
ATOM 5330 C C . GLY B 1 328 ? 8.062 19.156 2.346 1 96.75 328 GLY B C 1
ATOM 5331 O O . GLY B 1 328 ? 8.75 18.406 1.654 1 96.75 328 GLY B O 1
ATOM 5332 N N . LYS B 1 329 ? 7.891 18.906 3.639 1 97.62 329 LYS B N 1
ATOM 5333 C CA . LYS B 1 329 ? 8.367 17.734 4.379 1 97.62 329 LYS B CA 1
ATOM 5334 C C . LYS B 1 329 ? 7.828 17.734 5.809 1 97.62 329 LYS B C 1
ATOM 5336 O O . LYS B 1 329 ? 7.312 18.75 6.281 1 97.62 329 LYS B O 1
ATOM 5341 N N . GLU B 1 330 ? 7.793 16.578 6.422 1 98.19 330 GLU B N 1
ATOM 5342 C CA . GLU B 1 330 ? 7.684 16.531 7.879 1 98.19 330 GLU B CA 1
ATOM 5343 C C . GLU B 1 330 ? 9.039 16.75 8.539 1 98.19 330 GLU B C 1
ATOM 5345 O O . GLU B 1 330 ? 10.062 16.312 8.031 1 98.19 330 GLU B O 1
ATOM 5350 N N . ARG B 1 331 ? 9.023 17.391 9.641 1 98.19 331 ARG B N 1
ATOM 5351 C CA . ARG B 1 331 ? 10.281 17.844 10.234 1 98.19 331 ARG B CA 1
ATOM 5352 C C . ARG B 1 331 ? 10.469 17.25 11.625 1 98.19 331 ARG B C 1
ATOM 5354 O O . ARG B 1 331 ? 9.508 17.094 12.375 1 98.19 331 ARG B O 1
ATOM 5361 N N . ASP B 1 332 ? 11.711 16.828 11.922 1 96.38 332 ASP B N 1
ATOM 5362 C CA . ASP B 1 332 ? 12.031 16.5 13.312 1 96.38 332 ASP B CA 1
ATOM 5363 C C . ASP B 1 332 ? 12.289 17.781 14.117 1 96.38 332 ASP B C 1
ATOM 5365 O O . ASP B 1 332 ? 12.203 18.891 13.586 1 96.38 332 ASP B O 1
ATOM 5369 N N . GLU B 1 333 ? 12.508 17.656 15.391 1 97.19 333 GLU B N 1
ATOM 5370 C CA . GLU B 1 333 ? 12.617 18.812 16.266 1 97.19 333 GLU B CA 1
ATOM 5371 C C . GLU B 1 333 ? 13.766 19.719 15.828 1 97.19 333 GLU B C 1
ATOM 5373 O O . GLU B 1 333 ? 13.633 20.953 15.852 1 97.19 333 GLU B O 1
ATOM 5378 N N . ASN B 1 334 ? 14.891 19.141 15.414 1 96.81 334 ASN B N 1
ATOM 5379 C CA . ASN B 1 334 ? 16.031 19.953 14.984 1 96.81 334 ASN B CA 1
ATOM 5380 C C . ASN B 1 334 ? 15.695 20.781 13.742 1 96.81 334 ASN B C 1
ATOM 5382 O O . ASN B 1 334 ? 16.078 21.938 13.648 1 96.81 334 ASN B O 1
ATOM 5386 N N . GLU B 1 335 ? 15.047 20.156 12.836 1 97.5 335 GLU B N 1
ATOM 5387 C CA . GLU B 1 335 ? 14.648 20.859 11.617 1 97.5 335 GLU B CA 1
ATOM 5388 C C . GLU B 1 335 ? 13.664 21.984 11.922 1 97.5 335 GLU B C 1
ATOM 5390 O O . GLU B 1 335 ? 13.734 23.062 11.32 1 97.5 335 GLU B O 1
ATOM 5395 N N . TRP B 1 336 ? 12.734 21.781 12.867 1 98.31 336 TRP B N 1
ATOM 5396 C CA . TRP B 1 336 ? 11.812 22.828 13.305 1 98.31 336 TRP B CA 1
ATOM 5397 C C . TRP B 1 336 ? 12.578 23.984 13.945 1 98.31 336 TRP B C 1
ATOM 5399 O O . TRP B 1 336 ? 12.336 25.156 13.617 1 98.31 336 TRP B O 1
ATOM 5409 N N . ARG B 1 337 ? 13.484 23.625 14.82 1 98 337 ARG B N 1
ATOM 5410 C CA . ARG B 1 337 ? 14.289 24.641 15.5 1 98 337 ARG B CA 1
ATOM 5411 C C . ARG B 1 337 ? 15.039 25.516 14.492 1 98 337 ARG B C 1
ATOM 5413 O O . ARG B 1 337 ? 15.062 26.734 14.625 1 98 337 ARG B O 1
ATOM 5420 N N . GLU B 1 338 ? 15.586 24.859 13.508 1 97.75 338 GLU B N 1
ATOM 5421 C CA . GLU B 1 338 ? 16.328 25.578 12.477 1 97.75 338 GLU B CA 1
ATOM 5422 C C . GLU B 1 338 ? 15.422 26.562 11.742 1 97.75 338 GLU B C 1
ATOM 5424 O O . GLU B 1 338 ? 15.836 27.688 11.422 1 97.75 338 GLU B O 1
ATOM 5429 N N . LEU B 1 339 ? 14.188 26.172 11.469 1 97.94 339 LEU B N 1
ATOM 5430 C CA . LEU B 1 339 ? 13.227 27.047 10.805 1 97.94 339 LEU B CA 1
ATOM 5431 C C . LEU B 1 339 ? 12.906 28.25 11.664 1 97.94 339 LEU B C 1
ATOM 5433 O O . LEU B 1 339 ? 12.867 29.391 11.172 1 97.94 339 LEU B O 1
ATOM 5437 N N . PHE B 1 340 ? 12.664 28.031 12.953 1 98.56 340 PHE B N 1
ATOM 5438 C CA . PHE B 1 340 ? 12.281 29.094 13.867 1 98.56 340 PHE B CA 1
ATOM 5439 C C . PHE B 1 340 ? 13.414 30.109 14.023 1 98.56 340 PHE B C 1
ATOM 5441 O O . PHE B 1 340 ? 13.18 31.328 13.992 1 98.56 340 PHE B O 1
ATOM 5448 N N . VAL B 1 341 ? 14.625 29.578 14.117 1 98.25 341 VAL B N 1
ATOM 5449 C CA . VAL B 1 341 ? 15.789 30.453 14.258 1 98.25 341 VAL B CA 1
ATOM 5450 C C . VAL B 1 341 ? 15.969 31.281 12.992 1 98.25 341 VAL B C 1
ATOM 5452 O O . VAL B 1 341 ? 16.172 32.5 13.07 1 98.25 341 VAL B O 1
ATOM 5455 N N . ALA B 1 342 ? 15.883 30.641 11.891 1 98.44 342 ALA B N 1
ATOM 5456 C CA . ALA B 1 342 ? 16.062 31.328 10.609 1 98.44 342 ALA B CA 1
ATOM 5457 C C . ALA B 1 342 ? 14.992 32.406 10.422 1 98.44 342 ALA B C 1
ATOM 5459 O O . ALA B 1 342 ? 15.25 33.438 9.789 1 98.44 342 ALA B O 1
ATOM 5460 N N . ALA B 1 343 ? 13.828 32.188 10.992 1 98.5 343 ALA B N 1
ATOM 5461 C CA . ALA B 1 343 ? 12.719 33.156 10.852 1 98.5 343 ALA B CA 1
ATOM 5462 C C . ALA B 1 343 ? 12.797 34.25 11.906 1 98.5 343 ALA B C 1
ATOM 5464 O O . ALA B 1 343 ? 12.016 35.188 11.875 1 98.5 343 ALA B O 1
ATOM 5465 N N . GLY B 1 344 ? 13.711 34.156 12.844 1 97.94 344 GLY B N 1
ATOM 5466 C CA . GLY B 1 344 ? 13.969 35.219 13.797 1 97.94 344 GLY B CA 1
ATOM 5467 C C . GLY B 1 344 ? 13.211 35.031 15.102 1 97.94 344 GLY B C 1
ATOM 5468 O O . GLY B 1 344 ? 13.039 35.969 15.867 1 97.94 344 GLY B O 1
ATOM 5469 N N . PHE B 1 345 ? 12.711 33.844 15.352 1 98.31 345 PHE B N 1
ATOM 5470 C CA . PHE B 1 345 ? 12.047 33.562 16.625 1 98.31 345 PHE B CA 1
ATOM 5471 C C . PHE B 1 345 ? 13.07 33.188 17.688 1 98.31 345 PHE B C 1
ATOM 5473 O O . PHE B 1 345 ? 14.148 32.688 17.375 1 98.31 345 PHE B O 1
ATOM 5480 N N . SER B 1 346 ? 12.695 33.406 18.938 1 93 346 SER B N 1
ATOM 5481 C CA . SER B 1 346 ? 13.68 33.312 20.016 1 93 346 SER B CA 1
ATOM 5482 C C . SER B 1 346 ? 13.484 32.031 20.828 1 93 346 SER B C 1
ATOM 5484 O O . SER B 1 346 ? 14.422 31.547 21.469 1 93 346 SER B O 1
ATOM 5486 N N . ASP B 1 347 ? 12.305 31.516 20.875 1 96.06 347 ASP B N 1
ATOM 5487 C CA . ASP B 1 347 ? 11.984 30.391 21.75 1 96.06 347 ASP B CA 1
ATOM 5488 C C . ASP B 1 347 ? 10.789 29.609 21.219 1 96.06 347 ASP B C 1
ATOM 5490 O O . ASP B 1 347 ? 10.055 30.094 20.359 1 96.06 347 ASP B O 1
ATOM 5494 N N . TYR B 1 348 ? 10.727 28.344 21.656 1 97.44 348 TYR B N 1
ATOM 5495 C CA . TYR B 1 348 ? 9.578 27.516 21.297 1 97.44 348 TYR B CA 1
ATOM 5496 C C . TYR B 1 348 ? 9.32 26.453 22.344 1 97.44 348 TYR B C 1
ATOM 5498 O O . TYR B 1 348 ? 10.188 26.156 23.172 1 97.44 348 TYR B O 1
ATOM 5506 N N . LYS B 1 349 ? 8.156 25.969 22.391 1 96.44 349 LYS B N 1
ATOM 5507 C CA . LYS B 1 349 ? 7.711 24.875 23.25 1 96.44 349 LYS B CA 1
ATOM 5508 C C . LYS B 1 349 ? 6.914 23.844 22.453 1 96.44 349 LYS B C 1
ATOM 5510 O O . LYS B 1 349 ? 6.016 24.203 21.688 1 96.44 349 LYS B O 1
ATOM 5515 N N . ILE B 1 350 ? 7.25 22.531 22.594 1 96.31 350 ILE B N 1
ATOM 5516 C CA . ILE B 1 350 ? 6.539 21.453 21.906 1 96.31 350 ILE B CA 1
ATOM 5517 C C . ILE B 1 350 ? 5.672 20.688 22.891 1 96.31 350 ILE B C 1
ATOM 5519 O O . ILE B 1 350 ? 6.16 20.234 23.938 1 96.31 350 ILE B O 1
ATOM 5523 N N . ILE B 1 351 ? 4.438 20.625 22.625 1 93.56 351 ILE B N 1
ATOM 5524 C CA . ILE B 1 351 ? 3.486 19.781 23.344 1 93.56 351 ILE B CA 1
ATOM 5525 C C . ILE B 1 351 ? 3.115 18.578 22.484 1 93.56 351 ILE B C 1
ATOM 5527 O O . ILE B 1 351 ? 2.328 18.688 21.547 1 93.56 351 ILE B O 1
ATOM 5531 N N . SER B 1 352 ? 3.664 17.422 22.812 1 89.44 352 SER B N 1
ATOM 5532 C CA . SER B 1 352 ? 3.482 16.219 22.016 1 89.44 352 SER B CA 1
ATOM 5533 C C . SER B 1 352 ? 2.352 15.352 22.562 1 89.44 352 SER B C 1
ATOM 5535 O O . SER B 1 352 ? 2.596 14.273 23.094 1 89.44 352 SER B O 1
ATOM 5537 N N . SER B 1 353 ? 1.097 15.82 22.375 1 79.56 353 SER B N 1
ATOM 5538 C CA . SER B 1 353 ? 0.026 15.094 23.047 1 79.56 353 SER B CA 1
ATOM 5539 C C . SER B 1 353 ? -1.087 14.727 22.078 1 79.56 353 SER B C 1
ATOM 5541 O O . SER B 1 353 ? -2.008 13.984 22.422 1 79.56 353 SER B O 1
ATOM 5543 N N . ILE B 1 354 ? -0.974 15.172 20.844 1 87.81 354 ILE B N 1
ATOM 5544 C CA . ILE B 1 354 ? -2.094 14.953 19.938 1 87.81 354 ILE B CA 1
ATOM 5545 C C . ILE B 1 354 ? -1.723 13.875 18.922 1 87.81 354 ILE B C 1
ATOM 5547 O O . ILE B 1 354 ? -1.917 14.062 17.719 1 87.81 354 ILE B O 1
ATOM 5551 N N . GLY B 1 355 ? -1.199 12.766 19.406 1 89.38 355 GLY B N 1
ATOM 5552 C CA . GLY B 1 355 ? -0.913 11.625 18.547 1 89.38 355 GLY B CA 1
ATOM 5553 C C . GLY B 1 355 ? 0.254 11.859 17.609 1 89.38 355 GLY B C 1
ATOM 5554 O O . GLY B 1 355 ? 1.345 12.234 18.047 1 89.38 355 GLY B O 1
ATOM 5555 N N . LEU B 1 356 ? -0.009 11.789 16.328 1 93.88 356 LEU B N 1
ATOM 5556 C CA . LEU B 1 356 ? 1.023 11.914 15.305 1 93.88 356 LEU B CA 1
ATOM 5557 C C . LEU B 1 356 ? 1.486 13.367 15.18 1 93.88 356 LEU B C 1
ATOM 5559 O O . LEU B 1 356 ? 2.559 13.633 14.633 1 93.88 356 LEU B O 1
ATOM 5563 N N . ARG B 1 357 ? 0.72 14.258 15.688 1 95 357 ARG B N 1
ATOM 5564 C CA . ARG B 1 357 ? 1.018 15.68 15.594 1 95 357 ARG B CA 1
ATOM 5565 C C . ARG B 1 357 ? 1.398 16.25 16.953 1 95 357 ARG B C 1
ATOM 5567 O O . ARG B 1 357 ? 1.279 15.578 17.969 1 95 357 ARG B O 1
ATOM 5574 N N . SER B 1 358 ? 1.927 17.406 16.906 1 95.69 358 SER B N 1
ATOM 5575 C CA . SER B 1 358 ? 2.287 18.188 18.078 1 95.69 358 SER B CA 1
ATOM 5576 C C . SER B 1 358 ? 1.788 19.625 17.969 1 95.69 358 SER B C 1
ATOM 5578 O O . SER B 1 358 ? 1.483 20.094 16.859 1 95.69 358 SER B O 1
ATOM 5580 N N . ILE B 1 359 ? 1.591 20.203 19.094 1 96.44 359 ILE B N 1
ATOM 5581 C CA . ILE B 1 359 ? 1.403 21.641 19.172 1 96.44 359 ILE B CA 1
ATOM 5582 C C . ILE B 1 359 ? 2.734 22.328 19.5 1 96.44 359 ILE B C 1
ATOM 5584 O O . ILE B 1 359 ? 3.383 22 20.484 1 96.44 359 ILE B O 1
ATOM 5588 N N . ILE B 1 360 ? 3.152 23.172 18.641 1 97.94 360 ILE B N 1
ATOM 5589 C CA . ILE B 1 360 ? 4.383 23.922 18.859 1 97.94 360 ILE B CA 1
ATOM 5590 C C . ILE B 1 360 ? 4.055 25.391 19.094 1 97.94 360 ILE B C 1
ATOM 5592 O O . ILE B 1 360 ? 3.498 26.062 18.219 1 97.94 360 ILE B O 1
ATOM 5596 N N . GLU B 1 361 ? 4.332 25.891 20.234 1 98 361 GLU B N 1
ATOM 5597 C CA . GLU B 1 361 ? 4.27 27.328 20.5 1 98 361 GLU B CA 1
ATOM 5598 C C . GLU B 1 361 ? 5.594 28.016 20.172 1 98 361 GLU B C 1
ATOM 5600 O O . GLU B 1 361 ? 6.645 27.609 20.672 1 98 361 GLU B O 1
ATOM 5605 N N . VAL B 1 362 ? 5.523 28.906 19.344 1 98.56 362 VAL B N 1
ATOM 5606 C CA . VAL B 1 362 ? 6.723 29.625 18.906 1 98.56 362 VAL B CA 1
ATOM 5607 C C . VAL B 1 362 ? 6.629 31.094 19.312 1 98.56 362 VAL B C 1
ATOM 5609 O O . VAL B 1 362 ? 5.633 31.766 19.031 1 98.56 362 VAL B O 1
ATOM 5612 N N . TYR B 1 363 ? 7.695 31.609 19.922 1 97.94 363 TYR B N 1
ATOM 5613 C CA . TYR B 1 363 ? 7.645 32.938 20.516 1 97.94 363 TYR B CA 1
ATOM 5614 C C . TYR B 1 363 ? 8.594 33.906 19.797 1 97.94 363 TYR B C 1
ATOM 5616 O O . TYR B 1 363 ? 9.727 33.531 19.484 1 97.94 363 TYR B O 1
ATOM 5624 N N . PRO B 1 364 ? 8.109 35.094 19.547 1 96.19 364 PRO B N 1
ATOM 5625 C CA . PRO B 1 364 ? 8.945 36.062 18.844 1 96.19 364 PRO B CA 1
ATOM 5626 C C . PRO B 1 364 ? 10.094 36.594 19.703 1 96.19 364 PRO B C 1
ATOM 5628 O O . PRO B 1 364 ? 10.023 36.531 20.922 1 96.19 364 PRO B O 1
#

Radius of gyration: 28.41 Å; Cα contacts (8 Å, |Δi|>4): 1419; chains: 2; bounding box: 69×88×61 Å

Sequence (728 aa):
MTTLASINLTDGEVQDILEAQAVLWNHSLSYIKSMCLKCVIELRIPDAIHSQGMPATISDLLSFLSIPETKSRHLRIMMRLLSCVGIFKSHITPSGEEAFSLSPVSQLLTTAFPGSPCSSPFILFLLDHHLVDPCHQLSHWFRISDTSTTPFEMAHGKKFWDLTGAQPELNDLLNKGMGCDSVFVMDVLKHVGREAFNGIGTLVDVGGGTGLTAAALAKEFPGLKCTVFDLPHVVNSAKKMEGIQYVGGDMFLELPPADVALLKWILHDWSDEDCVRILQRCKEAIPPKEKGGKVIVIDMVVGVGINTQTSLETQLLFDLEMMILVTGKERDENEWRELFVAAGFSDYKIISSIGLRSIIEVYPMTTLASINLTDGEVQDILEAQAVLWNHSLSYIKSMCLKCVIELRIPDAIHSQGMPATISDLLSFLSIPETKSRHLRIMMRLLSCVGIFKSHITPSGEEAFSLSPVSQLLTTAFPGSPCSSPFILFLLDHHLVDPCHQLSHWFRISDTSTTPFEMAHGKKFWDLTGAQPELNDLLNKGMGCDSVFVMDVLKHVGREAFNGIGTLVDVGGGTGLTAAALAKEFPGLKCTVFDLPHVVNSAKKMEGIQYVGGDMFLELPPADVALLKWILHDWSDEDCVRILQRCKEAIPPKEKGGKVIVIDMVVGVGINTQTSLETQLLFDLEMMILVTGKERDENEWRELFVAAGFSDYKIISSIGLRSIIEVYP